Protein AF-A0A925I218-F1 (afdb_monomer)

pLDDT: mean 85.37, std 8.5, range [37.72, 96.44]

Foldseek 3Di:
DPDLAKDWDAQDPQQVVVVVDDRPDGGFGIKIKHFLDDPHDTPGIDMDGDDPPDRTDDVVNNVVVNVVSPVVSVVVVVVVVVVVVVVVVVVVVVVVVVVVVVVVVVVVVVVVVLVVLAPDLKWKWKAFPVVRATPDIGCNCCVPQVDGPVVCRVPVCVQLVQFDPVCSVVVVVQCPPDFWDWDWGWGQHPVRDIWIKTKTWDFDADPVRHTGMIIIIIDTCRVVVVVVVVVVVVVVVVLVVCVVQLKKKFKAALQFATPDIDPSVCVSQVHPDDQRGPVSVLVQFDPVCSVVVVVQCVVCSVVQHKDWDKGWGQHPVRDIFIKTKIKHWDDDDDDDPRGIMIMIMIGGCRVVVVVVVVVLLVVLLVQLLVQLLVLLVVDLDLLSSQQSSQCSCPVSVVFQKKWKWFADPPQRWIDTSYIDNADPPPNVPDTEHQDCDDLQCLPQRNCCQNVVAKDKFLALPPDPSCVVPSVRCVVSLFGIKIKAFQDQPHHRRMIMMTTHNHGCSCVDPSNVVSSVSSSVSSSVSVNVSVVVVVVVQVVFADPLQRAGEQVVLVVVVVVVVVVCVVVVDDDDDDDDFDPPLVVQCVVVNPVSSSVVSNVVLVVVLVVDPHSNNDYHYDPRD

Mean predicted aligned error: 19.07 Å

Nearest PDB structures (foldseek):
  8js5-assembly1_B  TM=6.590E-01  e=3.165E-15  Bradyrhizobium diazoefficiens USDA 110
  3lyx-assembly1_A  TM=7.702E-01  e=2.737E-06  Colwellia psychrerythraea 34H
  2gj3-assembly1_A  TM=7.355E-01  e=1.247E-05  Azotobacter vinelandii
  3f1p-assembly1_A  TM=7.932E-01  e=1.351E-04  Homo sapiens
  4f3l-assembly1_A  TM=3.529E-01  e=2.209E-08  Mus musculus

Radius of gyration: 68.47 Å; Cα contacts (8 Å, |Δi|>4): 922; chains: 1; bounding box: 176×72×178 Å

Sequence (621 aa):
LAGRGPLRRSELDGDPQALGLPSWHPPVHSFLGVPIAAAGRGYGWIYLVDKSGADEFSEIDERAVATVATQLAVAYENLGLYAEIQGNLVQLQEELAARQRITDQLHDSDARFRQLAENIHEVFFLIDTVRAEVLYISPAYEAIWGHSCASLYARPDSWMDAVHPDDRAQLIAERGRDGAFDQRYRIVRPDGEIRWIHARGFPVHDPNGVQYRVAGVAADITQQMQLQQSLREREAGLQRAQLVARMAHVVTGADGAFQSWSATLPQLIGHNAIPASGRDWLNIVEPGDRARLRQTCIDAGRAGLRLDLEYRIRRGDGELIQLHHVMEPLEGSGGIGERTRWFNTLQDVTEQREQQRRIGRLSQIYAVQSGVNSAIVRLHERDELLQEACRVAVGQGAFSMAWAAVIDPLTQEGKVVACVGGEPGYVERIVLHTRPAGPDSARPACVALRERRQVICNDIGAELALAPLRAQLLAGGHRALAVLPLMIENRVAAMIALFADEIDFFAQPDRQKLLDELAGDLSFGLQSIDKEERLNYLAYYDVLTGLPNGMLFNDRLAQFLHAAAGADDPVAAIVINLDHFVQLNDALGRHAGDTALKTVAQRLTLGLREPCSVARIGGDT

Structure (mmCIF, N/CA/C/O backbone):
data_AF-A0A925I218-F1
#
_entry.id   AF-A0A925I218-F1
#
loop_
_atom_site.group_PDB
_atom_site.id
_atom_site.type_symbol
_atom_site.label_atom_id
_atom_site.label_alt_id
_atom_site.label_comp_id
_atom_site.label_asym_id
_atom_site.label_entity_id
_atom_site.label_seq_id
_atom_site.pdbx_PDB_ins_code
_atom_site.Cartn_x
_atom_site.Cartn_y
_atom_site.Cartn_z
_atom_site.occupancy
_atom_site.B_iso_or_equiv
_atom_site.auth_seq_id
_atom_site.auth_comp_id
_atom_site.auth_asym_id
_atom_site.auth_atom_id
_atom_site.pdbx_PDB_model_num
ATOM 1 N N . LEU A 1 1 ? 91.578 8.511 -107.699 1.00 54.25 1 LEU A N 1
ATOM 2 C CA . LEU A 1 1 ? 90.191 8.038 -107.453 1.00 54.25 1 LEU A CA 1
ATOM 3 C C . LEU A 1 1 ? 89.193 9.206 -107.302 1.00 54.25 1 LEU A C 1
ATOM 5 O O . LEU A 1 1 ? 88.320 9.165 -106.448 1.00 54.25 1 LEU A O 1
ATOM 9 N N . ALA A 1 2 ? 89.304 10.259 -108.130 1.00 49.50 2 ALA A N 1
ATOM 10 C CA . ALA A 1 2 ? 88.393 11.416 -108.095 1.00 49.50 2 ALA A CA 1
ATOM 11 C C . ALA A 1 2 ? 87.255 11.334 -109.138 1.00 49.50 2 ALA A C 1
ATOM 13 O O . ALA A 1 2 ? 86.287 12.083 -109.054 1.00 49.50 2 ALA A O 1
ATOM 14 N N . GLY A 1 3 ? 87.333 10.400 -110.094 1.00 53.72 3 GLY A N 1
ATOM 15 C CA . GLY A 1 3 ? 86.200 10.033 -110.942 1.00 53.72 3 GLY A CA 1
ATOM 16 C C . GLY A 1 3 ? 85.360 8.976 -110.230 1.00 53.72 3 GLY A C 1
ATOM 17 O O . GLY A 1 3 ? 85.894 7.936 -109.863 1.00 53.72 3 GLY A O 1
ATOM 18 N N . ARG A 1 4 ? 84.058 9.218 -110.029 1.00 65.75 4 ARG A N 1
ATOM 19 C CA . ARG A 1 4 ? 83.084 8.246 -109.478 1.00 65.75 4 ARG A CA 1
ATOM 20 C C . ARG A 1 4 ? 82.728 7.131 -110.478 1.00 65.75 4 ARG A C 1
ATOM 22 O O . ARG A 1 4 ? 81.594 6.666 -110.517 1.00 65.75 4 ARG A O 1
ATOM 29 N N . GLY A 1 5 ? 83.679 6.762 -111.323 1.00 76.69 5 GLY A N 1
ATOM 30 C CA . GLY A 1 5 ? 83.562 5.693 -112.296 1.00 76.69 5 GLY A CA 1
ATOM 31 C C . GLY A 1 5 ? 84.613 4.625 -112.018 1.00 76.69 5 GLY A C 1
ATOM 32 O O .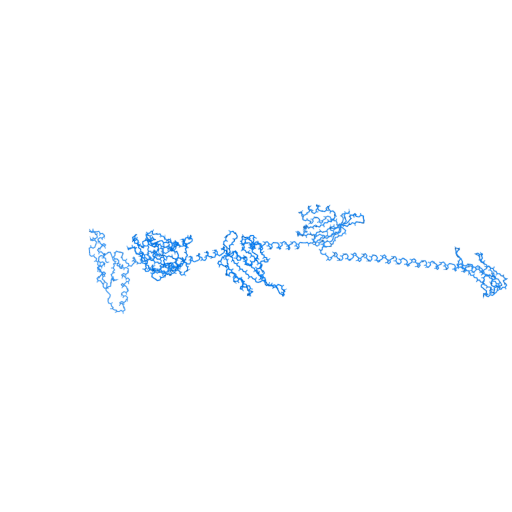 GLY A 1 5 ? 85.574 4.887 -111.285 1.00 76.69 5 GLY A O 1
ATOM 33 N N . PRO A 1 6 ? 84.432 3.427 -112.582 1.00 83.06 6 PRO A N 1
ATOM 34 C CA . PRO A 1 6 ? 85.468 2.415 -112.567 1.00 83.06 6 PRO A CA 1
ATOM 35 C C . PRO A 1 6 ? 86.772 2.975 -113.152 1.00 83.06 6 PRO A C 1
ATOM 37 O O . PRO A 1 6 ? 86.780 3.760 -114.102 1.00 83.06 6 PRO A O 1
ATOM 40 N N . LEU A 1 7 ? 87.881 2.612 -112.519 1.00 84.81 7 LEU A N 1
ATOM 41 C CA . LEU A 1 7 ? 89.219 3.042 -112.881 1.00 84.81 7 LEU A CA 1
ATOM 42 C C . LEU A 1 7 ? 90.046 1.812 -113.225 1.00 84.81 7 LEU A C 1
ATOM 44 O O . LEU A 1 7 ? 90.425 1.049 -112.338 1.00 84.81 7 LEU A O 1
ATOM 48 N N . ARG A 1 8 ? 90.367 1.671 -114.507 1.00 86.12 8 ARG A N 1
ATOM 49 C CA . ARG A 1 8 ? 91.291 0.660 -115.012 1.00 86.12 8 ARG A CA 1
ATOM 50 C C . ARG A 1 8 ? 92.646 1.287 -115.337 1.00 86.12 8 ARG A C 1
ATOM 52 O O . ARG A 1 8 ? 92.689 2.318 -116.009 1.00 86.12 8 ARG A O 1
ATOM 59 N N . ARG A 1 9 ? 93.739 0.658 -114.900 1.00 83.75 9 ARG A N 1
ATOM 60 C CA . ARG A 1 9 ? 95.118 0.996 -115.296 1.00 83.75 9 ARG A CA 1
ATOM 61 C C . ARG A 1 9 ? 95.928 -0.265 -115.608 1.00 83.75 9 ARG A C 1
ATOM 63 O O . ARG A 1 9 ? 95.784 -1.267 -114.912 1.00 83.75 9 ARG A O 1
ATOM 70 N N . SER A 1 10 ? 96.770 -0.188 -116.631 1.00 81.75 10 SER A N 1
ATOM 71 C CA . SER A 1 10 ? 97.719 -1.223 -117.064 1.00 81.75 10 SER A CA 1
ATOM 72 C C . SER A 1 10 ? 99.123 -0.620 -117.219 1.00 81.75 10 SER A C 1
ATOM 74 O O . SER A 1 10 ? 99.276 0.598 -117.094 1.00 81.75 10 SER A O 1
ATOM 76 N N . GLU A 1 11 ? 100.127 -1.479 -117.441 1.00 75.88 11 GLU A N 1
ATOM 77 C CA . GLU A 1 11 ? 101.547 -1.110 -117.605 1.00 75.88 11 GLU A CA 1
ATOM 78 C C . GLU A 1 11 ? 102.125 -0.329 -116.414 1.00 75.88 11 GLU A C 1
ATOM 80 O O . GLU A 1 11 ? 102.898 0.617 -116.565 1.00 75.88 11 GLU A O 1
ATOM 85 N N . LEU A 1 12 ? 101.728 -0.714 -115.201 1.00 79.25 12 LEU A N 1
ATOM 86 C CA . LEU A 1 12 ? 102.243 -0.097 -113.985 1.00 79.25 12 LEU A CA 1
ATOM 87 C C . LEU A 1 12 ? 103.644 -0.638 -113.664 1.00 79.25 12 LEU A C 1
ATOM 89 O O . LEU A 1 12 ? 103.939 -1.826 -113.825 1.00 79.25 12 LEU A O 1
ATOM 93 N N . ASP A 1 13 ? 104.498 0.251 -113.167 1.00 78.25 13 ASP A N 1
ATOM 94 C CA . ASP A 1 13 ? 105.909 0.012 -112.839 1.00 78.25 13 ASP A CA 1
ATOM 95 C C . ASP A 1 13 ? 106.125 -0.867 -111.594 1.00 78.25 13 ASP A C 1
ATOM 97 O O . ASP A 1 13 ? 107.262 -1.157 -111.222 1.00 78.25 13 ASP A O 1
ATOM 101 N N . GLY A 1 14 ? 105.038 -1.330 -110.974 1.00 77.88 14 GLY A N 1
ATOM 102 C CA . GLY A 1 14 ? 105.063 -2.131 -109.762 1.00 77.88 14 GLY A CA 1
ATOM 103 C C . GLY A 1 14 ? 105.017 -1.308 -108.476 1.00 77.88 14 GLY A C 1
ATOM 104 O O . GLY A 1 14 ? 104.972 -1.926 -107.416 1.00 77.88 14 GLY A O 1
ATOM 105 N N . ASP A 1 15 ? 104.992 0.033 -108.516 1.00 82.06 15 ASP A N 1
ATOM 106 C CA . ASP A 1 15 ? 104.861 0.852 -107.303 1.00 82.06 15 ASP A CA 1
ATOM 107 C C . ASP A 1 15 ? 103.381 0.991 -106.870 1.00 82.06 15 ASP A C 1
ATOM 109 O O . ASP A 1 15 ? 102.604 1.720 -107.499 1.00 82.06 15 ASP A O 1
ATOM 113 N N . PRO A 1 16 ? 102.946 0.346 -105.768 1.00 78.94 16 PRO A N 1
ATOM 114 C CA . PRO A 1 16 ? 101.565 0.436 -105.294 1.00 78.94 16 PRO A CA 1
ATOM 115 C C . PRO A 1 16 ? 101.180 1.851 -104.830 1.00 78.94 16 PRO A C 1
ATOM 117 O O . PRO A 1 16 ? 99.998 2.219 -104.881 1.00 78.94 16 PRO A O 1
ATOM 120 N N . GLN A 1 17 ? 102.144 2.676 -104.404 1.00 81.38 17 GLN A N 1
ATOM 121 C CA . GLN A 1 17 ? 101.852 4.031 -103.927 1.00 81.38 17 GLN A CA 1
ATOM 122 C C . GLN A 1 17 ? 101.385 4.948 -105.059 1.00 81.38 17 GLN A C 1
ATOM 124 O O . GLN A 1 17 ? 100.574 5.846 -104.815 1.00 81.38 17 GLN A O 1
ATOM 129 N N . ALA A 1 18 ? 101.791 4.679 -106.305 1.00 76.00 18 ALA A N 1
ATOM 130 C CA . ALA A 1 18 ? 101.319 5.403 -107.485 1.00 76.00 18 ALA A CA 1
ATOM 131 C C . ALA A 1 18 ? 99.789 5.300 -107.679 1.00 76.00 18 ALA A C 1
ATOM 133 O O . ALA A 1 18 ? 99.166 6.179 -108.281 1.00 76.00 18 ALA A O 1
ATOM 134 N N . LEU A 1 19 ? 99.158 4.259 -107.123 1.00 73.25 19 LEU A N 1
ATOM 135 C CA . LEU A 1 19 ? 97.706 4.053 -107.124 1.00 73.25 19 LEU A CA 1
ATOM 136 C C . LEU A 1 19 ? 97.013 4.539 -105.839 1.00 73.25 19 LEU A C 1
ATOM 138 O O . LEU A 1 19 ? 95.786 4.461 -105.736 1.00 73.25 19 LEU A O 1
ATOM 142 N N . GLY A 1 20 ? 97.773 5.057 -104.871 1.00 76.94 20 GLY A N 1
ATOM 143 C CA . GLY A 1 20 ? 97.284 5.422 -103.540 1.00 76.94 20 GLY A CA 1
ATOM 144 C C . GLY A 1 20 ? 97.084 4.225 -102.606 1.00 76.94 20 GLY A C 1
ATOM 145 O O . GLY A 1 20 ? 96.391 4.359 -101.596 1.00 76.94 20 GLY A O 1
ATOM 146 N N . LEU A 1 21 ? 97.657 3.063 -102.936 1.00 80.00 21 LEU A N 1
ATOM 147 C CA . LEU A 1 21 ? 97.671 1.903 -102.049 1.00 80.00 21 LEU A CA 1
ATOM 148 C C . LEU A 1 21 ? 98.801 2.043 -101.009 1.00 80.00 21 LEU A C 1
ATOM 150 O O . LEU A 1 21 ? 99.780 2.757 -101.246 1.00 80.00 21 LEU A O 1
ATOM 154 N N . PRO A 1 22 ? 98.685 1.391 -99.838 1.00 81.88 22 PRO A N 1
ATOM 155 C CA . PRO A 1 22 ? 99.711 1.458 -98.803 1.00 81.88 22 PRO A CA 1
ATOM 156 C C . PRO A 1 22 ? 101.060 0.920 -99.290 1.00 81.88 22 PRO A C 1
ATOM 158 O O . PRO A 1 22 ? 101.111 -0.018 -100.080 1.00 81.88 22 PRO A O 1
ATOM 161 N N . SER A 1 23 ? 102.157 1.445 -98.743 1.00 77.56 23 SER A N 1
ATOM 162 C CA . SER A 1 23 ? 103.527 1.067 -99.126 1.00 77.56 23 SER A CA 1
ATOM 163 C C . SER A 1 23 ? 103.870 -0.418 -98.945 1.00 77.56 23 SER A C 1
ATOM 165 O O . SER A 1 23 ? 104.807 -0.903 -99.566 1.00 77.56 23 SER A O 1
ATOM 167 N N . TRP A 1 24 ? 103.134 -1.132 -98.090 1.00 83.88 24 TRP A N 1
ATOM 168 C CA . TRP A 1 24 ? 103.299 -2.567 -97.837 1.00 83.88 24 TRP A CA 1
ATOM 169 C C . TRP A 1 24 ? 102.524 -3.459 -98.814 1.00 83.88 24 TRP A C 1
ATOM 171 O O . TRP A 1 24 ? 102.644 -4.682 -98.743 1.00 83.88 24 TRP A O 1
ATOM 181 N N . HIS A 1 25 ? 101.693 -2.880 -99.683 1.00 84.94 25 HIS A N 1
ATOM 182 C CA . HIS A 1 25 ? 100.941 -3.646 -100.665 1.00 84.94 25 HIS A CA 1
ATOM 183 C C . HIS A 1 25 ? 101.912 -4.313 -101.662 1.00 84.94 25 HIS A C 1
ATOM 185 O O . HIS A 1 25 ? 102.917 -3.699 -102.018 1.00 84.94 25 HIS A O 1
ATOM 191 N N . PRO A 1 26 ? 101.653 -5.553 -102.118 1.00 82.25 26 PRO A N 1
ATOM 192 C CA . PRO A 1 26 ? 102.466 -6.187 -103.153 1.00 82.25 26 PRO A CA 1
ATOM 193 C C . PRO A 1 26 ? 102.586 -5.315 -104.413 1.00 82.25 26 PRO A C 1
ATOM 195 O O . PRO A 1 26 ? 101.687 -4.495 -104.646 1.00 82.25 26 PRO A O 1
ATOM 198 N N . PRO A 1 27 ? 103.650 -5.494 -105.223 1.00 82.38 27 PRO A N 1
ATOM 199 C CA . PRO A 1 27 ? 103.794 -4.794 -106.493 1.00 82.38 27 PRO A CA 1
ATOM 200 C C . PRO A 1 27 ? 102.544 -4.961 -107.348 1.00 82.38 27 PRO A C 1
ATOM 202 O O . PRO A 1 27 ? 101.933 -6.025 -107.323 1.00 82.38 27 PRO A O 1
ATOM 205 N N . VAL A 1 28 ? 102.157 -3.904 -108.058 1.00 84.12 28 VAL A N 1
ATOM 206 C CA . VAL A 1 28 ? 100.947 -3.891 -108.886 1.00 84.12 28 VAL A CA 1
ATOM 207 C C . VAL A 1 28 ? 101.317 -3.494 -110.304 1.00 84.12 28 VAL A C 1
ATOM 209 O O . VAL A 1 28 ? 101.839 -2.403 -110.525 1.00 84.12 28 VAL A O 1
ATOM 212 N N . HIS A 1 29 ? 101.004 -4.358 -111.260 1.00 83.94 29 HIS A N 1
ATOM 213 C CA . HIS A 1 29 ? 101.244 -4.176 -112.692 1.00 83.94 29 HIS A CA 1
ATOM 214 C C . HIS A 1 29 ? 99.954 -3.872 -113.468 1.00 83.94 29 HIS A C 1
ATOM 216 O O . HIS A 1 29 ? 99.973 -3.122 -114.448 1.00 83.94 29 HIS A O 1
ATOM 222 N N . SER A 1 30 ? 98.809 -4.368 -112.992 1.00 87.31 30 SER A N 1
ATOM 223 C CA . SER A 1 30 ? 97.477 -4.001 -113.491 1.00 87.31 30 SER A CA 1
ATOM 224 C C . SER A 1 30 ? 96.499 -3.749 -112.344 1.00 87.31 30 SER A C 1
ATOM 226 O O . SER A 1 30 ? 96.572 -4.399 -111.305 1.00 87.31 30 SER A O 1
ATOM 228 N N . PHE A 1 31 ? 95.572 -2.801 -112.513 1.00 87.88 31 PHE A N 1
ATOM 229 C CA . PHE A 1 31 ? 94.618 -2.388 -111.478 1.00 87.88 31 PHE A CA 1
ATOM 230 C C . PHE A 1 31 ? 93.222 -2.132 -112.050 1.00 87.88 31 PHE A C 1
ATOM 232 O O . PHE A 1 31 ? 93.069 -1.451 -113.069 1.00 87.88 31 PHE A O 1
ATOM 239 N N . LEU A 1 32 ? 92.198 -2.603 -111.341 1.00 89.44 32 LEU A N 1
ATOM 240 C CA . LEU A 1 32 ? 90.793 -2.293 -111.584 1.00 89.44 32 LEU A CA 1
ATOM 241 C C . LEU A 1 32 ? 90.125 -1.901 -110.265 1.00 89.44 32 LEU A C 1
ATOM 243 O O . LEU A 1 32 ? 89.916 -2.748 -109.403 1.00 89.44 32 LEU A O 1
ATOM 247 N N . GLY A 1 33 ? 89.762 -0.630 -110.116 1.00 87.69 33 GLY A N 1
ATOM 248 C CA . GLY A 1 33 ? 89.026 -0.114 -108.964 1.00 87.69 33 GLY A CA 1
ATOM 249 C C . GLY A 1 33 ? 87.598 0.257 -109.340 1.00 87.69 33 GLY A C 1
ATOM 250 O O . GLY A 1 33 ? 87.402 1.078 -110.230 1.00 87.69 33 GLY A O 1
ATOM 251 N N . VAL A 1 34 ? 86.599 -0.288 -108.651 1.00 89.81 34 VAL A N 1
ATOM 252 C CA . VAL A 1 34 ? 85.176 0.000 -108.878 1.00 89.81 34 VAL A CA 1
ATOM 253 C C . VAL A 1 34 ? 84.520 0.465 -107.572 1.00 89.81 34 VAL A C 1
ATOM 255 O O . VAL A 1 34 ? 84.675 -0.201 -106.546 1.00 89.81 34 VAL A O 1
ATOM 258 N N . PRO A 1 35 ? 83.792 1.596 -107.559 1.00 87.81 35 PRO A N 1
ATOM 259 C CA . PRO A 1 35 ? 83.145 2.075 -106.344 1.00 87.81 35 PRO A CA 1
ATOM 260 C C . PRO A 1 35 ? 81.934 1.204 -105.981 1.00 87.81 35 PRO A C 1
ATOM 262 O O . PRO A 1 35 ? 81.095 0.897 -106.825 1.00 87.81 35 PRO A O 1
ATOM 265 N N . ILE A 1 36 ? 81.808 0.862 -104.699 1.00 88.06 36 ILE A N 1
ATOM 266 C CA . ILE A 1 36 ? 80.579 0.317 -104.112 1.00 88.06 36 ILE A CA 1
ATOM 267 C C . ILE A 1 36 ? 79.686 1.515 -103.811 1.00 88.06 36 ILE A C 1
ATOM 269 O O . ILE A 1 36 ? 79.891 2.213 -102.816 1.00 88.06 36 ILE A O 1
ATOM 273 N N . ALA A 1 37 ? 78.729 1.796 -104.687 1.00 83.56 37 ALA A N 1
ATOM 274 C CA . ALA A 1 37 ? 77.812 2.915 -104.525 1.00 83.56 37 ALA A CA 1
ATOM 275 C C . ALA A 1 37 ? 76.411 2.553 -105.024 1.00 83.56 37 ALA A C 1
ATOM 277 O O . ALA A 1 37 ? 76.265 1.939 -106.077 1.00 83.56 37 ALA A O 1
ATOM 278 N N . ALA A 1 38 ? 75.392 2.981 -104.286 1.00 79.25 38 ALA A N 1
ATOM 279 C CA . ALA A 1 38 ? 73.989 2.919 -104.692 1.00 79.25 38 ALA A CA 1
ATOM 280 C C . ALA A 1 38 ? 73.340 4.284 -104.440 1.00 79.25 38 ALA A C 1
ATOM 282 O O . ALA A 1 38 ? 73.744 5.008 -103.531 1.00 79.25 38 ALA A O 1
ATOM 283 N N . ALA A 1 39 ? 72.405 4.677 -105.312 1.00 70.81 39 ALA A N 1
ATOM 284 C CA . ALA A 1 39 ? 71.609 5.906 -105.193 1.00 70.81 39 ALA A CA 1
ATOM 285 C C . ALA A 1 39 ? 72.407 7.191 -104.840 1.00 70.81 39 ALA A C 1
ATOM 287 O O . ALA A 1 39 ? 71.922 8.075 -104.140 1.00 70.81 39 ALA A O 1
ATOM 288 N N . GLY A 1 40 ? 73.652 7.313 -105.321 1.00 70.50 40 GLY A N 1
ATOM 289 C CA . GLY A 1 40 ? 74.515 8.477 -105.072 1.00 70.50 40 GLY A CA 1
ATOM 290 C C . GLY A 1 40 ? 75.293 8.463 -103.746 1.00 70.50 40 GLY A C 1
ATOM 291 O O . GLY A 1 40 ? 76.101 9.371 -103.526 1.00 70.50 40 GLY A O 1
ATOM 292 N N . ARG A 1 41 ? 75.124 7.435 -102.901 1.00 76.81 41 ARG A N 1
ATOM 293 C CA . ARG A 1 41 ? 75.902 7.205 -101.674 1.00 76.81 41 ARG A CA 1
ATOM 294 C C . ARG A 1 41 ? 77.013 6.185 -101.932 1.00 76.81 41 ARG A C 1
ATOM 296 O O . ARG A 1 41 ? 76.764 5.092 -102.428 1.00 76.81 41 ARG A O 1
ATOM 303 N N . GLY A 1 42 ? 78.253 6.557 -101.613 1.00 80.06 42 GLY A N 1
ATOM 304 C CA . GLY A 1 42 ? 79.409 5.661 -101.687 1.00 80.06 42 GLY A CA 1
ATOM 305 C C . GLY A 1 42 ? 79.612 4.923 -100.366 1.00 80.06 42 GLY A C 1
ATOM 306 O O . GLY A 1 42 ? 79.722 5.566 -99.324 1.00 80.06 42 GLY A O 1
ATOM 307 N N . TYR A 1 43 ? 79.674 3.597 -100.419 1.00 83.88 43 TYR A N 1
ATOM 308 C CA . TYR A 1 43 ? 79.937 2.714 -99.279 1.00 83.88 43 TYR A CA 1
ATOM 309 C C . TYR A 1 43 ? 81.402 2.266 -99.216 1.00 83.88 43 TYR A C 1
ATOM 311 O O . TYR A 1 43 ? 81.891 1.908 -98.150 1.00 83.88 43 TYR A O 1
ATOM 319 N N . GLY A 1 44 ? 82.124 2.306 -100.340 1.00 85.81 44 GLY A N 1
ATOM 320 C CA . GLY A 1 44 ? 83.532 1.919 -100.407 1.00 85.81 44 GLY A CA 1
ATOM 321 C C . GLY A 1 44 ? 84.015 1.711 -101.839 1.00 85.81 44 GLY A C 1
ATOM 322 O O . GLY A 1 44 ? 83.380 2.172 -102.786 1.00 85.81 44 GLY A O 1
ATOM 323 N N . TRP A 1 45 ? 85.130 1.001 -101.997 1.00 85.38 45 TRP A N 1
ATOM 324 C CA . TRP A 1 45 ? 85.698 0.610 -103.289 1.00 85.38 45 TRP A CA 1
ATOM 325 C C . TRP A 1 45 ? 86.089 -0.866 -103.259 1.00 85.38 45 TRP A C 1
ATOM 327 O O . TRP A 1 45 ? 86.631 -1.338 -102.262 1.00 85.38 45 TRP A O 1
ATOM 337 N N . ILE A 1 46 ? 85.845 -1.573 -104.358 1.00 89.06 46 ILE A N 1
ATOM 338 C CA . ILE A 1 46 ? 86.483 -2.858 -104.650 1.00 89.06 46 ILE A CA 1
ATOM 339 C C . ILE A 1 46 ? 87.661 -2.553 -105.551 1.00 89.06 46 ILE A C 1
ATOM 341 O O . ILE A 1 46 ? 87.500 -1.835 -106.536 1.00 89.06 46 ILE A O 1
ATOM 345 N N . TYR A 1 47 ? 88.826 -3.103 -105.244 1.00 87.50 47 TYR A N 1
ATOM 346 C CA . TYR A 1 47 ? 89.940 -3.073 -106.172 1.00 87.50 47 TYR A CA 1
ATOM 347 C C . TYR A 1 47 ? 90.490 -4.475 -106.404 1.00 87.50 47 TYR A C 1
ATOM 349 O O . TYR A 1 47 ? 90.550 -5.289 -105.485 1.00 87.50 47 TYR A O 1
ATOM 357 N N . LEU A 1 48 ? 90.867 -4.743 -107.649 1.00 87.81 48 LEU A N 1
ATOM 358 C CA . LEU A 1 48 ? 91.561 -5.944 -108.085 1.00 87.81 48 LEU A CA 1
ATOM 359 C C . LEU A 1 48 ? 92.904 -5.542 -108.684 1.00 87.81 48 LEU A C 1
ATOM 361 O O . LEU A 1 48 ? 93.011 -4.500 -109.335 1.00 87.81 48 LEU A O 1
ATOM 365 N N . VAL A 1 49 ? 93.909 -6.380 -108.463 1.00 88.25 49 VAL A N 1
ATOM 366 C CA . VAL A 1 49 ? 95.270 -6.193 -108.968 1.00 88.25 49 VAL A CA 1
ATOM 367 C C . VAL A 1 49 ? 95.743 -7.452 -109.680 1.00 88.25 49 VAL A C 1
ATOM 369 O O . VAL A 1 49 ? 95.282 -8.540 -109.340 1.00 88.25 49 VAL A O 1
ATOM 372 N N . ASP A 1 50 ? 96.633 -7.285 -110.655 1.00 85.81 50 ASP A N 1
ATOM 373 C CA . ASP A 1 50 ? 97.388 -8.345 -111.337 1.00 85.81 50 ASP A CA 1
ATOM 374 C C . ASP A 1 50 ? 96.545 -9.532 -111.797 1.00 85.81 50 ASP A C 1
ATOM 376 O O . ASP A 1 50 ? 96.512 -10.606 -111.187 1.00 85.81 50 ASP A O 1
ATOM 380 N N . LYS A 1 51 ? 95.847 -9.330 -112.920 1.00 84.88 51 LYS A N 1
ATOM 381 C CA . LYS A 1 51 ? 94.992 -10.361 -113.503 1.00 84.88 51 LYS A CA 1
ATOM 382 C C . LYS A 1 51 ? 95.807 -11.615 -113.840 1.00 84.88 51 LYS A C 1
ATOM 384 O O . LYS A 1 51 ? 96.751 -11.598 -114.619 1.00 84.88 51 LYS A O 1
ATOM 389 N N . SER A 1 52 ? 95.402 -12.753 -113.285 1.00 82.06 52 SER A N 1
ATOM 390 C CA . SER A 1 52 ? 96.057 -14.020 -113.605 1.00 82.06 52 SER A CA 1
ATOM 391 C C . SER A 1 52 ? 95.788 -14.413 -115.064 1.00 82.06 52 SER A C 1
ATOM 393 O O . SER A 1 52 ? 94.633 -14.497 -115.486 1.00 82.06 52 SER A O 1
ATOM 395 N N . GLY A 1 53 ? 96.854 -14.657 -115.831 1.00 81.06 53 GLY A N 1
ATOM 396 C CA . GLY A 1 53 ? 96.780 -15.121 -117.221 1.00 81.06 53 GLY A CA 1
ATOM 397 C C . GLY A 1 53 ? 96.589 -14.032 -118.284 1.00 81.06 53 GLY A C 1
ATOM 398 O O . GLY A 1 53 ? 96.427 -14.380 -119.452 1.00 81.06 53 GLY A O 1
ATOM 399 N N . ALA A 1 54 ? 96.605 -12.748 -117.915 1.00 81.06 54 ALA A N 1
ATOM 400 C CA . ALA A 1 54 ? 96.615 -11.624 -118.853 1.00 81.06 54 ALA A CA 1
ATOM 401 C C . ALA A 1 54 ? 97.245 -10.381 -118.209 1.00 81.06 54 ALA A C 1
ATOM 403 O O . ALA A 1 54 ? 97.040 -10.140 -117.025 1.00 81.06 54 ALA A O 1
ATOM 404 N N . ASP A 1 55 ? 97.934 -9.555 -118.994 1.00 79.94 55 ASP A N 1
ATOM 405 C CA . ASP A 1 55 ? 98.658 -8.389 -118.464 1.00 79.94 55 ASP A CA 1
ATOM 406 C C . ASP A 1 55 ? 97.740 -7.188 -118.137 1.00 79.94 55 ASP A C 1
ATOM 408 O O . ASP A 1 55 ? 98.171 -6.218 -117.514 1.00 79.94 55 ASP A O 1
ATOM 412 N N . GLU A 1 56 ? 96.456 -7.240 -118.520 1.00 86.44 56 GLU A N 1
ATOM 413 C CA . GLU A 1 56 ? 95.485 -6.169 -118.267 1.00 86.44 56 GLU A CA 1
ATOM 414 C C . GLU A 1 56 ? 94.048 -6.656 -117.994 1.00 86.44 56 GLU A C 1
ATOM 416 O O . GLU A 1 56 ? 93.618 -7.733 -118.417 1.00 86.44 56 GLU A O 1
ATOM 421 N N . PHE A 1 57 ? 93.269 -5.821 -117.294 1.00 88.25 57 PHE A N 1
ATOM 422 C CA . PHE A 1 57 ? 91.836 -6.037 -117.076 1.00 88.25 57 PHE A CA 1
ATOM 423 C C . PHE A 1 57 ? 91.010 -5.599 -118.298 1.00 88.25 57 PHE A C 1
ATOM 425 O O . PHE A 1 57 ? 91.158 -4.507 -118.833 1.00 88.25 57 PHE A O 1
ATOM 432 N N . SER A 1 58 ? 90.060 -6.417 -118.726 1.00 88.62 58 SER A N 1
ATOM 433 C CA . SER A 1 58 ? 89.142 -6.107 -119.826 1.00 88.62 58 SER A CA 1
ATOM 434 C C . SER A 1 58 ? 87.898 -5.344 -119.349 1.00 88.62 58 SER A C 1
ATOM 436 O O . SER A 1 58 ? 87.615 -5.260 -118.154 1.00 88.62 58 SER A O 1
ATOM 438 N N . GLU A 1 59 ? 87.100 -4.818 -120.285 1.00 87.12 59 GLU A N 1
ATOM 439 C CA . GLU A 1 59 ? 85.786 -4.235 -119.949 1.00 87.12 59 GLU A CA 1
ATOM 440 C C . GLU A 1 59 ? 84.811 -5.271 -119.365 1.00 87.12 59 GLU A C 1
ATOM 442 O O . GLU A 1 59 ? 83.906 -4.923 -118.607 1.00 87.12 59 GLU A O 1
ATOM 447 N N . ILE A 1 60 ? 84.986 -6.553 -119.705 1.00 87.88 60 ILE A N 1
ATOM 448 C CA . ILE A 1 60 ? 84.171 -7.640 -119.152 1.00 87.88 60 ILE A CA 1
ATOM 449 C C . ILE A 1 60 ? 84.474 -7.803 -117.658 1.00 87.88 60 ILE A C 1
ATOM 451 O O . ILE A 1 60 ? 83.544 -7.956 -116.866 1.00 87.88 60 ILE A O 1
ATOM 455 N N . ASP A 1 61 ? 85.749 -7.702 -117.268 1.00 89.25 61 ASP A N 1
ATOM 456 C CA . ASP A 1 61 ? 86.161 -7.776 -115.862 1.00 89.25 61 ASP A CA 1
ATOM 457 C C . ASP A 1 61 ? 85.602 -6.588 -115.066 1.00 89.25 61 ASP A C 1
ATOM 459 O O . ASP A 1 61 ? 85.044 -6.771 -113.986 1.00 89.25 61 ASP A O 1
ATOM 463 N N . GLU A 1 62 ? 85.658 -5.377 -115.629 1.00 89.88 62 GLU A N 1
ATOM 464 C CA . GLU A 1 62 ? 85.047 -4.184 -115.031 1.00 89.88 62 GLU A CA 1
ATOM 465 C C . GLU A 1 62 ? 83.545 -4.361 -114.793 1.00 89.88 62 GLU A C 1
ATOM 467 O O . GLU A 1 62 ? 83.065 -4.115 -113.685 1.00 89.88 62 GLU A O 1
ATOM 472 N N . ARG A 1 63 ? 82.798 -4.841 -115.796 1.00 88.75 63 ARG A N 1
ATOM 473 C CA . ARG A 1 63 ? 81.353 -5.092 -115.661 1.00 88.75 63 ARG A CA 1
ATOM 474 C C . ARG A 1 63 ? 81.044 -6.161 -114.614 1.00 88.75 63 ARG A C 1
ATOM 476 O O . ARG A 1 63 ? 80.068 -6.020 -113.872 1.00 88.75 63 ARG A O 1
ATOM 483 N N . ALA A 1 64 ? 81.862 -7.209 -114.532 1.00 88.31 64 ALA A N 1
ATOM 484 C CA . ALA A 1 64 ? 81.706 -8.250 -113.521 1.00 88.31 64 ALA A CA 1
ATOM 485 C C . ALA A 1 64 ? 81.887 -7.675 -112.107 1.00 88.31 64 ALA A C 1
ATOM 487 O O . ALA A 1 64 ? 81.016 -7.848 -111.252 1.00 88.31 64 ALA A O 1
ATOM 488 N N . VAL A 1 65 ? 82.957 -6.910 -111.875 1.00 89.06 65 VAL A N 1
ATOM 489 C CA . VAL A 1 65 ? 83.218 -6.278 -110.572 1.00 89.06 65 VAL A CA 1
ATOM 490 C C . VAL A 1 65 ? 82.178 -5.206 -110.248 1.00 89.06 65 VAL A C 1
ATOM 492 O O . VAL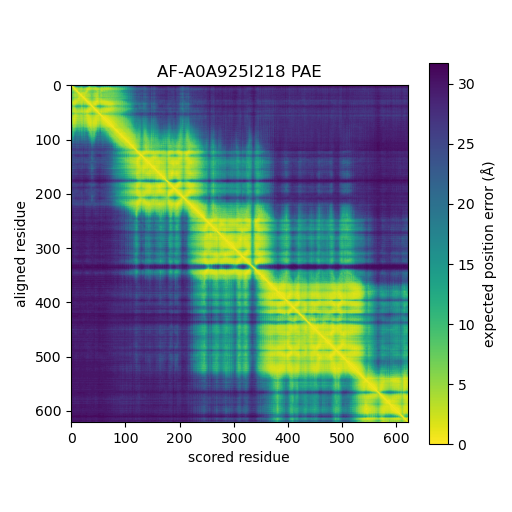 A 1 65 ? 81.728 -5.128 -109.108 1.00 89.06 65 VAL A O 1
ATOM 495 N N . ALA A 1 66 ? 81.723 -4.427 -111.230 1.00 87.38 66 ALA A N 1
ATOM 496 C CA . ALA A 1 66 ? 80.647 -3.453 -111.047 1.00 87.38 66 ALA A CA 1
ATOM 497 C C . ALA A 1 66 ? 79.323 -4.104 -110.633 1.00 87.38 66 ALA A C 1
ATOM 499 O O . ALA A 1 66 ? 78.601 -3.556 -109.797 1.00 87.38 66 ALA A O 1
ATOM 500 N N . THR A 1 67 ? 79.027 -5.299 -111.147 1.00 88.19 67 THR A N 1
ATOM 501 C CA . THR A 1 67 ? 77.849 -6.071 -110.727 1.00 88.19 67 THR A CA 1
ATOM 502 C C . THR A 1 67 ? 77.959 -6.469 -109.254 1.00 88.19 67 THR A C 1
ATOM 504 O O . THR A 1 67 ? 77.022 -6.245 -108.487 1.00 88.19 67 THR A O 1
ATOM 507 N N . VAL A 1 68 ? 79.121 -6.974 -108.826 1.00 88.94 68 VAL A N 1
ATOM 508 C CA . VAL A 1 68 ? 79.381 -7.320 -107.416 1.00 88.94 68 VAL A CA 1
ATOM 509 C C . VAL A 1 68 ? 79.328 -6.079 -106.520 1.00 88.94 68 VAL A C 1
ATOM 511 O O . VAL A 1 68 ? 78.697 -6.107 -105.465 1.00 88.94 68 VAL A O 1
ATOM 514 N N . ALA A 1 69 ? 79.927 -4.967 -106.949 1.00 87.88 69 ALA A N 1
ATOM 515 C CA . ALA A 1 69 ? 79.896 -3.702 -106.220 1.00 87.88 69 ALA A CA 1
ATOM 516 C C . ALA A 1 69 ? 78.461 -3.179 -106.042 1.00 87.88 69 ALA A C 1
ATOM 518 O O . ALA A 1 69 ? 78.106 -2.709 -104.962 1.00 87.88 69 ALA A O 1
ATOM 519 N N . THR A 1 70 ? 77.610 -3.328 -107.060 1.00 86.56 70 THR A N 1
ATOM 520 C CA . THR A 1 70 ? 76.187 -2.964 -106.981 1.00 86.56 70 THR A CA 1
ATOM 521 C C . THR A 1 70 ? 75.436 -3.861 -105.993 1.00 86.56 70 THR A C 1
ATOM 523 O O . THR A 1 70 ? 74.684 -3.361 -105.159 1.00 86.56 70 THR A O 1
ATOM 526 N N . GLN A 1 71 ? 75.668 -5.179 -106.027 1.00 88.88 71 GLN A N 1
ATOM 527 C CA . GLN A 1 71 ? 75.051 -6.116 -105.078 1.00 88.88 71 GLN A CA 1
ATOM 528 C C . GLN A 1 71 ? 75.466 -5.832 -103.628 1.00 88.88 71 GLN A C 1
ATOM 530 O O . GLN A 1 71 ? 74.622 -5.855 -102.731 1.00 88.88 71 GLN A O 1
ATOM 535 N N . LEU A 1 72 ? 76.741 -5.508 -103.393 1.00 88.12 72 LEU A N 1
ATOM 536 C CA . LEU A 1 72 ? 77.228 -5.119 -102.069 1.00 88.12 72 LEU A CA 1
ATOM 537 C C . LEU A 1 72 ? 76.591 -3.815 -101.585 1.00 88.12 72 LEU A C 1
ATOM 539 O O . LEU A 1 72 ? 76.238 -3.718 -100.413 1.00 88.12 72 LEU A O 1
ATOM 543 N N . ALA A 1 73 ? 76.393 -2.834 -102.468 1.00 86.31 73 ALA A N 1
ATOM 544 C CA . ALA A 1 73 ? 75.733 -1.584 -102.104 1.00 86.31 73 ALA A CA 1
ATOM 545 C C . ALA A 1 73 ? 74.284 -1.816 -101.625 1.00 86.31 73 ALA A C 1
ATOM 547 O O . ALA A 1 73 ? 73.902 -1.297 -100.577 1.00 86.31 73 ALA A O 1
ATOM 548 N N . VAL A 1 74 ? 73.521 -2.677 -102.312 1.00 86.25 74 VAL A N 1
ATOM 549 C CA . VAL A 1 74 ? 72.164 -3.079 -101.885 1.00 86.25 74 VAL A CA 1
ATOM 550 C C . VAL A 1 74 ? 72.190 -3.818 -100.542 1.00 86.25 74 VAL A C 1
ATOM 552 O O . VAL A 1 74 ? 71.341 -3.582 -99.685 1.00 86.25 74 VAL A O 1
ATOM 555 N N . ALA A 1 75 ? 73.176 -4.691 -100.312 1.00 86.62 75 ALA A N 1
ATOM 556 C CA . ALA A 1 75 ? 73.315 -5.383 -99.031 1.00 86.62 75 ALA A CA 1
ATOM 557 C C . ALA A 1 75 ? 73.562 -4.405 -97.865 1.00 86.62 75 ALA A C 1
ATOM 559 O O . ALA A 1 75 ? 72.970 -4.567 -96.796 1.00 86.62 75 ALA A O 1
ATOM 560 N N . TYR A 1 76 ? 74.378 -3.366 -98.074 1.00 85.50 76 TYR A N 1
ATOM 561 C CA . TYR A 1 76 ? 74.594 -2.313 -97.077 1.00 85.50 76 TYR A CA 1
ATOM 562 C C . TYR A 1 76 ? 73.332 -1.482 -96.803 1.00 85.50 76 TYR A C 1
ATOM 564 O O . TYR A 1 76 ? 73.058 -1.175 -95.643 1.00 85.50 76 TYR A O 1
ATOM 572 N N . GLU A 1 77 ? 72.545 -1.141 -97.829 1.00 84.44 77 GLU A N 1
ATOM 573 C CA . GLU A 1 77 ? 71.244 -0.473 -97.644 1.00 84.44 77 GLU A CA 1
ATOM 574 C C . GLU A 1 77 ? 70.276 -1.336 -96.831 1.00 84.44 77 GLU A C 1
ATOM 576 O O . GLU A 1 77 ? 69.683 -0.856 -95.863 1.00 84.44 77 GLU A O 1
ATOM 581 N N . ASN A 1 78 ? 70.183 -2.626 -97.162 1.00 85.44 78 ASN A N 1
ATOM 582 C CA . ASN A 1 78 ? 69.325 -3.563 -96.445 1.00 85.44 78 ASN A CA 1
ATOM 583 C C . ASN A 1 78 ? 69.709 -3.664 -94.963 1.00 85.44 78 ASN A C 1
ATOM 585 O O . ASN A 1 78 ? 68.830 -3.637 -94.105 1.00 85.44 78 ASN A O 1
ATOM 589 N N . LEU A 1 79 ? 71.004 -3.727 -94.637 1.00 85.88 79 LEU A N 1
ATOM 590 C CA . LEU A 1 79 ? 71.470 -3.738 -93.245 1.00 85.88 79 LEU A CA 1
ATOM 591 C C . LEU A 1 79 ? 71.078 -2.462 -92.484 1.00 85.88 79 LEU A C 1
ATOM 593 O O . LEU A 1 79 ? 70.705 -2.544 -91.313 1.00 85.88 79 LEU A O 1
ATOM 597 N N . GLY A 1 80 ? 71.116 -1.301 -93.145 1.00 82.69 80 GLY A N 1
ATOM 598 C CA . GLY A 1 80 ? 70.645 -0.039 -92.569 1.00 82.69 80 GLY A CA 1
ATOM 599 C C . GLY A 1 80 ? 69.147 -0.061 -92.252 1.00 82.69 80 GLY A C 1
ATOM 600 O O . GLY A 1 80 ? 68.750 0.286 -91.141 1.00 82.69 80 GLY A O 1
ATOM 601 N N . LEU A 1 81 ? 68.328 -0.547 -93.190 1.00 84.62 81 LEU A N 1
ATOM 602 C CA . LEU A 1 81 ? 66.878 -0.684 -93.005 1.00 84.62 81 LEU A CA 1
ATOM 603 C C . LEU A 1 81 ? 66.526 -1.659 -91.871 1.00 84.62 81 LEU A C 1
ATOM 605 O O . LEU A 1 81 ? 65.616 -1.393 -91.086 1.00 84.62 81 LEU A O 1
ATOM 609 N N . TYR A 1 82 ? 67.261 -2.768 -91.736 1.00 84.25 82 TYR A N 1
ATOM 610 C CA . TYR A 1 82 ? 67.057 -3.708 -90.629 1.00 84.25 82 TYR A CA 1
ATOM 611 C C . TYR A 1 82 ? 67.292 -3.061 -89.261 1.00 84.25 82 TYR A C 1
ATOM 613 O O . TYR A 1 82 ? 66.522 -3.314 -88.334 1.00 84.25 82 TYR A O 1
ATOM 621 N N . ALA A 1 83 ? 68.319 -2.217 -89.127 1.00 84.62 83 ALA A N 1
ATOM 622 C CA . ALA A 1 83 ? 68.588 -1.508 -87.879 1.00 84.62 83 ALA A CA 1
ATOM 623 C C . ALA A 1 83 ? 67.462 -0.521 -87.521 1.00 84.62 83 ALA A C 1
ATOM 625 O O . ALA A 1 83 ? 67.062 -0.437 -86.360 1.00 84.62 83 ALA A O 1
ATOM 626 N N . GLU A 1 84 ? 66.905 0.176 -88.514 1.00 87.56 84 GLU A N 1
ATOM 627 C CA . GLU A 1 84 ? 65.797 1.119 -88.319 1.00 87.56 84 GLU A CA 1
ATOM 628 C C . GLU A 1 84 ? 64.498 0.410 -87.896 1.00 87.56 84 GLU A C 1
ATOM 630 O O . GLU A 1 84 ? 63.848 0.817 -86.930 1.00 87.56 84 GLU A O 1
ATOM 635 N N . ILE A 1 85 ? 64.154 -0.709 -88.545 1.00 89.75 85 ILE A N 1
ATOM 636 C CA . ILE A 1 85 ? 62.977 -1.519 -88.182 1.00 89.75 85 ILE A CA 1
ATOM 637 C C . ILE A 1 85 ? 63.094 -2.057 -86.749 1.00 89.75 85 ILE A C 1
ATOM 639 O O . ILE A 1 85 ? 62.113 -2.040 -86.004 1.00 89.75 85 ILE A O 1
ATOM 643 N N . GLN A 1 86 ? 64.284 -2.513 -86.344 1.00 87.88 86 GLN A N 1
ATOM 644 C CA . GLN A 1 86 ? 64.526 -2.985 -84.976 1.00 87.88 86 GLN A CA 1
ATOM 645 C C . GLN A 1 86 ? 64.334 -1.864 -83.944 1.00 87.88 86 GLN A C 1
ATOM 647 O O . GLN A 1 86 ? 63.712 -2.099 -82.910 1.00 87.88 86 GLN A O 1
ATOM 652 N N . GLY A 1 87 ? 64.790 -0.643 -84.245 1.00 88.44 87 GLY A N 1
ATOM 653 C CA . GLY A 1 87 ? 64.565 0.525 -83.387 1.00 88.44 87 GLY A CA 1
ATOM 654 C C . GLY A 1 87 ? 63.078 0.837 -83.185 1.00 88.44 87 GLY A C 1
ATOM 655 O O . GLY A 1 87 ? 62.623 0.975 -82.049 1.00 88.44 87 GLY A O 1
ATOM 656 N N . ASN A 1 88 ? 62.299 0.860 -84.269 1.00 91.00 88 ASN A N 1
ATOM 657 C CA . ASN A 1 88 ? 60.861 1.142 -84.204 1.00 91.00 88 ASN A CA 1
ATOM 658 C C . ASN A 1 88 ? 60.076 0.069 -83.427 1.00 91.00 88 ASN A C 1
ATOM 660 O O . ASN A 1 88 ? 59.128 0.397 -82.711 1.00 91.00 88 ASN A O 1
ATOM 664 N N . LEU A 1 89 ? 60.464 -1.208 -83.534 1.00 90.25 89 LEU A N 1
ATOM 665 C CA . LEU A 1 89 ? 59.820 -2.297 -82.788 1.00 90.25 89 LEU A CA 1
ATOM 666 C C . LEU A 1 89 ? 59.987 -2.146 -81.271 1.00 90.25 89 LEU A C 1
ATOM 668 O O . LEU A 1 89 ? 59.022 -2.368 -80.539 1.00 90.25 89 LEU A O 1
ATOM 672 N N . VAL A 1 90 ? 61.173 -1.747 -80.804 1.00 91.38 90 VAL A N 1
ATOM 673 C CA . VAL A 1 90 ? 61.428 -1.516 -79.371 1.00 91.38 90 VAL A CA 1
ATOM 674 C C . VAL A 1 90 ? 60.566 -0.366 -78.852 1.00 91.38 90 VAL A C 1
ATOM 676 O O . VAL A 1 90 ? 59.889 -0.520 -77.836 1.00 91.38 90 VAL A O 1
ATOM 679 N N . GLN A 1 91 ? 60.508 0.750 -79.585 1.00 90.19 91 GLN A N 1
ATOM 680 C CA . GLN A 1 91 ? 59.708 1.910 -79.186 1.00 90.19 91 GLN A CA 1
ATOM 681 C C . GLN A 1 91 ? 58.209 1.574 -79.082 1.00 90.19 91 GLN A C 1
ATOM 683 O O . GLN A 1 91 ? 57.548 1.959 -78.116 1.00 90.19 91 GLN A O 1
ATOM 688 N N . LEU A 1 92 ? 57.670 0.805 -80.035 1.00 89.88 92 LEU A N 1
ATOM 689 C CA . LEU A 1 92 ? 56.261 0.399 -80.013 1.00 89.88 92 LEU A CA 1
ATOM 690 C C . LEU A 1 92 ? 55.940 -0.526 -78.825 1.00 89.88 92 LEU A C 1
ATOM 692 O O . LEU A 1 92 ? 54.864 -0.434 -78.230 1.00 89.88 92 LEU A O 1
ATOM 696 N N . GLN A 1 93 ? 56.864 -1.420 -78.463 1.00 89.25 93 GLN A N 1
ATOM 697 C CA . GLN A 1 93 ? 56.697 -2.311 -77.311 1.00 89.25 93 GLN A CA 1
ATOM 698 C C . GLN A 1 93 ? 56.667 -1.542 -75.987 1.00 89.25 93 GLN A C 1
ATOM 700 O O . GLN A 1 93 ? 55.850 -1.859 -75.119 1.00 89.25 93 GLN A O 1
ATOM 705 N N . GLU A 1 94 ? 57.508 -0.517 -75.839 1.00 89.88 94 GLU A N 1
ATOM 706 C CA . GLU A 1 94 ? 57.499 0.352 -74.659 1.00 89.88 94 GLU A CA 1
ATOM 707 C C . GLU A 1 94 ? 56.179 1.122 -74.528 1.00 89.88 94 GLU A C 1
ATOM 709 O O . GLU A 1 94 ? 55.599 1.168 -73.439 1.00 89.88 94 GLU A O 1
ATOM 714 N N . GLU A 1 95 ? 55.656 1.662 -75.632 1.00 90.38 95 GLU A N 1
ATOM 715 C CA . GLU A 1 95 ? 54.386 2.394 -75.637 1.00 90.38 95 GLU A CA 1
ATOM 716 C C . GLU A 1 95 ? 53.195 1.490 -75.274 1.00 90.38 95 GLU A C 1
ATOM 718 O O . GLU A 1 95 ? 52.364 1.852 -74.433 1.00 90.38 95 GLU A O 1
ATOM 723 N N . LEU A 1 96 ? 53.135 0.276 -75.835 1.00 90.31 96 LEU A N 1
ATOM 724 C CA . LEU A 1 96 ? 52.095 -0.703 -75.498 1.00 90.31 96 LEU A CA 1
ATOM 725 C C . LEU A 1 96 ? 52.169 -1.137 -74.029 1.00 90.31 96 LEU A C 1
ATOM 727 O O . LEU A 1 96 ? 51.136 -1.202 -73.358 1.00 90.31 96 LEU A O 1
ATOM 731 N N . ALA A 1 97 ? 53.371 -1.383 -73.502 1.00 88.62 97 ALA A N 1
ATOM 732 C CA . ALA A 1 97 ? 53.556 -1.746 -72.099 1.00 88.62 97 ALA A CA 1
ATOM 733 C C . ALA A 1 97 ? 53.147 -0.609 -71.148 1.00 88.62 97 ALA A C 1
ATOM 735 O O . ALA A 1 97 ? 52.515 -0.860 -70.118 1.00 88.62 97 ALA A O 1
ATOM 736 N N . ALA A 1 98 ? 53.467 0.643 -71.488 1.00 86.88 98 ALA A N 1
ATOM 737 C CA . ALA A 1 98 ? 53.049 1.810 -70.715 1.00 86.88 98 ALA A CA 1
ATOM 738 C C . ALA A 1 98 ? 51.521 1.961 -70.704 1.00 86.88 98 ALA A C 1
ATOM 740 O O . ALA A 1 98 ? 50.928 2.161 -69.640 1.00 86.88 98 ALA A O 1
ATOM 741 N N . ARG A 1 99 ? 50.874 1.796 -71.863 1.00 88.06 99 ARG A N 1
ATOM 742 C CA . ARG A 1 99 ? 49.414 1.876 -71.980 1.00 88.06 99 ARG A CA 1
ATOM 743 C C . ARG A 1 99 ? 48.715 0.782 -71.173 1.00 88.06 99 ARG A C 1
ATOM 745 O O . ARG A 1 99 ? 47.770 1.092 -70.452 1.00 88.06 99 ARG A O 1
ATOM 752 N N . GLN A 1 100 ? 49.216 -0.454 -71.223 1.00 88.19 100 GLN A N 1
ATOM 753 C CA . GLN A 1 100 ? 48.657 -1.568 -70.454 1.00 88.19 100 GLN A CA 1
ATOM 754 C C . GLN A 1 100 ? 48.738 -1.314 -68.943 1.00 88.19 100 GLN A C 1
ATOM 756 O O . GLN A 1 100 ? 47.744 -1.495 -68.248 1.00 88.19 100 GLN A O 1
ATOM 761 N N . ARG A 1 101 ? 49.871 -0.804 -68.434 1.00 85.88 101 ARG A N 1
ATOM 762 C CA . ARG A 1 101 ? 50.017 -0.472 -67.003 1.00 85.88 101 ARG A CA 1
ATOM 763 C C . ARG A 1 101 ? 48.991 0.554 -66.531 1.00 85.88 101 ARG A C 1
ATOM 765 O O . ARG A 1 101 ? 48.458 0.404 -65.438 1.00 85.88 101 ARG A O 1
ATOM 772 N N . ILE A 1 102 ? 48.712 1.579 -67.340 1.00 85.44 102 ILE A N 1
ATOM 773 C CA . ILE A 1 102 ? 47.701 2.596 -67.011 1.00 85.44 102 ILE A CA 1
ATOM 774 C C . ILE A 1 102 ? 46.306 1.964 -66.980 1.00 85.44 102 ILE A C 1
ATOM 776 O O . ILE A 1 102 ? 45.535 2.227 -66.059 1.00 85.44 102 ILE A O 1
ATOM 780 N N . THR A 1 103 ? 45.982 1.112 -67.955 1.00 83.69 103 THR A N 1
ATOM 781 C CA . THR A 1 103 ? 44.696 0.404 -67.993 1.00 83.69 103 THR A CA 1
ATOM 782 C C . THR A 1 103 ? 44.526 -0.532 -66.797 1.00 83.69 103 THR A C 1
ATOM 784 O O . THR A 1 103 ? 43.479 -0.505 -66.153 1.00 83.69 103 THR A O 1
ATOM 787 N N . ASP A 1 104 ? 45.558 -1.296 -66.443 1.00 85.00 104 ASP A N 1
ATOM 788 C CA . ASP A 1 104 ? 45.520 -2.210 -65.300 1.00 85.00 104 ASP A CA 1
ATOM 789 C C . ASP A 1 104 ? 45.387 -1.443 -63.973 1.00 85.00 104 ASP A C 1
ATOM 791 O O . ASP A 1 104 ? 44.582 -1.819 -63.122 1.00 85.00 104 ASP A O 1
ATOM 795 N N . GLN A 1 105 ? 46.107 -0.327 -63.808 1.00 84.00 105 GLN A N 1
ATOM 796 C CA . GLN A 1 105 ? 45.974 0.547 -62.635 1.00 84.00 105 GLN A CA 1
ATOM 797 C C . GLN A 1 105 ? 44.572 1.151 -62.513 1.00 84.00 105 GLN A C 1
ATOM 799 O O . GLN A 1 105 ? 44.042 1.242 -61.403 1.00 84.00 105 GLN A O 1
ATOM 804 N N . LEU A 1 106 ? 43.966 1.552 -63.634 1.00 82.31 106 LEU A N 1
ATOM 805 C CA . LEU A 1 106 ? 42.606 2.080 -63.652 1.00 82.31 106 LEU A CA 1
ATOM 806 C C . LEU A 1 106 ? 41.598 0.998 -63.243 1.00 82.31 106 LEU A C 1
ATOM 808 O O . LEU A 1 106 ? 40.786 1.233 -62.351 1.00 82.31 106 LEU A O 1
ATOM 812 N N . HIS A 1 107 ? 41.702 -0.204 -63.817 1.00 78.44 107 HIS A N 1
ATOM 813 C CA . HIS A 1 107 ? 40.840 -1.332 -63.461 1.00 78.44 107 HIS A CA 1
ATOM 814 C C . HIS A 1 107 ? 40.970 -1.735 -61.985 1.00 78.44 107 HIS A C 1
ATOM 816 O O . HIS A 1 107 ? 39.963 -1.993 -61.329 1.00 78.44 107 HIS A O 1
ATOM 822 N N . ASP A 1 108 ? 42.187 -1.764 -61.444 1.00 79.31 108 ASP A N 1
ATOM 823 C CA . ASP A 1 108 ? 42.452 -2.087 -60.037 1.00 79.31 108 ASP A CA 1
ATOM 824 C C . ASP A 1 108 ? 41.924 -0.992 -59.086 1.00 79.31 108 ASP A C 1
ATOM 826 O O . ASP A 1 108 ? 41.353 -1.282 -58.033 1.00 79.31 108 ASP A O 1
ATOM 830 N N . SER A 1 109 ? 42.032 0.285 -59.470 1.00 74.00 109 SER A N 1
ATOM 831 C CA . SER A 1 109 ? 41.421 1.398 -58.731 1.00 74.00 109 SER A CA 1
ATOM 832 C C . SER A 1 109 ? 39.889 1.321 -58.720 1.00 74.00 109 SER A C 1
ATOM 834 O O . SER A 1 109 ? 39.283 1.441 -57.651 1.00 74.00 109 SER A O 1
ATOM 836 N N . ASP A 1 110 ? 39.263 1.069 -59.872 1.00 77.00 110 ASP A N 1
ATOM 837 C CA . ASP A 1 110 ? 37.805 0.931 -59.993 1.00 77.00 110 ASP A CA 1
ATOM 838 C C . ASP A 1 110 ? 37.283 -0.284 -59.212 1.00 77.00 110 ASP A C 1
ATOM 840 O O . ASP A 1 110 ? 36.254 -0.200 -58.533 1.00 77.00 110 ASP A O 1
ATOM 844 N N . ALA A 1 111 ? 38.008 -1.407 -59.253 1.00 76.19 111 ALA A N 1
ATOM 845 C CA . ALA A 1 111 ? 37.672 -2.607 -58.493 1.00 76.19 111 ALA A CA 1
ATOM 846 C C . ALA A 1 111 ? 37.755 -2.365 -56.979 1.00 76.19 111 ALA A C 1
ATOM 848 O O . ALA A 1 111 ? 36.826 -2.727 -56.252 1.00 76.19 111 ALA A O 1
ATOM 849 N N . ARG A 1 112 ? 38.816 -1.701 -56.497 1.00 77.56 112 ARG A N 1
ATOM 850 C CA . ARG A 1 112 ? 38.948 -1.325 -55.078 1.00 77.56 112 ARG A CA 1
ATOM 851 C C . ARG A 1 112 ? 37.826 -0.398 -54.616 1.00 77.56 112 ARG A C 1
ATOM 853 O O . ARG A 1 112 ? 37.275 -0.610 -53.537 1.00 77.56 112 ARG A O 1
ATOM 860 N N . PHE A 1 113 ? 37.467 0.603 -55.421 1.00 75.94 113 PHE A N 1
ATOM 861 C CA . PHE A 1 113 ? 36.352 1.499 -55.104 1.00 75.94 113 PHE A CA 1
ATOM 862 C C . PHE A 1 113 ? 35.035 0.726 -54.978 1.00 75.94 113 PHE A C 1
ATOM 864 O O . PHE A 1 113 ? 34.306 0.899 -54.000 1.00 75.94 113 PHE A O 1
ATOM 871 N N . ARG A 1 114 ? 34.766 -0.182 -55.924 1.00 70.19 114 ARG A N 1
ATOM 872 C CA . ARG A 1 114 ? 33.562 -1.018 -55.911 1.00 70.19 114 ARG A CA 1
ATOM 873 C C . ARG A 1 114 ? 33.502 -1.921 -54.674 1.00 70.19 114 ARG A C 1
ATOM 875 O O . ARG A 1 114 ? 32.487 -1.926 -53.990 1.00 70.19 114 ARG A O 1
ATOM 882 N N . GLN A 1 115 ? 34.600 -2.595 -54.323 1.00 73.38 115 GLN A N 1
ATOM 883 C CA . GLN A 1 115 ? 34.668 -3.459 -53.134 1.00 73.38 115 GLN A CA 1
ATOM 884 C C . GLN A 1 115 ? 34.398 -2.704 -51.826 1.00 73.38 115 GLN A C 1
ATOM 886 O O . GLN A 1 115 ? 33.694 -3.218 -50.957 1.00 73.38 115 GLN A O 1
ATOM 891 N N . LEU A 1 116 ? 34.931 -1.487 -51.672 1.00 75.00 116 LEU A N 1
ATOM 892 C CA . LEU A 1 116 ? 34.664 -0.661 -50.491 1.00 75.00 116 LEU A CA 1
ATOM 893 C C . LEU A 1 116 ? 33.197 -0.223 -50.436 1.00 75.00 116 LEU A C 1
ATOM 895 O O . LEU A 1 116 ? 32.561 -0.334 -49.390 1.00 75.00 116 LEU A O 1
ATOM 899 N N . ALA A 1 117 ? 32.647 0.233 -51.561 1.00 69.56 117 ALA A N 1
ATOM 900 C CA . ALA A 1 117 ? 31.275 0.723 -51.620 1.00 69.56 117 ALA A CA 1
ATOM 901 C C . ALA A 1 117 ? 30.214 -0.387 -51.483 1.00 69.56 117 ALA A C 1
ATOM 903 O O . ALA A 1 117 ? 29.100 -0.098 -51.054 1.00 69.56 117 ALA A O 1
ATOM 904 N N . GLU A 1 118 ? 30.542 -1.638 -51.820 1.00 70.00 118 GLU A N 1
ATOM 905 C CA . GLU A 1 118 ? 29.645 -2.796 -51.675 1.00 70.00 118 GLU A CA 1
ATOM 906 C C . GLU A 1 118 ? 29.589 -3.356 -50.240 1.00 70.00 118 GLU A C 1
ATOM 908 O O . GLU A 1 118 ? 28.602 -3.991 -49.881 1.00 70.00 118 GLU A O 1
ATOM 913 N N . ASN A 1 119 ? 30.607 -3.115 -49.402 1.00 68.56 119 ASN A N 1
ATOM 914 C CA . ASN A 1 119 ? 30.682 -3.661 -48.033 1.00 68.56 119 ASN A CA 1
ATOM 915 C C . ASN A 1 119 ? 30.276 -2.666 -46.930 1.00 68.56 119 ASN A C 1
ATOM 917 O O . ASN A 1 119 ? 30.191 -3.033 -45.755 1.00 68.56 119 ASN A O 1
ATOM 921 N N . ILE A 1 120 ? 30.035 -1.404 -47.281 1.00 76.19 120 ILE A N 1
ATOM 922 C CA . ILE A 1 120 ? 29.598 -0.371 -46.341 1.00 76.19 120 ILE A CA 1
ATOM 923 C C . ILE A 1 120 ? 28.072 -0.259 -46.408 1.00 76.19 120 ILE A C 1
ATOM 925 O O . ILE A 1 120 ? 27.485 -0.159 -47.479 1.00 76.19 120 ILE A O 1
ATOM 929 N N . HIS A 1 121 ? 27.428 -0.247 -45.242 1.00 74.81 121 HIS A N 1
ATOM 930 C CA . HIS A 1 121 ? 25.966 -0.215 -45.111 1.00 74.81 121 HIS A CA 1
ATOM 931 C C . HIS A 1 121 ? 25.369 1.195 -45.285 1.00 74.81 121 HIS A C 1
ATOM 933 O O . HIS A 1 121 ? 24.182 1.396 -45.053 1.00 74.81 121 HIS A O 1
ATOM 939 N N . GLU A 1 122 ? 26.184 2.174 -45.676 1.00 88.00 122 GLU A N 1
ATOM 940 C CA . GLU A 1 122 ? 25.764 3.538 -45.993 1.00 88.00 122 GLU A CA 1
ATOM 941 C C . GLU A 1 122 ? 25.617 3.707 -47.509 1.00 88.00 122 GLU A C 1
ATOM 943 O O . GLU A 1 122 ? 26.328 3.099 -48.316 1.00 88.00 122 GLU A O 1
ATOM 948 N N . VAL A 1 123 ? 24.680 4.559 -47.910 1.00 90.44 123 VAL A N 1
ATOM 949 C CA . VAL A 1 123 ? 24.430 4.862 -49.315 1.00 90.44 123 VAL A CA 1
ATOM 950 C C . VAL A 1 123 ? 25.421 5.903 -49.795 1.00 90.44 123 VAL A C 1
ATOM 952 O O . VAL A 1 123 ? 25.378 7.034 -49.329 1.00 90.44 123 VAL A O 1
ATOM 955 N N . PHE A 1 124 ? 26.257 5.565 -50.770 1.00 89.69 124 PHE A N 1
ATOM 956 C CA . PHE A 1 124 ? 27.103 6.533 -51.463 1.00 89.69 124 PHE A CA 1
ATOM 957 C C . PHE A 1 124 ? 26.450 6.919 -52.772 1.00 89.69 124 PHE A C 1
ATOM 959 O O . PHE A 1 124 ? 26.088 6.040 -53.552 1.00 89.69 124 PHE A O 1
ATOM 966 N N . PHE A 1 125 ? 26.339 8.214 -53.036 1.00 88.81 125 PHE A N 1
ATOM 967 C CA . PHE A 1 125 ? 25.812 8.718 -54.295 1.00 88.81 125 PHE A CA 1
ATOM 968 C C . PHE A 1 125 ? 26.748 9.751 -54.907 1.00 88.81 125 PHE A C 1
ATOM 970 O O . PHE A 1 125 ? 27.385 10.545 -54.213 1.00 88.81 125 PHE A O 1
ATOM 977 N N . LEU A 1 126 ? 26.812 9.743 -56.231 1.00 88.06 126 LEU A N 1
ATOM 978 C CA . LEU A 1 126 ? 27.485 10.746 -57.034 1.00 88.06 126 LEU A CA 1
ATOM 979 C C . LEU A 1 126 ? 26.506 11.221 -58.098 1.00 88.06 126 LEU A C 1
ATOM 981 O O . LEU A 1 126 ? 26.002 10.416 -58.879 1.00 88.06 126 LEU A O 1
ATOM 985 N N . ILE A 1 127 ? 26.238 12.519 -58.127 1.00 87.44 127 ILE A N 1
ATOM 986 C CA . ILE A 1 127 ? 25.252 13.126 -59.024 1.00 87.44 127 ILE A CA 1
ATOM 987 C C . ILE A 1 127 ? 25.956 14.189 -59.860 1.00 87.44 127 ILE A C 1
ATOM 989 O O . ILE A 1 127 ? 26.749 14.970 -59.331 1.00 87.44 127 ILE A O 1
ATOM 993 N N . ASP A 1 128 ? 25.675 14.211 -61.158 1.00 85.12 128 ASP A N 1
ATOM 994 C CA . ASP A 1 128 ? 26.063 15.289 -62.060 1.00 85.12 128 ASP A CA 1
ATOM 995 C C . ASP A 1 128 ? 25.045 16.427 -61.946 1.00 85.12 128 ASP A C 1
ATOM 997 O O . ASP A 1 128 ? 23.856 16.248 -62.220 1.00 85.12 128 ASP A O 1
ATOM 1001 N N . THR A 1 129 ? 25.498 17.602 -61.514 1.00 77.06 129 THR A N 1
ATOM 1002 C CA . THR A 1 129 ? 24.609 18.747 -61.272 1.00 77.06 129 THR A CA 1
ATOM 1003 C C . THR A 1 129 ? 24.229 19.493 -62.544 1.00 77.06 129 THR A C 1
ATOM 1005 O O . THR A 1 129 ? 23.271 20.260 -62.522 1.00 77.06 129 THR A O 1
ATOM 1008 N N . VAL A 1 130 ? 24.951 19.280 -63.648 1.00 75.62 130 VAL A N 1
ATOM 1009 C CA . VAL A 1 130 ? 24.708 19.953 -64.933 1.00 75.62 130 VAL A CA 1
ATOM 1010 C C . VAL A 1 130 ? 23.701 19.165 -65.765 1.00 75.62 130 VAL A C 1
ATOM 1012 O O . VAL A 1 130 ? 22.802 19.749 -66.366 1.00 75.62 130 VAL A O 1
ATOM 1015 N N . ARG A 1 131 ? 23.837 17.835 -65.790 1.00 77.94 131 ARG A N 1
ATOM 1016 C CA . ARG A 1 131 ? 22.940 16.920 -66.516 1.00 77.94 131 ARG A CA 1
ATOM 1017 C C . ARG A 1 131 ? 21.766 16.429 -65.676 1.00 77.94 131 ARG A C 1
ATOM 1019 O O . ARG A 1 131 ? 20.839 15.858 -66.234 1.00 77.94 131 ARG A O 1
ATOM 1026 N N . ALA A 1 132 ? 21.798 16.677 -64.366 1.00 78.31 132 ALA A N 1
ATOM 1027 C CA . ALA A 1 132 ? 20.823 16.176 -63.400 1.00 78.31 132 ALA A CA 1
ATOM 1028 C C . ALA A 1 132 ? 20.699 14.637 -63.426 1.00 78.31 132 ALA A C 1
ATOM 1030 O O . ALA A 1 132 ? 19.606 14.085 -63.327 1.00 78.31 132 ALA A O 1
ATOM 1031 N N . GLU A 1 133 ? 21.835 13.943 -63.547 1.00 86.00 133 GLU A N 1
ATOM 1032 C CA . GLU A 1 133 ? 21.916 12.480 -63.652 1.00 86.00 133 GLU A CA 1
ATOM 1033 C C . GLU A 1 133 ? 22.646 11.873 -62.448 1.00 86.00 133 GLU A C 1
ATOM 1035 O O . GLU A 1 133 ? 23.611 12.441 -61.932 1.00 86.00 133 GLU A O 1
ATOM 1040 N N . VAL A 1 134 ? 22.224 10.684 -62.012 1.00 86.94 134 VAL A N 1
ATOM 1041 C CA . VAL A 1 134 ? 22.959 9.905 -61.005 1.00 86.94 134 VAL A CA 1
ATOM 1042 C C . VAL A 1 134 ? 24.085 9.147 -61.706 1.00 86.94 134 VAL A C 1
ATOM 1044 O O . VAL A 1 134 ? 23.829 8.257 -62.509 1.00 86.94 134 VAL A O 1
ATOM 1047 N N . LEU A 1 135 ? 25.334 9.499 -61.406 1.00 86.81 135 LEU A N 1
ATOM 1048 C CA . LEU A 1 135 ? 26.529 8.849 -61.956 1.00 86.81 135 LEU A CA 1
ATOM 1049 C C . LEU A 1 135 ? 26.853 7.544 -61.229 1.00 86.81 135 LEU A C 1
ATOM 1051 O O . LEU A 1 135 ? 27.359 6.602 -61.833 1.00 86.81 135 LEU A O 1
ATOM 1055 N N . TYR A 1 136 ? 26.584 7.501 -59.926 1.00 87.62 136 TYR A N 1
ATOM 1056 C CA . TYR A 1 136 ? 26.792 6.320 -59.101 1.00 87.62 136 TYR A CA 1
ATOM 1057 C C . TYR A 1 136 ? 25.855 6.335 -57.895 1.00 87.62 136 TYR A C 1
ATOM 1059 O O . TYR A 1 136 ? 25.661 7.381 -57.277 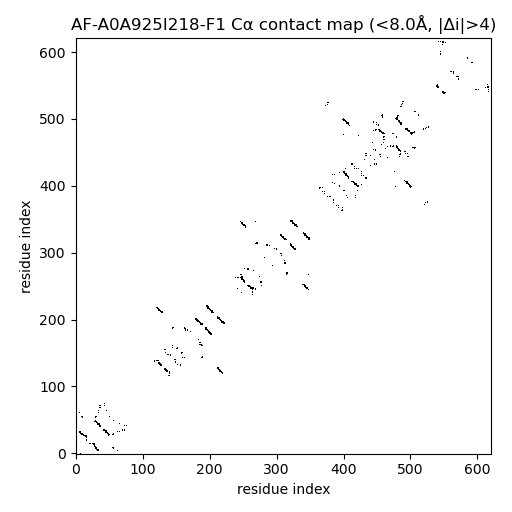1.00 87.62 136 TYR A O 1
ATOM 1067 N N . ILE A 1 137 ? 25.319 5.172 -57.539 1.00 89.56 137 ILE A N 1
ATOM 1068 C CA . ILE A 1 137 ? 24.614 4.906 -56.285 1.00 89.56 137 ILE A CA 1
ATOM 1069 C C . ILE A 1 137 ? 25.047 3.526 -55.771 1.00 89.56 137 ILE A C 1
ATOM 1071 O O . ILE A 1 137 ? 25.067 2.560 -56.541 1.00 89.56 137 ILE A O 1
ATOM 1075 N N . SER A 1 138 ? 25.431 3.424 -54.496 1.00 90.19 138 SER A N 1
ATOM 1076 C CA . SER A 1 138 ? 25.835 2.140 -53.909 1.00 90.19 138 SER A CA 1
ATOM 1077 C C . SER A 1 138 ? 24.631 1.200 -53.717 1.00 90.19 138 SER A C 1
ATOM 1079 O O . SER A 1 138 ? 23.514 1.670 -53.482 1.00 90.19 138 SER A O 1
ATOM 1081 N N . PRO A 1 139 ? 24.830 -0.135 -53.748 1.00 87.62 139 PRO A N 1
ATOM 1082 C CA . PRO A 1 139 ? 23.747 -1.112 -53.561 1.00 87.62 139 PRO A CA 1
ATOM 1083 C C . PRO A 1 139 ? 23.007 -1.001 -52.219 1.00 87.62 139 PRO A C 1
ATOM 1085 O O . PRO A 1 139 ? 21.859 -1.428 -52.110 1.00 87.62 139 PRO A O 1
ATOM 1088 N N . ALA A 1 140 ? 23.623 -0.380 -51.204 1.00 88.81 140 ALA A N 1
ATOM 1089 C CA . ALA A 1 140 ? 22.982 -0.092 -49.920 1.00 88.81 140 ALA A CA 1
ATOM 1090 C C . ALA A 1 140 ? 21.689 0.737 -50.068 1.00 88.81 140 ALA A C 1
ATOM 1092 O O . ALA A 1 140 ? 20.808 0.653 -49.209 1.00 88.81 140 ALA A O 1
ATOM 1093 N N . TYR A 1 141 ? 21.536 1.491 -51.167 1.00 90.94 141 TYR A N 1
ATOM 1094 C CA . TYR A 1 141 ? 20.295 2.197 -51.486 1.00 90.94 141 TYR A CA 1
ATOM 1095 C C . TYR A 1 141 ? 19.103 1.244 -51.564 1.00 90.94 141 TYR A C 1
ATOM 1097 O O . TYR A 1 141 ? 18.061 1.531 -50.982 1.00 90.94 141 TYR A O 1
ATOM 1105 N N . GLU A 1 142 ? 19.259 0.079 -52.194 1.00 91.06 142 GLU A N 1
ATOM 1106 C CA . GLU A 1 142 ? 18.162 -0.885 -52.317 1.00 91.06 142 GLU A CA 1
ATOM 1107 C C . GLU A 1 142 ? 17.752 -1.441 -50.955 1.00 91.06 142 GLU A C 1
ATOM 1109 O O . GLU A 1 142 ? 16.563 -1.551 -50.649 1.00 91.06 142 GLU A O 1
ATOM 1114 N N . ALA A 1 143 ? 18.736 -1.712 -50.096 1.00 88.50 143 ALA A N 1
ATOM 1115 C CA . ALA A 1 143 ? 18.494 -2.192 -48.744 1.00 88.50 143 ALA A CA 1
ATOM 1116 C C . ALA A 1 143 ? 17.771 -1.145 -47.880 1.00 88.50 143 ALA A C 1
ATOM 1118 O O . ALA A 1 143 ? 16.826 -1.492 -47.171 1.00 88.50 143 ALA A O 1
ATOM 1119 N N . ILE A 1 144 ? 18.167 0.129 -47.947 1.00 90.69 144 ILE A N 1
ATOM 1120 C CA . ILE A 1 144 ? 17.622 1.181 -47.075 1.00 90.69 144 ILE A CA 1
ATOM 1121 C C . ILE A 1 144 ? 16.318 1.773 -47.638 1.00 90.69 144 ILE A C 1
ATOM 1123 O O . ILE A 1 144 ? 15.328 1.859 -46.913 1.00 90.69 144 ILE A O 1
ATOM 1127 N N . TRP A 1 145 ? 16.262 2.119 -48.929 1.00 90.81 145 TRP A N 1
ATOM 1128 C CA . TRP A 1 145 ? 15.081 2.722 -49.570 1.00 90.81 145 TRP A CA 1
ATOM 1129 C C . TRP A 1 145 ? 14.050 1.698 -50.055 1.00 90.81 145 TRP A C 1
ATOM 1131 O O . TRP A 1 145 ? 12.899 2.068 -50.273 1.00 90.81 145 TRP A O 1
ATOM 1141 N N . GLY A 1 146 ? 14.419 0.424 -50.232 1.00 88.69 146 GLY A N 1
ATOM 1142 C CA . GLY A 1 146 ? 13.513 -0.606 -50.761 1.00 88.69 146 GLY A CA 1
ATOM 1143 C C . GLY A 1 146 ? 13.210 -0.468 -52.261 1.00 88.69 146 GLY A C 1
ATOM 1144 O O . GLY A 1 146 ? 12.332 -1.155 -52.778 1.00 88.69 146 GLY A O 1
ATOM 1145 N N . HIS A 1 147 ? 13.929 0.411 -52.962 1.00 89.25 147 HIS A N 1
ATOM 1146 C CA . HIS A 1 147 ? 13.821 0.640 -54.401 1.00 89.25 147 HIS A CA 1
ATOM 1147 C C . HIS A 1 147 ? 15.115 0.248 -55.103 1.00 89.25 147 HIS A C 1
ATOM 1149 O O . HIS A 1 147 ? 16.195 0.434 -54.559 1.00 89.25 147 HIS A O 1
ATOM 1155 N N . SER A 1 148 ? 15.017 -0.241 -56.338 1.00 90.69 148 SER A N 1
ATOM 1156 C CA . SER A 1 148 ? 16.207 -0.608 -57.108 1.00 90.69 148 SER A CA 1
ATOM 1157 C C . SER A 1 148 ? 17.094 0.604 -57.423 1.00 90.69 148 SER A C 1
ATOM 1159 O O . SER A 1 148 ? 16.594 1.687 -57.750 1.00 90.69 148 SER A O 1
ATOM 1161 N N . CYS A 1 149 ? 18.408 0.416 -57.461 1.00 89.44 149 CYS A N 1
ATOM 1162 C CA . CYS A 1 149 ? 19.334 1.415 -57.989 1.00 89.44 149 CYS A CA 1
ATOM 1163 C C . CYS A 1 149 ? 18.994 1.747 -59.452 1.00 89.44 149 CYS A C 1
ATOM 1165 O O . CYS A 1 149 ? 19.053 2.905 -59.860 1.00 89.44 149 CYS A O 1
ATOM 1167 N N . ALA A 1 150 ? 18.549 0.749 -60.227 1.00 88.62 150 ALA A N 1
ATOM 1168 C CA . ALA A 1 150 ? 18.111 0.920 -61.613 1.00 88.62 150 ALA A CA 1
ATOM 1169 C C . ALA A 1 150 ? 16.976 1.949 -61.760 1.00 88.62 150 ALA A C 1
ATOM 1171 O O . ALA A 1 150 ? 17.004 2.759 -62.686 1.00 88.62 150 ALA A O 1
ATOM 1172 N N . SER A 1 151 ? 16.009 1.972 -60.835 1.00 88.56 151 SER A N 1
ATOM 1173 C CA . SER A 1 151 ? 14.939 2.978 -60.860 1.00 88.56 151 SER A CA 1
ATOM 1174 C C . SER A 1 151 ? 15.447 4.391 -60.588 1.00 88.56 151 SER A C 1
ATOM 1176 O O . SER A 1 151 ? 14.923 5.338 -61.174 1.00 88.56 151 SER A O 1
ATOM 1178 N N . LEU A 1 152 ? 16.489 4.531 -59.764 1.00 88.06 152 LEU A N 1
ATOM 1179 C CA . LEU A 1 152 ? 17.106 5.824 -59.489 1.00 88.06 152 LEU A CA 1
ATOM 1180 C C . LEU A 1 152 ? 17.940 6.317 -60.681 1.00 88.06 152 LEU A C 1
ATOM 1182 O O . LEU A 1 152 ? 17.863 7.493 -61.023 1.00 88.06 152 LEU A O 1
ATOM 1186 N N . TYR A 1 153 ? 18.655 5.426 -61.374 1.00 89.38 153 TYR A N 1
ATOM 1187 C CA . TYR A 1 153 ? 19.339 5.769 -62.628 1.00 89.38 153 TYR A CA 1
ATOM 1188 C C . TYR A 1 153 ? 18.357 6.162 -63.741 1.00 89.38 153 TYR A C 1
ATOM 1190 O O . TYR A 1 153 ? 18.610 7.110 -64.476 1.00 89.38 153 TYR A O 1
ATOM 1198 N N . ALA A 1 154 ? 17.224 5.462 -63.855 1.00 88.19 154 ALA A N 1
ATOM 1199 C CA . ALA A 1 154 ? 16.199 5.770 -64.852 1.00 88.19 154 ALA A CA 1
ATOM 1200 C C . ALA A 1 154 ? 15.455 7.083 -64.557 1.00 88.19 154 ALA A C 1
ATOM 1202 O O . ALA A 1 154 ? 15.005 7.764 -65.478 1.00 88.19 154 ALA A O 1
ATOM 1203 N N . ARG A 1 155 ? 15.294 7.429 -63.274 1.00 87.25 155 ARG A N 1
ATOM 1204 C CA . ARG A 1 155 ? 14.620 8.648 -62.821 1.00 87.25 155 ARG A CA 1
ATOM 1205 C C . ARG A 1 155 ? 15.333 9.220 -61.586 1.00 87.25 155 ARG A C 1
ATOM 1207 O O . ARG A 1 155 ? 14.957 8.869 -60.462 1.00 87.25 155 ARG A O 1
ATOM 1214 N N . PRO A 1 156 ? 16.310 10.124 -61.782 1.00 84.31 156 PRO A N 1
ATOM 1215 C CA . PRO A 1 156 ? 17.148 10.691 -60.719 1.00 84.31 156 PRO A CA 1
ATOM 1216 C C . PRO A 1 156 ? 16.404 11.340 -59.547 1.00 84.31 156 PRO A C 1
ATOM 1218 O O . PRO A 1 156 ? 16.910 11.326 -58.431 1.00 84.31 156 PRO A O 1
ATOM 1221 N N . ASP A 1 157 ? 15.192 11.860 -59.756 1.00 83.31 157 ASP A N 1
ATOM 1222 C CA . ASP A 1 157 ? 14.385 12.473 -58.689 1.00 83.31 157 ASP A CA 1
ATOM 1223 C C . ASP A 1 157 ? 13.475 11.483 -57.936 1.00 83.31 157 ASP A C 1
ATOM 1225 O O . ASP A 1 157 ? 12.797 11.867 -56.986 1.00 83.31 157 ASP A O 1
ATOM 1229 N N . SER A 1 158 ? 13.456 10.199 -58.314 1.00 86.81 158 SER A N 1
ATOM 1230 C CA . SER A 1 158 ? 12.543 9.193 -57.737 1.00 86.81 158 SER A CA 1
ATOM 1231 C C . SER A 1 158 ? 12.714 8.957 -56.234 1.00 86.81 158 SER A C 1
ATOM 1233 O O . SER A 1 158 ? 11.758 8.575 -55.565 1.00 86.81 158 SER A O 1
ATOM 1235 N N . TRP A 1 159 ? 13.890 9.232 -55.667 1.00 86.19 159 TRP A N 1
ATOM 1236 C CA . TRP A 1 159 ? 14.116 9.116 -54.223 1.00 86.19 159 TRP A CA 1
ATOM 1237 C C . TRP A 1 159 ? 13.257 10.093 -53.400 1.00 86.19 159 TRP A C 1
ATOM 1239 O O . TRP A 1 159 ? 12.935 9.788 -52.251 1.00 86.19 159 TRP A O 1
ATOM 1249 N N . MET A 1 160 ? 12.845 11.231 -53.978 1.00 85.69 160 MET A N 1
ATOM 1250 C CA . MET A 1 160 ? 11.950 12.200 -53.328 1.00 85.69 160 MET A CA 1
ATOM 1251 C C . MET A 1 160 ? 10.550 11.625 -53.090 1.00 85.69 160 MET A C 1
ATOM 1253 O O . MET A 1 160 ? 9.860 12.054 -52.164 1.00 85.69 160 MET A O 1
ATOM 1257 N N . ASP A 1 161 ? 10.132 10.637 -53.885 1.00 88.56 161 ASP A N 1
ATOM 1258 C CA . ASP A 1 161 ? 8.837 9.974 -53.718 1.00 88.56 161 ASP A CA 1
ATOM 1259 C C . ASP A 1 161 ? 8.781 9.168 -52.420 1.00 88.56 161 ASP A C 1
ATOM 1261 O O . ASP A 1 161 ? 7.711 9.056 -51.822 1.00 88.56 161 ASP A O 1
ATOM 1265 N N . ALA A 1 162 ? 9.930 8.660 -51.966 1.00 90.19 162 ALA A N 1
ATOM 1266 C CA . ALA A 1 162 ? 10.061 7.932 -50.712 1.00 90.19 162 ALA A CA 1
ATOM 1267 C C . ALA A 1 162 ? 10.170 8.866 -49.498 1.00 90.19 162 ALA A C 1
ATOM 1269 O O . ALA A 1 162 ? 9.993 8.413 -48.377 1.00 90.19 162 ALA A O 1
ATOM 1270 N N . VAL A 1 163 ? 10.436 10.165 -49.662 1.00 92.31 163 VAL A N 1
ATOM 1271 C CA . VAL A 1 163 ? 10.528 11.100 -48.526 1.00 92.31 163 VAL A CA 1
ATOM 1272 C C . VAL A 1 163 ? 9.154 11.282 -47.873 1.00 92.31 163 VAL A C 1
ATOM 1274 O O . VAL A 1 163 ? 8.142 11.472 -48.559 1.00 92.31 163 VAL A O 1
ATOM 1277 N N . HIS A 1 164 ? 9.109 11.271 -46.540 1.00 93.25 164 HIS A N 1
ATOM 1278 C CA . HIS A 1 164 ? 7.890 11.499 -45.768 1.00 93.25 164 HIS A CA 1
ATOM 1279 C C . HIS A 1 164 ? 7.269 12.867 -46.116 1.00 93.25 164 HIS A C 1
ATOM 1281 O O . HIS A 1 164 ? 8.003 13.856 -46.151 1.00 93.25 164 HIS A O 1
ATOM 1287 N N . PRO A 1 165 ? 5.945 12.968 -46.358 1.00 90.00 165 PRO A N 1
ATOM 1288 C CA . PRO A 1 165 ? 5.297 14.195 -46.839 1.00 90.00 165 PRO A CA 1
ATOM 1289 C C . PRO A 1 165 ? 5.654 15.465 -46.056 1.00 90.00 165 PRO A C 1
ATOM 1291 O O . PRO A 1 165 ? 5.969 16.483 -46.670 1.00 90.00 165 PRO A O 1
ATOM 1294 N N . ASP A 1 166 ? 5.679 15.376 -44.723 1.00 92.00 166 ASP A N 1
ATOM 1295 C CA . ASP A 1 166 ? 6.017 16.493 -43.826 1.00 92.00 166 ASP A CA 1
ATOM 1296 C C . ASP A 1 166 ? 7.437 17.050 -44.032 1.00 92.00 166 ASP A C 1
ATOM 1298 O O . ASP A 1 166 ? 7.668 18.238 -43.822 1.00 92.00 166 ASP A O 1
ATOM 1302 N N . ASP A 1 167 ? 8.387 16.212 -44.457 1.00 90.69 167 ASP A N 1
ATOM 1303 C CA . ASP A 1 167 ? 9.807 16.577 -44.529 1.00 90.69 167 ASP A CA 1
ATOM 1304 C C . ASP A 1 167 ? 10.174 17.141 -45.922 1.00 90.69 167 ASP A C 1
ATOM 1306 O O . ASP A 1 167 ? 11.193 17.816 -46.086 1.00 90.69 167 ASP A O 1
ATOM 1310 N N . ARG A 1 168 ? 9.323 16.925 -46.942 1.00 87.00 168 ARG A N 1
ATOM 1311 C CA . ARG A 1 168 ? 9.585 17.305 -48.348 1.00 87.00 168 ARG A CA 1
ATOM 1312 C C . ARG A 1 168 ? 9.780 18.804 -48.540 1.00 87.00 168 ARG A C 1
ATOM 1314 O O . ARG A 1 168 ? 10.687 19.216 -49.258 1.00 87.00 168 ARG A O 1
ATOM 1321 N N . ALA A 1 169 ? 8.921 19.618 -47.926 1.00 83.44 169 ALA A N 1
ATOM 1322 C CA . ALA A 1 169 ? 8.948 21.069 -48.103 1.00 83.44 169 ALA A CA 1
ATOM 1323 C C . ALA A 1 169 ? 10.254 21.680 -47.569 1.00 83.44 169 ALA A C 1
ATOM 1325 O O . ALA A 1 169 ? 10.843 22.547 -48.215 1.00 83.44 169 ALA A O 1
ATOM 1326 N N . GLN A 1 170 ? 10.730 21.181 -46.426 1.00 83.19 170 GLN A N 1
ATOM 1327 C CA . GLN A 1 170 ? 11.987 21.612 -45.822 1.00 83.19 170 GLN A CA 1
ATOM 1328 C C . GLN A 1 170 ? 13.194 21.184 -46.667 1.00 83.19 170 GLN A C 1
ATOM 1330 O O . GLN A 1 170 ? 14.053 22.010 -46.977 1.00 83.19 170 GLN A O 1
ATOM 1335 N N . LEU A 1 171 ? 13.215 19.926 -47.115 1.00 82.56 171 LEU A N 1
ATOM 1336 C CA . LEU A 1 171 ? 14.261 19.387 -47.990 1.00 82.56 171 LEU A CA 1
ATOM 1337 C C . LEU A 1 171 ? 14.429 20.202 -49.279 1.00 82.56 171 LEU A C 1
ATOM 1339 O O . LEU A 1 171 ? 15.549 20.530 -49.668 1.00 82.56 171 LEU A O 1
ATOM 1343 N N . ILE A 1 172 ? 13.318 20.567 -49.925 1.00 78.56 172 ILE A N 1
ATOM 1344 C CA . ILE A 1 172 ? 13.326 21.363 -51.162 1.00 78.56 172 ILE A CA 1
ATOM 1345 C C . ILE A 1 172 ? 13.853 22.782 -50.905 1.00 78.56 172 ILE A C 1
ATOM 1347 O O . ILE A 1 172 ? 14.635 23.292 -51.707 1.00 78.56 172 ILE A O 1
ATOM 1351 N N . ALA A 1 173 ? 13.462 23.412 -49.794 1.00 76.19 173 ALA A N 1
ATOM 1352 C CA . ALA A 1 173 ? 13.880 24.774 -49.456 1.00 76.19 173 ALA A CA 1
ATOM 1353 C C . ALA A 1 173 ? 15.384 24.886 -49.144 1.00 76.19 173 ALA A C 1
ATOM 1355 O O . ALA A 1 173 ? 16.007 25.917 -49.405 1.00 76.19 173 ALA A O 1
ATOM 1356 N N . GLU A 1 174 ? 15.976 23.832 -48.586 1.00 69.88 174 GLU A N 1
ATOM 1357 C CA . GLU A 1 174 ? 17.380 23.807 -48.169 1.00 69.88 174 GLU A CA 1
ATOM 1358 C C . GLU A 1 174 ? 18.342 23.327 -49.274 1.00 69.88 174 GLU A C 1
ATOM 1360 O O . GLU A 1 174 ? 19.524 23.663 -49.228 1.00 69.88 174 GLU A O 1
ATOM 1365 N N . ARG A 1 175 ? 17.851 22.643 -50.322 1.00 66.00 175 ARG A N 1
ATOM 1366 C CA . ARG A 1 175 ? 18.643 22.151 -51.477 1.00 66.00 175 ARG A CA 1
ATOM 1367 C C . ARG A 1 175 ? 19.309 23.270 -52.309 1.00 66.00 175 ARG A C 1
ATOM 1369 O O . ARG A 1 175 ? 20.117 22.979 -53.184 1.00 66.00 175 ARG A O 1
ATOM 1376 N N . GLY A 1 176 ? 18.975 24.540 -52.052 1.00 56.69 176 GLY A N 1
ATOM 1377 C CA . GLY A 1 176 ? 19.371 25.709 -52.849 1.00 56.69 176 GLY A CA 1
ATOM 1378 C C . GLY A 1 176 ? 20.579 26.527 -52.365 1.00 56.69 176 GLY A C 1
ATOM 1379 O O . GLY A 1 176 ? 20.802 27.600 -52.922 1.00 56.69 176 GLY A O 1
ATOM 1380 N N . ARG A 1 177 ? 21.342 26.097 -51.347 1.00 54.34 177 ARG A N 1
ATOM 1381 C CA . ARG A 1 177 ? 22.527 26.843 -50.861 1.00 54.34 177 ARG A CA 1
ATOM 1382 C C . ARG A 1 177 ? 23.812 26.043 -51.076 1.00 54.34 177 ARG A C 1
ATOM 1384 O O . ARG A 1 177 ? 23.976 24.979 -50.498 1.00 54.34 177 ARG A O 1
ATOM 1391 N N . ASP A 1 178 ? 24.695 26.557 -51.930 1.00 58.41 178 ASP A N 1
ATOM 1392 C CA . ASP A 1 178 ? 26.109 26.172 -52.097 1.00 58.41 178 ASP A CA 1
ATOM 1393 C C . ASP A 1 178 ? 26.436 24.688 -52.378 1.00 58.41 178 ASP A C 1
ATOM 1395 O O . ASP A 1 178 ? 27.592 24.279 -52.301 1.00 58.41 178 ASP A O 1
ATOM 1399 N N . GLY A 1 179 ? 25.446 23.857 -52.725 1.00 64.56 179 GLY A N 1
ATOM 1400 C CA . GLY A 1 179 ? 25.652 22.468 -53.158 1.00 64.56 179 GLY A CA 1
ATOM 1401 C C . GLY A 1 179 ? 26.057 21.476 -52.057 1.00 64.56 179 GLY A C 1
ATOM 1402 O O . GLY A 1 179 ? 26.065 20.271 -52.315 1.00 64.56 179 GLY A O 1
ATOM 1403 N N . ALA A 1 180 ? 26.353 21.953 -50.843 1.00 77.62 180 ALA A N 1
ATOM 1404 C CA . ALA A 1 180 ? 26.588 21.139 -49.653 1.00 77.62 180 ALA A CA 1
ATOM 1405 C C . ALA A 1 180 ? 25.321 21.049 -48.796 1.00 77.62 180 ALA A C 1
ATOM 1407 O O . ALA A 1 180 ? 24.638 22.048 -48.580 1.00 77.62 180 ALA A O 1
ATOM 1408 N N . PHE A 1 181 ? 25.022 19.868 -48.262 1.00 84.06 181 PHE A N 1
ATOM 1409 C CA . PHE A 1 181 ? 23.885 19.679 -47.359 1.00 84.06 181 PHE A CA 1
ATOM 1410 C C . PHE A 1 181 ? 24.215 18.686 -46.250 1.00 84.06 181 PHE A C 1
ATOM 1412 O O . PHE A 1 181 ? 25.009 17.770 -46.448 1.00 84.06 181 PHE A O 1
ATOM 1419 N N . ASP A 1 182 ? 23.591 18.868 -45.089 1.00 88.38 182 ASP A N 1
ATOM 1420 C CA . ASP A 1 182 ? 23.628 17.951 -43.951 1.00 88.38 182 ASP A CA 1
ATOM 1421 C C . ASP A 1 182 ? 22.223 17.914 -43.343 1.00 88.38 182 ASP A C 1
ATOM 1423 O O . ASP A 1 182 ? 21.778 18.878 -42.719 1.00 88.38 182 ASP A O 1
ATOM 1427 N N . GLN A 1 183 ? 21.482 16.843 -43.624 1.00 89.25 183 GLN A N 1
ATOM 1428 C CA . GLN A 1 183 ? 20.043 16.789 -43.386 1.00 89.25 183 GLN A CA 1
ATOM 1429 C C . GLN A 1 183 ? 19.614 15.465 -42.780 1.00 89.25 183 GLN A C 1
ATOM 1431 O O . GLN A 1 183 ? 20.095 14.395 -43.157 1.00 89.25 183 GLN A O 1
ATOM 1436 N N . ARG A 1 184 ? 18.651 15.542 -41.858 1.00 93.12 184 ARG A N 1
ATOM 1437 C CA . ARG A 1 184 ? 17.982 14.380 -41.274 1.00 93.12 184 ARG A CA 1
ATOM 1438 C C . ARG A 1 184 ? 16.513 14.404 -41.650 1.00 93.12 184 ARG A C 1
ATOM 1440 O O . ARG A 1 184 ? 15.829 15.367 -41.322 1.00 93.12 184 ARG A O 1
ATOM 1447 N N . TYR A 1 185 ? 16.043 13.360 -42.313 1.00 92.62 185 TYR A N 1
ATOM 1448 C CA . TYR A 1 185 ? 14.666 13.277 -42.791 1.00 92.62 185 TYR A CA 1
ATOM 1449 C C . TYR A 1 185 ? 14.150 11.848 -42.748 1.00 92.62 185 TYR A C 1
ATOM 1451 O O . TYR A 1 185 ? 14.919 10.889 -42.662 1.00 92.62 185 TYR A O 1
ATOM 1459 N N . ARG A 1 186 ? 12.832 11.702 -42.806 1.00 95.06 186 ARG A N 1
ATOM 1460 C CA . ARG A 1 186 ? 12.167 10.405 -42.828 1.00 95.06 186 ARG A CA 1
ATOM 1461 C C . ARG A 1 186 ? 11.907 9.960 -44.259 1.00 95.06 186 ARG A C 1
ATOM 1463 O O . ARG A 1 186 ? 11.492 10.758 -45.100 1.00 95.06 186 ARG A O 1
ATOM 1470 N N . ILE A 1 187 ? 12.089 8.671 -44.510 1.00 94.94 187 ILE A N 1
ATOM 1471 C CA . ILE A 1 187 ? 11.616 7.991 -45.715 1.00 94.94 187 ILE A CA 1
ATOM 1472 C C . ILE A 1 187 ? 10.539 6.972 -45.349 1.00 94.94 187 ILE A C 1
ATOM 1474 O O . ILE A 1 187 ? 10.554 6.425 -44.249 1.00 94.94 187 ILE A O 1
ATOM 1478 N N . VAL A 1 188 ? 9.622 6.721 -46.274 1.00 93.31 188 VAL A N 1
ATOM 1479 C CA . VAL A 1 188 ? 8.588 5.691 -46.225 1.00 93.31 188 VAL A CA 1
ATOM 1480 C C . VAL A 1 188 ? 8.932 4.671 -47.303 1.00 93.31 188 VAL A C 1
ATOM 1482 O O . VAL A 1 188 ? 8.938 4.994 -48.492 1.00 93.31 188 VAL A O 1
ATOM 1485 N N . ARG A 1 189 ? 9.269 3.454 -46.885 1.00 92.56 189 ARG A N 1
ATOM 1486 C CA . ARG A 1 189 ? 9.599 2.346 -47.786 1.00 92.56 189 ARG A CA 1
ATOM 1487 C C . ARG A 1 189 ? 8.331 1.781 -48.442 1.00 92.56 189 ARG A C 1
ATOM 1489 O O . ARG A 1 189 ? 7.227 2.013 -47.945 1.00 92.56 189 ARG A O 1
ATOM 1496 N N . PRO A 1 190 ? 8.456 0.997 -49.530 1.00 88.94 190 PRO A N 1
ATOM 1497 C CA . PRO A 1 190 ? 7.305 0.368 -50.187 1.00 88.94 190 PRO A CA 1
ATOM 1498 C C . PRO A 1 190 ? 6.465 -0.549 -49.287 1.00 88.94 190 PRO A C 1
ATOM 1500 O O . PRO A 1 190 ? 5.278 -0.736 -49.542 1.00 88.94 190 PRO A O 1
ATOM 1503 N N . ASP A 1 191 ? 7.070 -1.116 -48.243 1.00 88.25 191 ASP A N 1
ATOM 1504 C CA . ASP A 1 191 ? 6.401 -1.933 -47.223 1.00 88.25 191 ASP A CA 1
ATOM 1505 C C . ASP A 1 191 ? 5.666 -1.099 -46.150 1.00 88.25 191 ASP A C 1
ATOM 1507 O O . ASP A 1 191 ? 5.001 -1.659 -45.280 1.00 88.25 191 ASP A O 1
ATOM 1511 N N . GLY A 1 192 ? 5.753 0.233 -46.223 1.00 87.44 192 GLY A N 1
ATOM 1512 C CA . GLY A 1 192 ? 5.167 1.177 -45.274 1.00 87.44 192 GLY A CA 1
ATOM 1513 C C . GLY A 1 192 ? 6.046 1.482 -44.056 1.00 87.44 192 GLY A C 1
ATOM 1514 O O . GLY A 1 192 ? 5.651 2.305 -43.228 1.00 87.44 192 GLY A O 1
ATOM 1515 N N . GLU A 1 193 ? 7.227 0.867 -43.927 1.00 92.25 193 GLU A N 1
ATOM 1516 C CA . GLU A 1 193 ? 8.166 1.147 -42.838 1.00 92.25 193 GLU A CA 1
ATOM 1517 C C . GLU A 1 193 ? 8.728 2.574 -42.960 1.00 92.25 193 GLU A C 1
ATOM 1519 O O . GLU A 1 193 ? 9.170 2.999 -44.031 1.00 92.25 193 GLU A O 1
ATOM 1524 N N . ILE A 1 194 ? 8.748 3.314 -41.845 1.00 93.25 194 ILE A N 1
ATOM 1525 C CA . ILE A 1 194 ? 9.370 4.641 -41.776 1.00 93.25 194 ILE A CA 1
ATOM 1526 C C . ILE A 1 194 ? 10.801 4.506 -41.261 1.00 93.25 194 ILE A C 1
ATOM 1528 O O . ILE A 1 194 ? 11.019 3.981 -40.167 1.00 93.25 194 ILE A O 1
ATOM 1532 N N . ARG A 1 195 ? 11.765 5.058 -42.001 1.00 93.56 195 ARG A N 1
ATOM 1533 C CA . ARG A 1 195 ? 13.177 5.118 -41.599 1.00 93.56 195 ARG A CA 1
ATOM 1534 C C . ARG A 1 195 ? 13.687 6.544 -41.515 1.00 93.56 195 ARG A C 1
ATOM 1536 O O . ARG A 1 195 ? 13.279 7.396 -42.296 1.00 93.56 195 ARG A O 1
ATOM 1543 N N . TRP A 1 196 ? 14.590 6.798 -40.577 1.00 94.12 196 TRP A N 1
ATOM 1544 C CA . TRP A 1 196 ? 15.303 8.064 -40.457 1.00 94.12 196 TRP A CA 1
ATOM 1545 C C . TRP A 1 196 ? 16.628 7.995 -41.200 1.00 94.12 196 TRP A C 1
ATOM 1547 O O . TRP A 1 196 ? 17.466 7.147 -40.908 1.00 94.12 196 TRP A O 1
ATOM 1557 N N . ILE A 1 197 ? 16.832 8.933 -42.112 1.00 94.69 197 ILE A N 1
ATOM 1558 C CA . ILE A 1 197 ? 18.027 9.052 -42.934 1.00 94.69 197 ILE A CA 1
ATOM 1559 C C . ILE A 1 197 ? 18.800 10.288 -42.515 1.00 94.69 197 ILE A C 1
ATOM 1561 O O . ILE A 1 197 ? 18.225 11.365 -42.377 1.00 94.69 197 ILE A O 1
ATOM 1565 N N . HIS A 1 198 ? 20.112 10.142 -42.363 1.00 94.25 198 HIS A N 1
ATOM 1566 C CA . HIS A 1 198 ? 21.055 11.249 -42.269 1.00 94.25 198 HIS A CA 1
ATOM 1567 C C . HIS A 1 198 ? 21.856 11.330 -43.567 1.00 94.25 198 HIS A C 1
ATOM 1569 O O . HIS A 1 198 ? 22.725 10.494 -43.806 1.00 94.25 198 HIS A O 1
ATOM 1575 N N . ALA A 1 199 ? 21.546 12.309 -44.418 1.00 91.69 199 ALA A N 1
ATOM 1576 C CA . ALA A 1 199 ? 22.204 12.504 -45.705 1.00 91.69 199 ALA A CA 1
ATOM 1577 C C . ALA A 1 199 ? 23.133 13.718 -45.673 1.00 91.69 199 ALA A C 1
ATOM 1579 O O . ALA A 1 199 ? 22.737 14.807 -45.252 1.00 91.69 199 ALA A O 1
ATOM 1580 N N . ARG A 1 200 ? 24.360 13.531 -46.159 1.00 90.25 200 ARG A N 1
ATOM 1581 C CA . ARG A 1 200 ? 25.365 14.582 -46.310 1.00 90.25 200 ARG A CA 1
ATOM 1582 C C . ARG A 1 200 ? 25.873 14.623 -47.740 1.00 90.25 200 ARG A C 1
ATOM 1584 O O . ARG A 1 200 ? 26.320 13.601 -48.253 1.00 90.25 200 ARG A O 1
ATOM 1591 N N . GLY A 1 201 ? 25.816 15.789 -48.367 1.00 88.81 201 GLY A N 1
ATOM 1592 C CA . GLY A 1 201 ? 26.321 16.030 -49.716 1.00 88.81 201 GLY A CA 1
ATOM 1593 C C . GLY A 1 201 ? 27.440 17.061 -49.715 1.00 88.81 201 GLY A C 1
ATOM 1594 O O . GLY A 1 201 ? 27.382 18.047 -48.983 1.00 88.81 201 GLY A O 1
ATOM 1595 N N . PHE A 1 202 ? 28.442 16.831 -50.556 1.00 87.94 202 PHE A N 1
ATOM 1596 C CA . PHE A 1 202 ? 29.618 17.672 -50.731 1.00 87.94 202 PHE A CA 1
ATOM 1597 C C . PHE A 1 202 ? 29.770 18.033 -52.220 1.00 87.94 202 PHE A C 1
ATOM 1599 O O . PHE A 1 202 ? 29.821 17.134 -53.069 1.00 87.94 202 PHE A O 1
ATOM 1606 N N . PRO A 1 203 ? 29.847 19.327 -52.570 1.00 86.81 203 PRO A N 1
ATOM 1607 C CA . PRO A 1 203 ? 30.015 19.767 -53.947 1.00 86.81 203 PRO A CA 1
ATOM 1608 C C . PRO A 1 203 ? 31.441 19.495 -54.441 1.00 86.81 203 PRO A C 1
ATOM 1610 O O . PRO A 1 203 ? 32.425 19.737 -53.740 1.00 86.81 203 PRO A O 1
ATOM 1613 N N . VAL A 1 204 ? 31.556 19.022 -55.678 1.00 85.50 204 VAL A N 1
ATOM 1614 C CA . VAL A 1 204 ? 32.823 18.798 -56.377 1.00 85.50 204 VAL A CA 1
ATOM 1615 C C . VAL A 1 204 ? 32.941 19.823 -57.503 1.00 85.50 204 VAL A C 1
ATOM 1617 O O . VAL A 1 204 ? 32.060 19.933 -58.363 1.00 85.50 204 VAL A O 1
ATOM 1620 N N . HIS A 1 205 ? 34.048 20.562 -57.485 1.00 84.31 205 HIS A N 1
ATOM 1621 C CA . HIS A 1 205 ? 34.326 21.666 -58.399 1.00 84.31 205 HIS A CA 1
ATOM 1622 C C . HIS A 1 205 ? 35.363 21.263 -59.447 1.00 84.31 205 HIS A C 1
ATOM 1624 O O . HIS A 1 205 ? 36.249 20.447 -59.179 1.00 84.31 205 HIS A O 1
ATOM 1630 N N . ASP A 1 206 ? 35.236 21.814 -60.649 1.00 81.62 206 ASP A N 1
ATOM 1631 C CA . ASP A 1 206 ? 36.247 21.708 -61.695 1.00 81.62 206 ASP A CA 1
ATOM 1632 C C . ASP A 1 206 ? 37.448 22.644 -61.393 1.00 81.62 206 ASP A C 1
ATOM 1634 O O . ASP A 1 206 ? 37.393 23.447 -60.454 1.00 81.62 206 ASP A O 1
ATOM 1638 N N . PRO A 1 207 ? 38.549 22.581 -62.168 1.00 79.12 207 PRO A N 1
ATOM 1639 C CA . PRO A 1 207 ? 39.699 23.474 -61.989 1.00 79.12 207 PRO A CA 1
ATOM 1640 C C . PRO A 1 207 ? 39.391 24.975 -62.143 1.00 79.12 207 PRO A C 1
ATOM 1642 O O . PRO A 1 207 ? 40.199 25.799 -61.721 1.00 79.12 207 PRO A O 1
ATOM 1645 N N . ASN A 1 208 ? 38.246 25.338 -62.730 1.00 77.88 208 ASN A N 1
ATOM 1646 C CA . ASN A 1 208 ? 37.786 26.718 -62.889 1.00 77.88 208 ASN A CA 1
ATOM 1647 C C . ASN A 1 208 ? 36.853 27.164 -61.747 1.00 77.88 208 ASN A C 1
ATOM 1649 O O . ASN A 1 208 ? 36.332 28.279 -61.782 1.00 77.88 208 ASN A O 1
ATOM 1653 N N . GLY A 1 209 ? 36.634 26.312 -60.738 1.00 75.06 209 GLY A N 1
ATOM 1654 C CA . GLY A 1 209 ? 35.761 26.585 -59.598 1.00 75.06 209 GLY A CA 1
ATOM 1655 C C . GLY A 1 209 ? 34.270 26.387 -59.883 1.00 75.06 209 GLY A C 1
ATOM 1656 O O . GLY A 1 209 ? 33.443 26.732 -59.042 1.00 75.06 209 GLY A O 1
ATOM 1657 N N . VAL A 1 210 ? 33.902 25.827 -61.037 1.00 80.12 210 VAL A N 1
ATOM 1658 C CA . VAL A 1 210 ? 32.511 25.531 -61.394 1.00 80.12 210 VAL A CA 1
ATOM 1659 C C . VAL A 1 210 ? 32.112 24.187 -60.794 1.00 80.12 210 VAL A C 1
ATOM 1661 O O . VAL A 1 210 ? 32.753 23.161 -61.026 1.00 80.12 210 VAL A O 1
ATOM 1664 N N . GLN A 1 211 ? 31.032 24.175 -60.016 1.00 79.25 211 GLN A N 1
ATOM 1665 C CA . GLN A 1 211 ? 30.462 22.945 -59.477 1.00 79.25 211 GLN A CA 1
ATOM 1666 C C . GLN A 1 211 ? 29.850 22.107 -60.606 1.00 79.25 211 GLN A C 1
ATOM 1668 O O . GLN A 1 211 ? 28.933 22.558 -61.293 1.00 79.25 211 GLN A O 1
ATOM 1673 N N . TYR A 1 212 ? 30.320 20.870 -60.765 1.00 81.19 212 TYR A N 1
ATOM 1674 C CA . TYR A 1 212 ? 29.808 19.951 -61.791 1.00 81.19 212 TYR A CA 1
ATOM 1675 C C . TYR A 1 212 ? 29.283 18.630 -61.217 1.00 81.19 212 TYR A C 1
ATOM 1677 O O . TYR A 1 212 ? 28.562 17.903 -61.902 1.00 81.19 212 TYR A O 1
ATOM 1685 N N . ARG A 1 213 ? 29.607 18.312 -59.956 1.00 85.38 213 ARG A N 1
ATOM 1686 C CA . ARG A 1 213 ? 29.132 17.103 -59.271 1.00 85.38 213 ARG A CA 1
ATOM 1687 C C . ARG A 1 213 ? 28.818 17.357 -57.800 1.00 85.38 213 ARG A C 1
ATOM 1689 O O . ARG A 1 213 ? 29.319 18.302 -57.195 1.00 85.38 213 ARG A O 1
ATOM 1696 N N . VAL A 1 214 ? 28.024 16.466 -57.215 1.00 86.75 214 VAL A N 1
ATOM 1697 C CA . VAL A 1 214 ? 27.839 16.333 -55.763 1.00 86.75 214 VAL A CA 1
ATOM 1698 C C . VAL A 1 214 ? 28.100 14.886 -55.380 1.00 86.75 214 VAL A C 1
ATOM 1700 O O . VAL A 1 214 ? 27.450 13.982 -55.906 1.00 86.75 214 VAL A O 1
ATOM 1703 N N . ALA A 1 215 ? 29.050 14.676 -54.474 1.00 88.31 215 ALA A N 1
ATOM 1704 C CA . ALA A 1 215 ? 29.311 13.386 -53.847 1.00 88.31 215 ALA A CA 1
ATOM 1705 C C . ALA A 1 215 ? 28.705 13.394 -52.445 1.00 88.31 215 ALA A C 1
ATOM 1707 O O . ALA A 1 215 ? 28.865 14.372 -51.719 1.00 88.31 215 ALA A O 1
ATOM 1708 N N . GLY A 1 216 ? 28.030 12.329 -52.035 1.00 89.69 216 GLY A N 1
ATOM 1709 C CA . GLY A 1 216 ? 27.425 12.297 -50.712 1.00 89.69 216 GLY A CA 1
ATOM 1710 C C . GLY A 1 216 ? 27.217 10.907 -50.149 1.00 89.69 216 GLY A C 1
ATOM 1711 O O . GLY A 1 216 ? 27.394 9.897 -50.833 1.00 89.69 216 GLY A O 1
ATOM 1712 N N . VAL A 1 217 ? 26.868 10.893 -48.868 1.00 91.12 217 VAL A N 1
ATOM 1713 C CA . VAL A 1 217 ? 26.613 9.694 -48.080 1.00 91.12 217 VAL A CA 1
ATOM 1714 C C . VAL A 1 217 ? 25.274 9.806 -47.359 1.00 91.12 217 VAL A C 1
ATOM 1716 O O . VAL A 1 217 ? 24.926 10.882 -46.873 1.00 91.12 217 VAL A O 1
ATOM 1719 N N . ALA A 1 218 ? 24.517 8.717 -47.291 1.00 92.75 218 ALA A N 1
ATOM 1720 C CA . ALA A 1 218 ? 23.250 8.639 -46.579 1.00 92.75 218 ALA A CA 1
ATOM 1721 C C . ALA A 1 218 ? 23.241 7.424 -45.642 1.00 92.75 218 ALA A C 1
ATOM 1723 O O . ALA A 1 218 ? 23.368 6.286 -46.093 1.00 92.75 218 ALA A O 1
ATOM 1724 N N . ALA A 1 219 ? 23.087 7.670 -44.343 1.00 92.00 219 ALA A N 1
ATOM 1725 C CA . ALA A 1 219 ? 23.081 6.639 -43.309 1.00 92.00 219 ALA A CA 1
ATOM 1726 C C . ALA A 1 219 ? 21.677 6.447 -42.721 1.00 92.00 219 ALA A C 1
ATOM 1728 O O . ALA A 1 219 ? 20.954 7.420 -42.495 1.00 92.00 219 ALA A O 1
ATOM 1729 N N . ASP A 1 220 ? 21.309 5.199 -42.434 1.00 93.12 220 ASP A N 1
ATOM 1730 C CA . ASP A 1 220 ? 20.099 4.864 -41.680 1.00 93.12 220 ASP A CA 1
ATOM 1731 C C . ASP A 1 220 ? 20.357 5.056 -40.177 1.00 93.12 220 ASP A C 1
ATOM 1733 O O . ASP A 1 220 ? 21.136 4.329 -39.561 1.00 93.12 220 ASP A O 1
ATOM 1737 N N . ILE A 1 221 ? 19.704 6.054 -39.581 1.00 91.44 221 ILE A N 1
ATOM 1738 C CA . ILE A 1 221 ? 19.806 6.390 -38.153 1.00 91.44 221 ILE A CA 1
ATOM 1739 C C . ILE A 1 221 ? 18.547 5.978 -37.372 1.00 91.44 221 ILE A C 1
ATOM 1741 O O . ILE A 1 221 ? 18.343 6.427 -36.240 1.00 91.44 221 ILE A O 1
ATOM 1745 N N . THR A 1 222 ? 17.692 5.121 -37.942 1.00 89.62 222 THR A N 1
ATOM 1746 C CA . THR A 1 222 ? 16.410 4.712 -37.337 1.00 89.62 222 THR A CA 1
ATOM 1747 C C . THR A 1 222 ? 16.604 4.071 -35.967 1.00 89.62 222 THR A C 1
ATOM 1749 O O . THR A 1 222 ? 15.979 4.496 -34.995 1.00 89.62 222 THR A O 1
ATOM 1752 N N . GLN A 1 223 ? 17.520 3.104 -35.854 1.00 88.12 223 GLN A N 1
ATOM 1753 C CA . GLN A 1 223 ? 17.805 2.413 -34.592 1.00 88.12 223 GLN A CA 1
ATOM 1754 C C . GLN A 1 223 ? 18.317 3.382 -33.517 1.00 88.12 223 GLN A C 1
ATOM 1756 O O . GLN A 1 223 ? 17.911 3.303 -32.358 1.00 88.12 223 GLN A O 1
ATOM 1761 N N . GLN A 1 224 ? 19.173 4.333 -33.902 1.00 86.31 224 GLN A N 1
ATOM 1762 C CA . GLN A 1 224 ? 19.691 5.349 -32.988 1.00 86.31 224 GLN A CA 1
ATOM 1763 C C . GLN A 1 224 ? 18.563 6.242 -32.456 1.00 86.31 224 GLN A C 1
ATOM 1765 O O . GLN A 1 224 ? 18.473 6.461 -31.247 1.00 86.31 224 GLN A O 1
ATOM 1770 N N . MET A 1 225 ? 17.680 6.717 -33.339 1.00 84.31 225 MET A N 1
ATOM 1771 C CA . MET A 1 225 ? 16.535 7.548 -32.956 1.00 84.31 225 MET A CA 1
ATOM 1772 C C . MET A 1 225 ? 15.549 6.777 -32.063 1.00 84.31 225 MET A C 1
ATOM 1774 O O . MET A 1 225 ? 15.080 7.324 -31.066 1.00 84.31 225 MET A O 1
ATOM 1778 N N . GLN A 1 226 ? 15.283 5.499 -32.356 1.00 85.06 226 GLN A N 1
ATOM 1779 C CA . GLN A 1 226 ? 14.424 4.636 -31.533 1.00 85.06 226 GLN A CA 1
ATOM 1780 C C . GLN A 1 226 ? 15.004 4.393 -30.134 1.00 85.06 226 GLN A C 1
ATOM 1782 O O . GLN A 1 226 ? 14.276 4.476 -29.146 1.00 85.06 226 GLN A O 1
ATOM 1787 N N . LEU A 1 227 ? 16.311 4.136 -30.023 1.00 82.62 227 LEU A N 1
ATOM 1788 C CA . LEU A 1 227 ? 16.977 3.964 -28.729 1.00 82.62 227 LEU A CA 1
ATOM 1789 C C . LEU A 1 227 ? 16.950 5.255 -27.908 1.00 82.62 227 LEU A C 1
ATOM 1791 O O . LEU A 1 227 ? 16.614 5.218 -26.725 1.00 82.62 227 LEU A O 1
ATOM 1795 N N . GLN A 1 228 ? 17.242 6.401 -28.530 1.00 85.94 228 GLN A N 1
ATOM 1796 C CA . GLN A 1 228 ? 17.158 7.700 -27.858 1.00 85.94 228 GLN A CA 1
ATOM 1797 C C . GLN A 1 228 ? 15.735 8.010 -27.387 1.00 85.94 228 GLN A C 1
ATOM 1799 O O . GLN A 1 228 ? 15.551 8.482 -26.265 1.00 85.94 228 GLN A O 1
ATOM 1804 N N . GLN A 1 229 ? 14.728 7.720 -28.212 1.00 83.31 229 GLN A N 1
ATOM 1805 C CA . GLN A 1 229 ? 13.329 7.911 -27.845 1.00 83.31 229 GLN A CA 1
ATOM 1806 C C . GLN A 1 229 ? 12.914 6.979 -26.699 1.00 83.31 229 GLN A C 1
ATOM 1808 O O . GLN A 1 229 ? 12.339 7.442 -25.717 1.00 83.31 229 GLN A O 1
ATOM 1813 N N . SER A 1 230 ? 13.272 5.693 -26.763 1.00 82.19 230 SER A N 1
ATOM 1814 C CA . SER A 1 230 ? 12.959 4.725 -25.705 1.00 82.19 230 SER A CA 1
ATOM 1815 C C . SER A 1 230 ? 13.623 5.082 -24.373 1.00 82.19 230 SER A C 1
ATOM 1817 O O . SER A 1 230 ? 12.999 4.941 -23.322 1.00 82.19 230 SER A O 1
ATOM 1819 N N . LEU A 1 231 ? 14.862 5.585 -24.395 1.00 82.88 231 LEU A N 1
ATOM 1820 C CA . LEU A 1 231 ? 15.530 6.083 -23.191 1.00 82.88 231 LEU A CA 1
ATOM 1821 C C . LEU A 1 231 ? 14.785 7.277 -22.592 1.00 82.88 231 LEU A C 1
ATOM 1823 O O . LEU A 1 231 ? 14.462 7.244 -21.408 1.00 82.88 231 LEU A O 1
ATOM 1827 N N . ARG A 1 232 ? 14.426 8.274 -23.410 1.00 81.00 232 ARG A N 1
ATOM 1828 C CA . ARG A 1 232 ? 13.643 9.435 -22.953 1.00 81.00 232 ARG A CA 1
ATOM 1829 C C . ARG A 1 232 ? 12.298 9.028 -22.358 1.00 81.00 232 ARG A C 1
ATOM 1831 O O . ARG A 1 232 ? 11.901 9.549 -21.319 1.00 81.00 232 ARG A O 1
ATOM 1838 N N . GLU A 1 233 ? 11.597 8.088 -22.986 1.00 80.62 233 GLU A N 1
ATOM 1839 C CA . GLU A 1 233 ? 10.315 7.579 -22.490 1.00 80.62 233 GLU A CA 1
ATOM 1840 C C . GLU A 1 233 ? 10.462 6.824 -21.167 1.00 80.62 233 GLU A C 1
ATOM 1842 O O . GLU A 1 233 ? 9.641 7.009 -20.265 1.00 80.62 233 GLU A O 1
ATOM 1847 N N . ARG A 1 234 ? 11.518 6.015 -21.018 1.00 80.06 234 ARG A N 1
ATOM 1848 C CA . ARG A 1 234 ? 11.830 5.316 -19.763 1.00 80.06 234 ARG A CA 1
ATOM 1849 C C . ARG A 1 234 ? 12.211 6.287 -18.653 1.00 80.06 234 ARG A C 1
ATOM 1851 O O . ARG A 1 234 ? 11.691 6.147 -17.551 1.00 80.06 234 ARG A O 1
ATOM 1858 N N . GLU A 1 235 ? 13.049 7.281 -18.930 1.00 80.19 235 GLU A N 1
ATOM 1859 C CA . GLU A 1 235 ? 13.424 8.324 -17.966 1.00 80.19 235 GLU A CA 1
ATOM 1860 C C . GLU A 1 235 ? 12.199 9.122 -17.507 1.00 80.19 235 GLU A C 1
ATOM 1862 O O . GLU A 1 235 ? 11.951 9.246 -16.306 1.00 80.19 235 GLU A O 1
ATOM 1867 N N . ALA A 1 236 ? 11.361 9.571 -18.445 1.00 80.00 236 ALA A N 1
ATOM 1868 C CA . ALA A 1 236 ? 10.109 10.254 -18.128 1.00 80.00 236 ALA A CA 1
ATOM 1869 C C . ALA A 1 236 ? 9.114 9.339 -17.388 1.00 80.00 236 ALA A C 1
ATOM 1871 O O . ALA A 1 236 ? 8.332 9.800 -16.553 1.00 80.00 236 ALA A O 1
ATOM 1872 N N . GLY A 1 237 ? 9.105 8.039 -17.691 1.00 81.44 237 GLY A N 1
ATOM 1873 C CA . GLY A 1 237 ? 8.324 7.027 -16.980 1.00 81.44 237 GLY A CA 1
ATOM 1874 C C . GLY A 1 237 ? 8.777 6.857 -15.530 1.00 81.44 237 GLY A C 1
ATOM 1875 O O . GLY A 1 237 ? 7.948 6.935 -14.624 1.00 81.44 237 GLY A O 1
ATOM 1876 N N . LEU A 1 238 ? 10.083 6.703 -15.301 1.00 79.69 238 LEU A N 1
ATOM 1877 C CA . LEU A 1 238 ? 10.683 6.592 -13.969 1.00 79.69 238 LEU A CA 1
ATOM 1878 C C . LEU A 1 238 ? 10.448 7.855 -13.138 1.00 79.69 238 LEU A C 1
ATOM 1880 O O . LEU A 1 238 ? 10.037 7.751 -11.985 1.00 79.69 238 LEU A O 1
ATOM 1884 N N . GLN A 1 239 ? 10.628 9.040 -13.726 1.00 77.06 239 GLN A N 1
ATOM 1885 C CA . GLN A 1 239 ? 10.367 10.305 -13.041 1.00 77.06 239 GLN A CA 1
ATOM 1886 C C . GLN A 1 239 ? 8.890 10.436 -12.641 1.00 77.06 239 GLN A C 1
ATOM 1888 O O . GLN A 1 239 ? 8.590 10.829 -11.513 1.00 77.06 239 GLN A O 1
ATOM 1893 N N . ARG A 1 240 ? 7.954 10.067 -13.528 1.00 78.88 240 ARG A N 1
ATOM 1894 C CA . ARG A 1 240 ? 6.518 10.040 -13.200 1.00 78.88 240 ARG A CA 1
ATOM 1895 C C . ARG A 1 240 ? 6.204 9.035 -12.095 1.00 78.88 240 ARG A C 1
ATOM 1897 O O . ARG A 1 240 ? 5.465 9.381 -11.181 1.00 78.88 240 ARG A O 1
ATOM 1904 N N . ALA A 1 241 ? 6.776 7.833 -12.144 1.00 78.25 241 ALA A N 1
ATOM 1905 C CA . ALA A 1 241 ? 6.588 6.824 -11.103 1.00 78.25 241 ALA A CA 1
ATOM 1906 C C . ALA A 1 241 ? 7.106 7.309 -9.738 1.00 78.25 241 ALA A C 1
ATOM 1908 O O . ALA A 1 241 ? 6.400 7.177 -8.742 1.00 78.25 241 ALA A O 1
ATOM 1909 N N . GLN A 1 242 ? 8.284 7.943 -9.696 1.00 80.12 242 GLN A N 1
ATOM 1910 C CA . GLN A 1 242 ? 8.845 8.546 -8.481 1.00 80.12 242 GLN A CA 1
ATOM 1911 C C . GLN A 1 242 ? 7.970 9.681 -7.937 1.00 80.12 242 GLN A C 1
ATOM 1913 O O . GLN A 1 242 ? 7.758 9.753 -6.731 1.00 80.12 242 GLN A O 1
ATOM 1918 N N . LEU A 1 243 ? 7.416 10.532 -8.807 1.00 79.12 243 LEU A N 1
ATOM 1919 C CA . LEU A 1 243 ? 6.478 11.583 -8.400 1.00 79.12 243 LEU A CA 1
ATOM 1920 C C . LEU A 1 243 ? 5.189 11.005 -7.804 1.00 79.12 243 LEU A C 1
ATOM 1922 O O . LEU A 1 243 ? 4.775 11.435 -6.731 1.00 79.12 243 LEU A O 1
ATOM 1926 N N . VAL A 1 244 ? 4.576 10.018 -8.468 1.00 78.56 244 VAL A N 1
ATOM 1927 C CA . VAL A 1 244 ? 3.347 9.362 -7.984 1.00 78.56 244 VAL A CA 1
ATOM 1928 C C . VAL A 1 244 ? 3.595 8.645 -6.658 1.00 78.56 244 VAL A C 1
ATOM 1930 O O . VAL A 1 244 ? 2.780 8.754 -5.747 1.00 78.56 244 VAL A O 1
ATOM 1933 N N . ALA A 1 245 ? 4.735 7.967 -6.517 1.00 78.69 245 ALA A N 1
ATOM 1934 C CA . ALA A 1 245 ? 5.130 7.303 -5.277 1.00 78.69 245 ALA A CA 1
ATOM 1935 C C . ALA A 1 245 ? 5.623 8.273 -4.184 1.00 78.69 245 ALA A C 1
ATOM 1937 O O . ALA A 1 245 ? 5.942 7.825 -3.084 1.00 78.69 245 ALA A O 1
ATOM 1938 N N . ARG A 1 246 ? 5.712 9.581 -4.480 1.00 86.50 246 ARG A N 1
ATOM 1939 C CA . ARG A 1 246 ? 6.301 10.622 -3.617 1.00 86.50 246 ARG A CA 1
ATOM 1940 C C . ARG A 1 246 ? 7.688 10.242 -3.095 1.00 86.50 246 ARG A C 1
ATOM 1942 O O . ARG A 1 246 ? 8.012 10.419 -1.921 1.00 86.50 246 ARG A O 1
ATOM 1949 N N . MET A 1 247 ? 8.501 9.697 -3.992 1.00 89.50 247 MET A N 1
ATOM 1950 C CA . MET A 1 247 ? 9.853 9.241 -3.716 1.00 89.50 247 MET A CA 1
ATOM 1951 C C . MET A 1 247 ? 10.889 10.196 -4.301 1.00 89.50 247 MET A C 1
ATOM 1953 O O . MET A 1 247 ? 10.739 10.730 -5.404 1.00 89.50 247 MET A O 1
ATOM 1957 N N . ALA A 1 248 ? 11.990 10.350 -3.581 1.00 92.31 248 ALA A N 1
ATOM 1958 C CA . ALA A 1 248 ? 13.210 10.991 -4.033 1.00 92.31 248 ALA A CA 1
ATOM 1959 C C . ALA A 1 248 ? 14.409 10.099 -3.711 1.00 92.31 248 ALA A C 1
ATOM 1961 O O . ALA A 1 248 ? 14.356 9.281 -2.792 1.00 92.31 248 ALA A O 1
ATOM 1962 N N . HIS A 1 249 ? 15.499 10.265 -4.452 1.00 93.19 249 HIS A N 1
ATOM 1963 C CA . HIS A 1 249 ? 16.766 9.635 -4.113 1.00 93.19 249 HIS A CA 1
ATOM 1964 C C . HIS A 1 249 ? 17.908 10.642 -4.054 1.00 93.19 249 HIS A C 1
ATOM 1966 O O . HIS A 1 249 ? 17.897 11.662 -4.745 1.00 93.19 249 HIS A O 1
ATOM 1972 N N . VAL A 1 250 ? 18.905 10.332 -3.230 1.00 94.25 250 VAL A N 1
ATOM 1973 C CA . VAL A 1 250 ? 20.123 11.122 -3.047 1.00 94.25 250 VAL A CA 1
ATOM 1974 C C . VAL A 1 250 ? 21.321 10.190 -2.980 1.00 94.25 250 VAL A C 1
ATOM 1976 O O . VAL A 1 250 ? 21.356 9.272 -2.161 1.00 94.25 250 VAL A O 1
ATOM 1979 N N . VAL A 1 251 ? 22.335 10.449 -3.797 1.00 92.88 251 VAL A N 1
ATOM 1980 C CA . VAL A 1 251 ? 23.640 9.803 -3.665 1.00 92.88 251 VAL A CA 1
ATOM 1981 C C . VAL A 1 251 ? 24.522 10.669 -2.783 1.00 92.88 251 VAL A C 1
ATOM 1983 O O . VAL A 1 251 ? 24.733 11.848 -3.079 1.00 92.88 251 VAL A O 1
ATOM 1986 N N . THR A 1 252 ? 25.058 10.090 -1.713 1.00 91.44 252 THR A N 1
ATOM 1987 C CA . THR A 1 252 ? 25.980 10.779 -0.808 1.00 91.44 252 THR A CA 1
ATOM 1988 C C . THR A 1 252 ? 27.372 10.165 -0.836 1.00 91.44 252 THR A C 1
ATOM 1990 O O . THR A 1 252 ? 27.535 8.950 -0.975 1.00 91.44 252 THR A O 1
ATOM 1993 N N . GLY A 1 253 ? 28.387 11.009 -0.668 1.00 87.75 253 GLY A N 1
ATOM 1994 C CA . GLY A 1 253 ? 29.761 10.579 -0.432 1.00 87.75 253 GLY 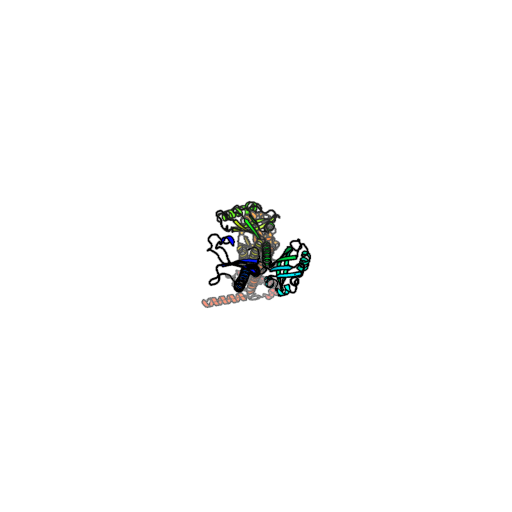A CA 1
ATOM 1995 C C . GLY A 1 253 ? 29.945 9.956 0.954 1.00 87.75 253 GLY A C 1
ATOM 1996 O O . GLY A 1 253 ? 29.056 10.000 1.805 1.00 87.75 253 GLY A O 1
ATOM 1997 N N . ALA A 1 254 ? 31.132 9.404 1.204 1.00 81.62 254 ALA A N 1
ATOM 1998 C CA . ALA A 1 254 ? 31.486 8.810 2.497 1.00 81.62 254 ALA A CA 1
ATOM 1999 C C . ALA A 1 254 ? 31.554 9.820 3.659 1.00 81.62 254 ALA A C 1
ATOM 2001 O O . ALA A 1 254 ? 31.510 9.439 4.824 1.00 81.62 254 ALA A O 1
ATOM 2002 N N . ASP A 1 255 ? 31.685 11.107 3.347 1.00 82.00 255 ASP A N 1
ATOM 2003 C CA . ASP A 1 255 ? 31.626 12.230 4.286 1.00 82.00 255 ASP A CA 1
ATOM 2004 C C . ASP A 1 255 ? 30.191 12.732 4.533 1.00 82.00 255 ASP A C 1
ATOM 2006 O O . ASP A 1 255 ? 29.979 13.652 5.325 1.00 82.00 255 ASP A O 1
ATOM 2010 N N . GLY A 1 256 ? 29.201 12.128 3.869 1.00 84.31 256 GLY A N 1
ATOM 2011 C CA . GLY A 1 256 ? 27.802 12.532 3.925 1.00 84.31 256 GLY A CA 1
ATOM 2012 C C . GLY A 1 256 ? 27.462 13.737 3.045 1.00 84.31 256 GLY A C 1
ATOM 2013 O O . GLY A 1 256 ? 26.352 14.256 3.171 1.00 84.31 256 GLY A O 1
ATOM 2014 N N . ALA A 1 257 ? 28.364 14.201 2.172 1.00 90.62 257 ALA A N 1
ATOM 2015 C CA . ALA A 1 257 ? 28.065 15.259 1.205 1.00 90.62 257 ALA A CA 1
ATOM 2016 C C . ALA A 1 257 ? 27.132 14.747 0.098 1.00 90.62 257 ALA A C 1
ATOM 2018 O O . ALA A 1 257 ? 27.299 13.627 -0.389 1.00 90.62 257 ALA A O 1
ATOM 2019 N N . PHE A 1 258 ? 26.158 15.556 -0.315 1.00 92.75 258 PHE A N 1
ATOM 2020 C CA . PHE A 1 258 ? 25.227 15.209 -1.391 1.00 92.75 258 PHE A CA 1
ATOM 2021 C C . PHE A 1 258 ? 25.944 15.376 -2.737 1.00 92.75 258 PHE A C 1
ATOM 2023 O O . PHE A 1 258 ? 26.395 16.467 -3.076 1.00 92.75 258 PHE A O 1
ATOM 2030 N N . GLN A 1 259 ? 26.076 14.288 -3.497 1.00 91.75 259 GLN A N 1
ATOM 2031 C CA . GLN A 1 259 ? 26.776 14.264 -4.789 1.00 91.75 259 GLN A CA 1
ATOM 2032 C C . GLN A 1 259 ? 25.808 14.370 -5.968 1.00 91.75 259 GLN A C 1
ATOM 2034 O O . GLN A 1 259 ? 26.103 15.037 -6.956 1.00 91.75 259 GLN A O 1
ATOM 2039 N N . SER A 1 260 ? 24.652 13.714 -5.868 1.00 91.44 260 SER A N 1
ATOM 2040 C CA . SER A 1 260 ? 23.566 13.825 -6.840 1.00 91.44 260 SER A CA 1
ATOM 2041 C C . SER A 1 260 ? 22.221 13.550 -6.174 1.00 91.44 260 SER A C 1
ATOM 2043 O O . SER A 1 260 ? 22.153 12.926 -5.115 1.00 91.44 260 SER A O 1
ATOM 2045 N N . TRP A 1 261 ? 21.138 14.029 -6.780 1.00 93.06 261 TRP A N 1
ATOM 2046 C CA . TRP A 1 261 ? 19.779 13.809 -6.295 1.00 93.06 261 TRP A CA 1
ATOM 2047 C C . TRP A 1 261 ? 18.780 13.772 -7.446 1.00 93.06 261 TRP A C 1
ATOM 2049 O O . TRP A 1 261 ? 18.993 14.363 -8.506 1.00 93.06 261 TRP A O 1
ATOM 2059 N N . SER A 1 262 ? 17.660 13.094 -7.221 1.00 91.56 262 SER A N 1
ATOM 2060 C CA . SER A 1 262 ? 16.531 13.075 -8.145 1.00 91.56 262 SER A CA 1
ATOM 2061 C C . SER A 1 262 ? 15.897 14.452 -8.302 1.00 91.56 262 SER A C 1
ATOM 2063 O O . SER A 1 262 ? 15.764 15.201 -7.331 1.00 91.56 262 SER A O 1
ATOM 2065 N N . ALA A 1 263 ? 15.344 14.715 -9.487 1.00 87.81 263 ALA A N 1
ATOM 2066 C CA . ALA A 1 263 ? 14.557 15.915 -9.767 1.00 87.81 263 ALA A CA 1
ATOM 2067 C C . ALA A 1 263 ? 13.290 16.067 -8.900 1.00 87.81 263 ALA A C 1
ATOM 2069 O O . ALA A 1 263 ? 12.701 17.141 -8.927 1.00 87.81 263 ALA A O 1
ATOM 2070 N N . THR A 1 264 ? 12.878 15.018 -8.170 1.00 90.12 264 THR A N 1
ATOM 2071 C CA . THR A 1 264 ? 11.726 14.986 -7.249 1.00 90.12 264 THR A CA 1
ATOM 2072 C C . THR A 1 264 ? 12.062 15.400 -5.809 1.00 90.12 264 THR A C 1
ATOM 2074 O O . THR A 1 264 ? 11.154 15.637 -5.010 1.00 90.12 264 THR A O 1
ATOM 2077 N N . LEU A 1 265 ? 13.354 15.504 -5.455 1.00 91.38 265 LEU A N 1
ATOM 2078 C CA . LEU A 1 265 ? 13.779 15.873 -4.100 1.00 91.38 265 LEU A CA 1
ATOM 2079 C C . LEU A 1 265 ? 13.293 17.274 -3.686 1.00 91.38 265 LEU A C 1
ATOM 2081 O O . LEU A 1 265 ? 12.741 17.369 -2.589 1.00 91.38 265 LEU A O 1
ATOM 2085 N N . PRO A 1 266 ? 13.435 18.341 -4.508 1.00 90.69 266 PRO A N 1
ATOM 2086 C CA . PRO A 1 266 ? 12.969 19.678 -4.131 1.00 90.69 266 PRO A CA 1
ATOM 2087 C C . PRO A 1 266 ? 11.471 19.723 -3.800 1.00 90.69 266 PRO A C 1
ATOM 2089 O O . PRO A 1 266 ? 11.062 20.394 -2.854 1.00 90.69 266 PRO A O 1
ATOM 2092 N N . GLN A 1 267 ? 10.648 18.985 -4.554 1.00 88.25 267 GLN A N 1
ATOM 2093 C CA . GLN A 1 267 ? 9.200 18.908 -4.349 1.00 88.25 267 GLN A CA 1
ATOM 2094 C C . GLN A 1 267 ? 8.865 18.146 -3.062 1.00 88.25 267 GLN A C 1
ATOM 2096 O O . GLN A 1 267 ? 7.993 18.590 -2.312 1.00 88.25 267 GLN A O 1
ATOM 2101 N N . LEU A 1 268 ? 9.582 17.049 -2.777 1.00 90.31 268 LEU A N 1
ATOM 2102 C CA . LEU A 1 268 ? 9.418 16.276 -1.543 1.00 90.31 268 LEU A CA 1
ATOM 2103 C C . LEU A 1 268 ? 9.676 17.150 -0.306 1.00 90.31 268 LEU A C 1
ATOM 2105 O O . LEU A 1 268 ? 8.826 17.236 0.577 1.00 90.31 268 LEU A O 1
ATOM 2109 N N . ILE A 1 269 ? 10.810 17.856 -0.264 1.00 90.50 269 ILE A N 1
ATOM 2110 C CA . ILE A 1 269 ? 11.182 18.690 0.894 1.00 90.50 269 ILE A CA 1
ATOM 2111 C C . ILE A 1 269 ? 10.512 20.074 0.902 1.00 90.50 269 ILE A C 1
ATOM 2113 O O . ILE A 1 269 ? 10.577 20.779 1.905 1.00 90.50 269 ILE A O 1
ATOM 2117 N N . GLY A 1 270 ? 9.886 20.495 -0.200 1.00 85.56 270 GLY A N 1
ATOM 2118 C CA . GLY A 1 270 ? 9.251 21.813 -0.323 1.00 85.56 270 GLY A CA 1
ATOM 2119 C C . GLY A 1 270 ? 10.238 22.990 -0.325 1.00 85.56 270 GLY A C 1
ATOM 2120 O O . GLY A 1 270 ? 9.850 24.121 -0.049 1.00 85.56 270 GLY A O 1
ATOM 2121 N N . HIS A 1 271 ? 11.517 22.738 -0.616 1.00 80.38 271 HIS A N 1
ATOM 2122 C CA . HIS A 1 271 ? 12.582 23.739 -0.663 1.00 80.38 271 HIS A CA 1
ATOM 2123 C C . HIS A 1 271 ? 13.349 23.650 -1.983 1.00 80.38 271 HIS A C 1
ATOM 2125 O O . HIS A 1 271 ? 13.781 22.576 -2.393 1.00 80.38 271 HIS A O 1
ATOM 2131 N N . ASN A 1 272 ? 13.604 24.807 -2.603 1.00 74.88 272 ASN A N 1
ATOM 2132 C CA . ASN A 1 272 ? 14.477 24.894 -3.780 1.00 74.88 272 ASN A CA 1
ATOM 2133 C C . ASN A 1 272 ? 15.964 24.753 -3.417 1.00 74.88 272 ASN A C 1
ATOM 2135 O O . ASN A 1 272 ? 16.766 24.332 -4.247 1.00 74.88 272 ASN A O 1
ATOM 2139 N N . ALA A 1 273 ? 16.340 25.111 -2.185 1.00 84.81 273 ALA A N 1
ATOM 2140 C CA . ALA A 1 273 ? 17.695 24.942 -1.681 1.00 84.81 273 ALA A CA 1
ATOM 2141 C C . ALA A 1 273 ? 17.870 23.515 -1.147 1.00 84.81 273 ALA A C 1
ATOM 2143 O O . ALA A 1 273 ? 17.386 23.186 -0.064 1.00 84.81 273 ALA A O 1
ATOM 2144 N N . ILE A 1 274 ? 18.551 22.671 -1.924 1.00 89.88 274 ILE A N 1
ATOM 2145 C CA . ILE A 1 274 ? 18.867 21.301 -1.517 1.00 89.88 274 ILE A CA 1
ATOM 2146 C C . ILE A 1 274 ? 19.961 21.323 -0.437 1.00 89.88 274 ILE A C 1
ATOM 2148 O O . ILE A 1 274 ? 20.970 22.010 -0.620 1.00 89.88 274 ILE A O 1
ATOM 2152 N N . PRO A 1 275 ? 19.795 20.584 0.679 1.00 90.12 275 PRO A N 1
ATOM 2153 C CA . PRO A 1 275 ? 20.846 20.421 1.680 1.00 90.12 275 PRO A CA 1
ATOM 2154 C C . PRO A 1 275 ? 22.148 19.911 1.052 1.00 90.12 275 PRO A C 1
ATOM 2156 O O . PRO A 1 275 ? 22.132 18.962 0.274 1.00 90.12 275 PRO A O 1
ATOM 2159 N N . ALA A 1 276 ? 23.285 20.520 1.394 1.00 90.12 276 ALA A N 1
ATOM 2160 C CA . ALA A 1 276 ? 24.575 20.138 0.813 1.00 90.12 276 ALA A CA 1
ATOM 2161 C C . ALA A 1 276 ? 25.149 18.853 1.436 1.00 90.12 276 ALA A C 1
ATOM 2163 O O . ALA A 1 276 ? 26.026 18.205 0.863 1.00 90.12 276 ALA A O 1
ATOM 2164 N N . SER A 1 277 ? 24.671 18.479 2.622 1.00 92.25 277 SER A N 1
ATOM 2165 C CA . SER A 1 277 ? 25.168 17.331 3.369 1.00 92.25 277 SER A CA 1
ATOM 2166 C C . SER A 1 277 ? 24.100 16.715 4.269 1.00 92.25 277 SER A C 1
ATOM 2168 O O . SER A 1 277 ? 23.112 17.356 4.632 1.00 92.25 277 SER A O 1
ATOM 2170 N N . GLY A 1 278 ? 24.354 15.493 4.739 1.00 87.19 278 GLY A N 1
ATOM 2171 C CA . GLY A 1 278 ? 23.553 14.857 5.786 1.00 87.19 278 GLY A CA 1
ATOM 2172 C C . GLY A 1 278 ? 23.507 15.665 7.090 1.00 87.19 278 GLY A C 1
ATOM 2173 O O . GLY A 1 278 ? 22.551 15.550 7.850 1.00 87.19 278 GLY A O 1
ATOM 2174 N N . ARG A 1 279 ? 24.494 16.537 7.350 1.00 88.62 279 ARG A N 1
ATOM 2175 C CA . ARG A 1 279 ? 24.449 17.466 8.489 1.00 88.62 279 ARG A CA 1
ATOM 2176 C C . ARG A 1 279 ? 23.424 18.575 8.267 1.00 88.62 279 ARG A C 1
ATOM 2178 O O . ARG A 1 279 ? 22.689 18.893 9.196 1.00 88.62 279 ARG A O 1
ATOM 2185 N N . ASP A 1 280 ? 23.356 19.120 7.058 1.00 90.81 280 ASP A N 1
ATOM 2186 C CA . ASP A 1 280 ? 22.365 20.137 6.696 1.00 90.81 280 ASP A CA 1
ATOM 2187 C C . ASP A 1 280 ? 20.957 19.544 6.640 1.00 90.81 280 ASP A C 1
ATOM 2189 O O . ASP A 1 280 ? 19.993 20.198 7.033 1.00 90.81 280 ASP A O 1
ATOM 2193 N N . TRP A 1 281 ? 20.845 18.273 6.246 1.00 93.12 281 TRP A N 1
ATOM 2194 C CA . TRP A 1 281 ? 19.595 17.518 6.290 1.00 93.12 281 TRP A CA 1
ATOM 2195 C C . TRP A 1 281 ? 18.984 17.472 7.699 1.00 93.12 281 TRP A C 1
ATOM 2197 O O . TRP A 1 281 ? 17.777 17.627 7.860 1.00 93.12 281 TRP A O 1
ATOM 2207 N N . LEU A 1 282 ? 19.798 17.362 8.757 1.00 92.69 282 LEU A N 1
ATOM 2208 C CA . LEU A 1 282 ? 19.294 17.375 10.140 1.00 92.69 282 LEU A CA 1
ATOM 2209 C C . LEU A 1 282 ? 18.589 18.687 10.527 1.00 92.69 282 LEU A C 1
ATOM 2211 O O . LEU A 1 282 ? 17.822 18.691 11.491 1.00 92.69 282 LEU A O 1
ATOM 2215 N N . ASN A 1 283 ? 18.808 19.788 9.800 1.00 91.06 283 ASN A N 1
ATOM 2216 C CA . ASN A 1 283 ? 18.153 21.065 10.091 1.00 91.06 283 ASN A CA 1
ATOM 2217 C C . ASN A 1 283 ? 16.653 21.039 9.765 1.00 91.06 283 ASN A C 1
ATOM 2219 O O . ASN A 1 283 ? 15.878 21.681 10.476 1.00 91.06 283 ASN A O 1
ATOM 2223 N N . ILE A 1 284 ? 16.245 20.274 8.746 1.00 92.12 284 ILE A N 1
ATOM 2224 C CA . ILE A 1 284 ? 14.831 20.112 8.360 1.00 92.12 284 ILE A CA 1
ATOM 2225 C C . ILE A 1 284 ? 14.138 18.966 9.112 1.00 92.12 284 ILE A C 1
ATOM 2227 O O . ILE A 1 284 ? 12.914 18.878 9.117 1.00 92.12 284 ILE A O 1
ATOM 2231 N N . VAL A 1 285 ? 14.899 18.108 9.796 1.00 93.81 285 VAL A N 1
ATOM 2232 C CA . VAL A 1 285 ? 14.371 17.019 10.631 1.00 93.81 285 VAL A CA 1
ATOM 2233 C C . VAL A 1 285 ? 13.768 17.578 11.922 1.00 93.81 285 VAL A C 1
ATOM 2235 O O . VAL A 1 285 ? 14.294 18.528 12.516 1.00 93.81 285 VAL A O 1
ATOM 2238 N N . GLU A 1 286 ? 12.663 16.981 12.366 1.00 94.06 286 GLU A N 1
ATOM 2239 C CA . GLU A 1 286 ? 11.973 17.334 13.607 1.00 94.06 286 GLU A CA 1
ATOM 2240 C C . GLU A 1 286 ? 12.914 17.167 14.823 1.00 94.06 286 GLU A C 1
ATOM 2242 O O . GLU A 1 286 ? 13.639 16.171 14.894 1.00 94.06 286 GLU A O 1
ATOM 2247 N N . PRO A 1 287 ? 12.960 18.134 15.765 1.00 91.00 287 PRO A N 1
ATOM 2248 C CA . PRO A 1 287 ? 13.919 18.133 16.873 1.00 91.00 287 PRO A CA 1
ATOM 2249 C C . PRO A 1 287 ? 14.036 16.828 17.674 1.00 91.00 287 PRO A C 1
ATOM 2251 O O . PRO A 1 287 ? 15.156 16.443 18.015 1.00 91.00 287 PRO A O 1
ATOM 2254 N N . GLY A 1 288 ? 12.924 16.148 17.953 1.00 91.19 288 GLY A N 1
ATOM 2255 C CA . GLY A 1 288 ? 12.885 14.866 18.658 1.00 91.19 288 GLY A CA 1
ATOM 2256 C C . GLY A 1 288 ? 13.477 13.695 17.867 1.00 91.19 288 GLY A C 1
ATOM 2257 O O . GLY A 1 288 ? 14.037 12.780 18.471 1.00 91.19 288 GLY A O 1
ATOM 2258 N N . ASP A 1 289 ? 13.446 13.737 16.534 1.00 93.44 289 ASP A N 1
ATOM 2259 C CA . ASP A 1 289 ? 13.941 12.646 15.679 1.00 93.44 289 ASP A CA 1
ATOM 2260 C C . ASP A 1 289 ? 15.434 12.794 15.295 1.00 93.44 289 ASP A C 1
ATOM 2262 O O . ASP A 1 289 ? 16.085 11.812 14.919 1.00 93.44 289 ASP A O 1
ATOM 2266 N N . ARG A 1 290 ? 16.021 13.995 15.434 1.00 93.94 290 ARG A N 1
ATOM 2267 C CA . ARG A 1 290 ? 17.401 14.319 14.993 1.00 93.94 290 ARG A CA 1
ATOM 2268 C C . ARG A 1 290 ? 18.479 13.420 15.589 1.00 93.94 290 ARG A C 1
ATOM 2270 O O . ARG A 1 290 ? 19.369 12.966 14.869 1.00 93.94 290 ARG A O 1
ATOM 2277 N N . ALA A 1 291 ? 18.442 13.214 16.906 1.00 91.19 291 ALA A N 1
ATOM 2278 C CA . ALA A 1 291 ? 19.472 12.453 17.613 1.00 91.19 291 ALA A CA 1
ATOM 2279 C C . ALA A 1 291 ? 19.468 10.984 17.172 1.00 91.19 291 ALA A C 1
ATOM 2281 O O . ALA A 1 291 ? 20.527 10.427 16.880 1.00 91.19 291 ALA A O 1
ATOM 2282 N N . ARG A 1 292 ? 18.267 10.400 17.051 1.00 92.81 292 ARG A N 1
ATOM 2283 C CA . ARG A 1 292 ? 18.066 9.028 16.583 1.00 92.81 292 ARG A CA 1
ATOM 2284 C C . ARG A 1 292 ? 18.587 8.858 15.160 1.00 92.81 292 ARG A C 1
ATOM 2286 O O . ARG A 1 292 ? 19.470 8.038 14.949 1.00 92.81 292 ARG A O 1
ATOM 2293 N N . LEU A 1 293 ? 18.108 9.678 14.220 1.00 92.81 293 LEU A N 1
ATOM 2294 C CA . LEU A 1 293 ? 18.518 9.610 12.813 1.00 92.81 293 LEU A CA 1
ATOM 2295 C C . LEU A 1 293 ? 20.040 9.716 12.662 1.00 92.81 293 LEU A C 1
ATOM 2297 O O . LEU A 1 293 ? 20.660 8.882 12.007 1.00 92.81 293 LEU A O 1
ATOM 2301 N N . ARG A 1 294 ? 20.659 10.716 13.303 1.00 91.56 294 ARG A N 1
ATOM 2302 C CA . ARG A 1 294 ? 22.109 10.921 13.222 1.00 91.56 294 ARG A CA 1
ATOM 2303 C C . ARG A 1 294 ? 22.884 9.696 13.699 1.00 91.56 294 ARG A C 1
ATOM 2305 O O . ARG A 1 294 ? 23.845 9.305 13.041 1.00 91.56 294 ARG A O 1
ATOM 2312 N N . GLN A 1 295 ? 22.496 9.134 14.841 1.00 90.56 295 GLN A N 1
ATOM 2313 C CA . GLN A 1 295 ? 23.187 7.988 15.419 1.00 90.56 295 GLN A CA 1
ATOM 2314 C C . GLN A 1 295 ? 23.061 6.763 14.507 1.00 90.56 295 GLN A C 1
ATOM 2316 O O . GLN A 1 295 ? 24.076 6.173 14.145 1.00 90.56 295 GLN A O 1
ATOM 2321 N N . THR A 1 296 ? 21.848 6.456 14.039 1.00 89.81 296 THR A N 1
ATOM 2322 C CA . THR A 1 296 ? 21.602 5.310 13.153 1.00 89.81 296 THR A CA 1
ATOM 2323 C C . THR A 1 296 ? 22.373 5.428 11.835 1.00 89.81 296 THR A C 1
ATOM 2325 O O . THR A 1 296 ? 22.981 4.449 11.410 1.00 89.81 296 THR A O 1
ATOM 2328 N N . CYS A 1 297 ? 22.440 6.617 11.220 1.00 88.75 297 CYS A N 1
ATOM 2329 C CA . CYS A 1 297 ? 23.233 6.827 10.001 1.00 88.75 297 CYS A CA 1
ATOM 2330 C C . CYS A 1 297 ? 24.738 6.622 10.223 1.00 88.75 297 CYS A C 1
ATOM 2332 O O . CYS A 1 297 ? 25.413 6.065 9.360 1.00 88.75 297 CYS A O 1
ATOM 2334 N N . ILE A 1 298 ? 25.281 7.055 11.367 1.00 87.06 298 ILE A N 1
ATOM 2335 C CA . ILE A 1 298 ? 26.701 6.852 11.701 1.00 87.06 298 ILE A CA 1
ATOM 2336 C C . ILE A 1 298 ? 26.996 5.366 11.918 1.00 87.06 298 ILE A C 1
ATOM 2338 O O . ILE A 1 298 ? 28.012 4.871 11.429 1.00 87.06 298 ILE A O 1
ATOM 2342 N N . ASP A 1 299 ? 26.122 4.661 12.633 1.00 87.06 299 ASP A N 1
ATOM 2343 C CA . ASP A 1 299 ? 26.303 3.242 12.940 1.00 87.06 299 ASP A CA 1
ATOM 2344 C C . ASP A 1 299 ? 26.211 2.386 11.672 1.00 87.06 299 ASP A C 1
ATOM 2346 O O . ASP A 1 299 ? 27.096 1.566 11.421 1.00 87.06 299 ASP A O 1
ATOM 2350 N N . ALA A 1 300 ? 25.220 2.650 10.815 1.00 85.50 300 ALA A N 1
ATOM 2351 C CA . ALA A 1 300 ? 25.104 2.025 9.498 1.00 85.50 300 ALA A CA 1
ATOM 2352 C C . ALA A 1 300 ? 26.316 2.341 8.610 1.00 85.50 300 ALA A C 1
ATOM 2354 O O . ALA A 1 300 ? 26.895 1.437 8.007 1.00 85.50 300 ALA A O 1
ATOM 2355 N N . GLY A 1 301 ? 26.765 3.602 8.617 1.00 82.94 301 GLY A N 1
ATOM 2356 C CA . GLY A 1 301 ? 27.949 4.064 7.900 1.00 82.94 301 GLY A CA 1
ATOM 2357 C C . GLY A 1 301 ? 29.235 3.333 8.294 1.00 82.94 301 GLY A C 1
ATOM 2358 O O . GLY A 1 301 ? 30.036 2.976 7.433 1.00 82.94 301 GLY A O 1
ATOM 2359 N N . ARG A 1 302 ? 29.427 3.080 9.595 1.00 83.12 302 ARG A N 1
ATOM 2360 C CA . ARG A 1 302 ? 30.579 2.333 10.130 1.00 83.12 302 ARG A CA 1
ATOM 2361 C C . ARG A 1 302 ? 30.493 0.839 9.854 1.00 83.12 302 ARG A C 1
ATOM 2363 O O . ARG A 1 302 ? 31.517 0.221 9.582 1.00 83.12 302 ARG A O 1
ATOM 2370 N N . ALA A 1 303 ? 29.298 0.269 9.969 1.00 82.88 303 ALA A N 1
ATOM 2371 C CA . ALA A 1 303 ? 29.074 -1.156 9.768 1.00 82.88 303 ALA A CA 1
ATOM 2372 C C . ALA A 1 303 ? 29.016 -1.547 8.281 1.00 82.88 303 ALA A C 1
ATOM 2374 O O . ALA A 1 303 ? 29.119 -2.729 7.968 1.00 82.88 303 ALA A O 1
ATOM 2375 N N . GLY A 1 304 ? 28.838 -0.579 7.373 1.00 80.56 304 GLY A N 1
ATOM 2376 C CA . GLY A 1 304 ? 28.613 -0.853 5.952 1.00 80.56 304 GLY A CA 1
ATOM 2377 C C . GLY A 1 304 ? 27.267 -1.537 5.688 1.00 80.56 304 GLY A C 1
ATOM 2378 O O . GLY A 1 304 ? 27.130 -2.252 4.702 1.00 80.56 304 GLY A O 1
ATOM 2379 N N . LEU A 1 305 ? 26.294 -1.372 6.588 1.00 83.62 305 LEU A N 1
ATOM 2380 C CA . LEU A 1 305 ? 25.006 -2.062 6.533 1.00 83.62 305 LEU A CA 1
ATOM 2381 C C . LEU A 1 305 ? 23.910 -1.153 5.983 1.00 83.62 305 LEU A C 1
ATOM 2383 O O . LEU A 1 305 ? 23.950 0.066 6.147 1.00 83.62 305 LEU A O 1
ATOM 2387 N N . ARG A 1 306 ? 22.898 -1.778 5.374 1.00 88.19 306 ARG A N 1
ATOM 2388 C CA . ARG A 1 306 ? 21.661 -1.097 4.994 1.00 88.19 306 ARG A CA 1
ATOM 2389 C C . ARG A 1 306 ? 20.995 -0.501 6.232 1.00 88.19 306 ARG A C 1
ATOM 2391 O O . ARG A 1 306 ? 20.837 -1.173 7.251 1.00 88.19 306 ARG A O 1
ATOM 2398 N N . LEU A 1 307 ? 20.553 0.739 6.095 1.00 89.75 307 LEU A N 1
ATOM 2399 C CA . LEU A 1 307 ? 19.733 1.441 7.069 1.00 89.75 307 LEU A CA 1
ATOM 2400 C C . LEU A 1 307 ? 18.311 1.581 6.537 1.00 89.75 307 LEU A C 1
ATOM 2402 O O . LEU A 1 307 ? 18.101 1.789 5.345 1.00 89.75 307 LEU A O 1
ATOM 2406 N N . ASP A 1 308 ? 17.350 1.450 7.440 1.00 92.62 308 ASP A N 1
ATOM 2407 C CA . ASP A 1 308 ? 15.924 1.549 7.162 1.00 92.62 308 ASP A CA 1
ATOM 2408 C C . ASP A 1 308 ? 15.263 2.174 8.396 1.00 92.62 308 ASP A C 1
ATOM 2410 O O . ASP A 1 308 ? 15.258 1.572 9.475 1.00 92.62 308 ASP A O 1
ATOM 2414 N N . LEU A 1 309 ? 14.822 3.429 8.290 1.00 93.50 309 LEU A N 1
ATOM 2415 C CA . LEU A 1 309 ? 14.140 4.104 9.391 1.00 93.50 309 LEU A CA 1
ATOM 2416 C C . LEU A 1 309 ? 13.106 5.121 8.923 1.00 93.50 309 LEU A C 1
ATOM 2418 O O . LEU A 1 309 ? 13.168 5.658 7.822 1.00 93.50 309 LEU A O 1
ATOM 2422 N N . GLU A 1 310 ? 12.188 5.441 9.828 1.00 94.19 310 GLU A N 1
ATOM 2423 C CA . GLU A 1 310 ? 11.200 6.497 9.637 1.00 94.19 310 GLU A CA 1
ATOM 2424 C C . GLU A 1 310 ? 11.469 7.671 10.581 1.00 94.19 310 GLU A C 1
ATOM 2426 O O . GLU A 1 310 ? 11.853 7.490 11.745 1.00 94.19 310 GLU A O 1
ATOM 2431 N N . TYR A 1 311 ? 11.274 8.890 10.090 1.00 94.44 311 TYR A N 1
ATOM 2432 C CA . TYR A 1 311 ? 11.400 10.119 10.874 1.00 94.44 311 TYR A CA 1
ATOM 2433 C C . TYR A 1 311 ? 10.584 11.249 10.260 1.00 94.44 311 TYR A C 1
ATOM 2435 O O . TYR A 1 311 ? 10.164 11.191 9.105 1.00 94.44 311 TYR A O 1
ATOM 2443 N N . ARG A 1 312 ? 10.354 12.300 11.042 1.00 94.94 312 ARG A N 1
ATOM 2444 C CA . ARG A 1 312 ? 9.593 13.468 10.607 1.00 94.94 312 ARG A CA 1
ATOM 2445 C C . ARG A 1 312 ? 10.512 14.575 10.123 1.00 94.94 312 ARG A C 1
ATOM 2447 O O . ARG A 1 312 ? 11.531 14.872 10.752 1.00 94.94 312 ARG A O 1
ATOM 2454 N N . ILE A 1 313 ? 10.106 15.231 9.042 1.00 94.31 313 ILE A N 1
ATOM 2455 C CA . ILE A 1 313 ? 10.717 16.476 8.580 1.00 94.31 313 ILE A CA 1
ATOM 2456 C C . ILE A 1 313 ? 9.670 17.573 8.483 1.00 94.31 313 ILE A C 1
ATOM 2458 O O . ILE A 1 313 ? 8.483 17.314 8.277 1.00 94.31 313 ILE A O 1
ATOM 2462 N N . ARG A 1 314 ? 10.128 18.812 8.616 1.00 92.50 314 ARG A N 1
ATOM 2463 C CA . ARG A 1 314 ? 9.342 19.996 8.306 1.00 92.50 314 ARG A CA 1
ATOM 2464 C C . ARG A 1 314 ? 9.685 20.439 6.889 1.00 92.50 314 ARG A C 1
ATO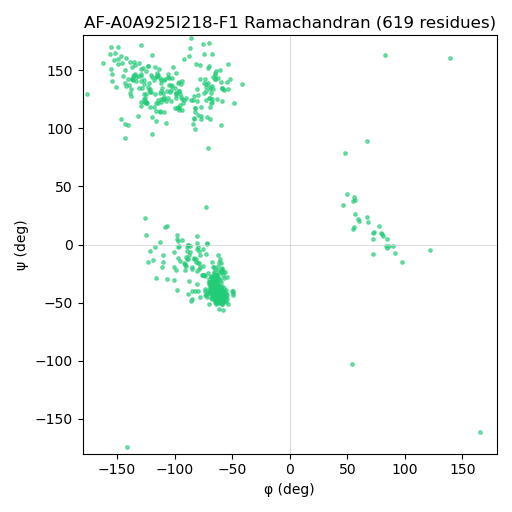M 2466 O O . ARG A 1 314 ? 10.837 20.785 6.625 1.00 92.50 314 ARG A O 1
ATOM 2473 N N . ARG A 1 315 ? 8.700 20.390 5.994 1.00 90.81 315 ARG A N 1
ATOM 2474 C CA . ARG A 1 315 ? 8.816 20.892 4.621 1.00 90.81 315 ARG A CA 1
ATOM 2475 C C . ARG A 1 315 ? 8.960 22.412 4.618 1.00 90.81 315 ARG A C 1
ATOM 2477 O O . ARG A 1 315 ? 8.661 23.083 5.609 1.00 90.81 315 ARG A O 1
ATOM 2484 N N . GLY A 1 316 ? 9.394 22.962 3.488 1.00 84.75 316 GLY A N 1
ATOM 2485 C CA . GLY A 1 316 ? 9.596 24.405 3.342 1.00 84.75 316 GLY A CA 1
ATOM 2486 C C . GLY A 1 316 ? 8.335 25.263 3.390 1.00 84.75 316 GLY A C 1
ATOM 2487 O O . GLY A 1 316 ? 8.430 26.450 3.694 1.00 84.75 316 GLY A O 1
ATOM 2488 N N . ASP A 1 317 ? 7.166 24.669 3.171 1.00 85.44 317 ASP A N 1
ATOM 2489 C CA . ASP A 1 317 ? 5.848 25.279 3.394 1.00 85.44 317 ASP A CA 1
ATOM 2490 C C . ASP A 1 317 ? 5.405 25.239 4.875 1.00 85.44 317 ASP A C 1
ATOM 2492 O O . ASP A 1 317 ? 4.378 25.813 5.235 1.00 85.44 317 ASP A O 1
ATOM 2496 N N . GLY A 1 318 ? 6.193 24.609 5.752 1.00 84.00 318 GLY A N 1
ATOM 2497 C CA . GLY A 1 318 ? 5.921 24.455 7.181 1.00 84.00 318 GLY A CA 1
ATOM 2498 C C . GLY A 1 318 ? 5.163 23.177 7.547 1.00 84.00 318 GLY A C 1
ATOM 2499 O O . GLY A 1 318 ? 5.061 22.877 8.746 1.00 84.00 318 GLY A O 1
ATOM 2500 N N . GLU A 1 319 ? 4.688 22.416 6.556 1.00 90.50 319 GLU A N 1
ATOM 2501 C CA . GLU A 1 319 ? 3.989 21.144 6.740 1.00 90.50 319 GLU A CA 1
ATOM 2502 C C . GLU A 1 319 ? 4.920 20.093 7.362 1.00 90.50 319 GLU A C 1
ATOM 2504 O O . GLU A 1 319 ? 6.120 20.036 7.083 1.00 90.50 319 GLU A O 1
ATOM 2509 N N . LEU A 1 320 ? 4.374 19.258 8.246 1.00 91.06 320 LEU A N 1
ATOM 2510 C CA . LEU A 1 320 ? 5.105 18.153 8.855 1.00 91.06 320 LEU A CA 1
ATOM 2511 C C . LEU A 1 320 ? 4.794 16.870 8.084 1.00 91.06 320 LEU A C 1
ATOM 2513 O O . LEU A 1 320 ? 3.648 16.430 8.094 1.00 91.06 320 LEU A O 1
ATOM 2517 N N . ILE A 1 321 ? 5.810 16.246 7.491 1.00 93.50 321 ILE A N 1
ATOM 2518 C CA . ILE A 1 321 ? 5.662 14.954 6.807 1.00 93.50 321 ILE A CA 1
ATOM 2519 C C . ILE A 1 321 ? 6.493 13.866 7.483 1.00 93.50 321 ILE A C 1
ATOM 2521 O O . ILE A 1 321 ? 7.522 14.135 8.112 1.00 93.50 321 ILE A O 1
ATOM 2525 N N . GLN A 1 322 ? 6.039 12.623 7.355 1.00 93.56 322 GLN A N 1
ATOM 2526 C CA . GLN A 1 322 ? 6.769 11.425 7.750 1.00 93.56 322 GLN A CA 1
ATOM 2527 C C . GLN A 1 322 ? 7.503 10.850 6.543 1.00 93.56 322 GLN A C 1
ATOM 2529 O O . GLN A 1 322 ? 6.883 10.465 5.554 1.00 93.56 322 GLN A O 1
ATOM 2534 N N . LEU A 1 323 ? 8.826 10.766 6.655 1.00 94.81 323 LEU A N 1
ATOM 2535 C CA . LEU A 1 323 ? 9.678 10.136 5.663 1.00 94.81 323 LEU A CA 1
ATOM 2536 C C . LEU A 1 323 ? 10.060 8.727 6.088 1.00 94.81 323 LEU A C 1
ATOM 2538 O O . LEU A 1 323 ? 10.507 8.510 7.215 1.00 94.81 323 LEU A O 1
ATOM 2542 N N . HIS A 1 324 ? 9.957 7.802 5.142 1.00 95.56 324 HIS A N 1
ATOM 2543 C CA . HIS A 1 324 ? 10.650 6.523 5.169 1.00 95.56 324 HIS A CA 1
ATOM 2544 C C . HIS A 1 324 ? 11.972 6.667 4.414 1.00 95.56 324 HIS A C 1
ATOM 2546 O O . HIS A 1 324 ? 11.993 7.094 3.258 1.00 95.56 324 HIS A O 1
ATOM 2552 N N . HIS A 1 325 ? 13.083 6.382 5.092 1.00 95.38 325 HIS A N 1
ATOM 2553 C CA . HIS A 1 325 ? 14.436 6.551 4.572 1.00 95.38 325 HIS A CA 1
ATOM 2554 C C . HIS A 1 325 ? 15.171 5.221 4.588 1.00 95.38 325 HIS A C 1
ATOM 2556 O O . HIS A 1 325 ? 15.428 4.643 5.644 1.00 95.38 325 HIS A O 1
ATOM 2562 N N . VAL A 1 326 ? 15.559 4.783 3.395 1.00 95.00 326 VAL A N 1
ATOM 2563 C CA . VAL A 1 326 ? 16.431 3.631 3.187 1.00 95.00 326 VAL A CA 1
ATOM 2564 C C . VAL A 1 326 ? 17.780 4.119 2.674 1.00 95.00 326 VAL A C 1
ATOM 2566 O O . VAL A 1 326 ? 17.831 4.902 1.730 1.00 95.00 326 VAL A O 1
ATOM 2569 N N . MET A 1 327 ? 18.874 3.670 3.278 1.00 91.81 327 MET A N 1
ATOM 2570 C CA . MET A 1 327 ? 20.239 4.003 2.865 1.00 91.81 327 MET A CA 1
ATOM 2571 C C . MET A 1 327 ? 21.004 2.713 2.593 1.00 91.81 327 MET A C 1
ATOM 2573 O O . MET A 1 327 ? 21.137 1.866 3.476 1.00 91.81 327 MET A O 1
ATOM 2577 N N . GLU A 1 328 ? 21.503 2.570 1.371 1.00 90.62 328 GLU A N 1
ATOM 2578 C CA . GLU A 1 328 ? 22.197 1.376 0.891 1.00 90.62 328 GLU A CA 1
ATOM 2579 C C . GLU A 1 328 ? 23.611 1.736 0.414 1.00 90.62 328 GLU A C 1
ATOM 2581 O O . GLU A 1 328 ? 23.800 2.783 -0.216 1.00 90.62 328 GLU A O 1
ATOM 2586 N N . PRO A 1 329 ? 24.629 0.915 0.722 1.00 88.81 329 PRO A N 1
ATOM 2587 C CA . PRO A 1 329 ? 25.980 1.155 0.235 1.00 88.81 329 PRO A CA 1
ATOM 2588 C C . PRO A 1 329 ? 26.042 0.916 -1.278 1.00 88.81 329 PRO A C 1
ATOM 2590 O O . PRO A 1 329 ? 25.561 -0.093 -1.787 1.00 88.81 329 PRO A O 1
ATOM 2593 N N . LEU A 1 330 ? 26.669 1.840 -2.000 1.00 85.56 330 LEU A N 1
ATOM 2594 C CA . LEU A 1 330 ? 27.043 1.655 -3.396 1.00 85.56 330 LEU A CA 1
ATOM 2595 C C . LEU A 1 330 ? 28.483 1.145 -3.439 1.00 85.56 330 LEU A C 1
ATOM 2597 O O . LEU A 1 330 ? 29.408 1.855 -3.025 1.00 85.56 330 LEU A O 1
ATOM 2601 N N . GLU A 1 331 ? 28.673 -0.075 -3.941 1.00 70.94 331 GLU A N 1
ATOM 2602 C CA . GLU A 1 331 ? 30.007 -0.637 -4.148 1.00 70.94 331 GLU A CA 1
ATOM 2603 C C . GLU A 1 331 ? 30.777 0.206 -5.175 1.00 70.94 331 GLU A C 1
ATOM 2605 O O . GLU A 1 331 ? 30.303 0.478 -6.281 1.00 70.94 331 GLU A O 1
ATOM 2610 N N . GLY A 1 332 ? 31.966 0.672 -4.779 1.00 59.34 332 GLY A N 1
ATOM 2611 C CA . GLY A 1 332 ? 32.882 1.376 -5.669 1.00 59.34 332 GLY A CA 1
ATOM 2612 C C . GLY A 1 332 ? 33.406 0.418 -6.731 1.00 59.34 332 GLY A C 1
ATOM 2613 O O . GLY A 1 332 ? 33.984 -0.623 -6.415 1.00 59.34 332 GLY A O 1
ATOM 2614 N N . SER A 1 333 ? 33.195 0.753 -7.999 1.00 45.97 333 SER A N 1
ATOM 2615 C CA . SER A 1 333 ? 33.754 0.031 -9.133 1.00 45.97 333 SER A CA 1
ATOM 2616 C C . SER A 1 333 ? 35.265 0.280 -9.218 1.00 45.97 333 SER A C 1
ATOM 2618 O O . SER A 1 333 ? 35.713 1.125 -9.982 1.00 45.97 333 SER A O 1
ATOM 2620 N N . GLY A 1 334 ? 36.037 -0.487 -8.443 1.00 45.47 334 GLY A N 1
ATOM 2621 C CA . GLY A 1 334 ? 37.452 -0.782 -8.679 1.00 45.47 334 GLY A CA 1
ATOM 2622 C C . GLY A 1 334 ? 38.441 0.384 -8.562 1.00 45.47 334 GLY A C 1
ATOM 2623 O O . GLY A 1 334 ? 38.865 0.952 -9.563 1.00 45.47 334 GLY A O 1
ATOM 2624 N N . GLY A 1 335 ? 38.953 0.621 -7.351 1.00 38.59 335 GLY A N 1
ATOM 2625 C CA . GLY A 1 335 ? 40.177 1.392 -7.123 1.00 38.59 335 GLY A CA 1
ATOM 2626 C C . GLY A 1 335 ? 40.571 1.411 -5.646 1.00 38.59 335 GLY A C 1
ATOM 2627 O O . GLY A 1 335 ? 39.742 1.702 -4.786 1.00 38.59 335 GLY A O 1
ATOM 2628 N N . ILE A 1 336 ? 41.833 1.095 -5.329 1.00 37.72 336 ILE A N 1
ATOM 2629 C CA . ILE A 1 336 ? 42.377 1.174 -3.963 1.00 37.72 336 ILE A CA 1
ATOM 2630 C C . ILE A 1 336 ? 42.250 2.630 -3.485 1.00 37.72 336 ILE A C 1
ATOM 2632 O O . ILE A 1 336 ? 43.019 3.490 -3.907 1.00 37.72 336 ILE A O 1
ATOM 2636 N N . GLY A 1 337 ? 41.258 2.902 -2.631 1.00 50.56 337 GLY A N 1
ATOM 2637 C CA . GLY A 1 337 ? 40.993 4.225 -2.054 1.00 50.56 337 GLY A CA 1
ATOM 2638 C C . GLY A 1 337 ? 39.602 4.818 -2.317 1.00 50.56 337 GLY A C 1
ATOM 2639 O O . GLY A 1 337 ? 39.304 5.869 -1.744 1.00 50.56 337 GLY A O 1
ATOM 2640 N N . GLU A 1 338 ? 38.731 4.186 -3.115 1.00 52.50 338 GLU A N 1
ATOM 2641 C CA . GLU A 1 338 ? 37.349 4.669 -3.271 1.00 52.50 338 GLU A CA 1
ATOM 2642 C C . GLU A 1 338 ? 36.548 4.457 -1.979 1.00 52.50 338 GLU A C 1
ATOM 2644 O O . GLU A 1 338 ? 36.207 3.340 -1.594 1.00 52.50 338 GLU A O 1
ATOM 2649 N N . ARG A 1 339 ? 36.264 5.558 -1.275 1.00 60.88 339 ARG A N 1
ATOM 2650 C CA . ARG A 1 339 ? 35.418 5.548 -0.079 1.00 60.88 339 ARG A CA 1
ATOM 2651 C C . ARG A 1 339 ? 33.967 5.245 -0.477 1.00 60.88 339 ARG A C 1
ATOM 2653 O O . ARG A 1 339 ? 33.453 5.853 -1.414 1.00 60.88 339 ARG A O 1
ATOM 2660 N N . THR A 1 340 ? 33.308 4.359 0.271 1.00 70.12 340 THR A N 1
ATOM 2661 C CA . THR A 1 340 ? 31.921 3.912 0.058 1.00 70.12 340 THR A CA 1
ATOM 2662 C C . THR A 1 340 ? 30.960 5.085 -0.147 1.00 70.12 340 THR A C 1
ATOM 2664 O O . THR A 1 340 ? 30.836 5.958 0.717 1.00 70.12 340 THR A O 1
ATOM 2667 N N . ARG A 1 341 ? 30.277 5.102 -1.296 1.00 87.31 341 ARG A N 1
ATOM 2668 C CA . ARG A 1 341 ? 29.149 6.005 -1.567 1.00 87.31 341 ARG A CA 1
ATOM 2669 C C . ARG A 1 341 ? 27.860 5.363 -1.070 1.00 87.31 341 ARG A C 1
ATOM 2671 O O . ARG A 1 341 ? 27.808 4.153 -0.877 1.00 87.31 341 ARG A O 1
ATOM 2678 N N . TRP A 1 342 ? 26.817 6.159 -0.894 1.00 88.75 342 TRP A N 1
ATOM 2679 C CA . TRP A 1 342 ? 25.540 5.678 -0.376 1.00 88.75 342 TRP A CA 1
ATOM 2680 C C . TRP A 1 342 ? 24.389 6.142 -1.248 1.00 88.75 342 TRP A C 1
ATOM 2682 O O . TRP A 1 342 ? 24.330 7.312 -1.626 1.00 88.75 342 TRP A O 1
ATOM 2692 N N . PHE A 1 343 ? 23.473 5.230 -1.546 1.00 92.50 343 PHE A N 1
ATOM 2693 C CA . PHE A 1 343 ? 22.210 5.518 -2.203 1.00 92.50 343 PHE A CA 1
ATOM 2694 C C . PHE A 1 343 ? 21.118 5.659 -1.145 1.00 92.50 343 PHE A C 1
ATOM 2696 O O . PHE A 1 343 ? 20.831 4.720 -0.408 1.00 92.50 343 PHE A O 1
ATOM 2703 N N . ASN A 1 344 ? 20.521 6.841 -1.053 1.00 93.94 344 ASN A N 1
ATOM 2704 C CA . ASN A 1 344 ? 19.467 7.153 -0.099 1.00 93.94 344 ASN A CA 1
ATOM 2705 C C . ASN A 1 344 ? 18.147 7.246 -0.849 1.00 93.94 344 ASN A C 1
ATOM 2707 O O . ASN A 1 344 ? 18.028 8.061 -1.758 1.00 93.94 344 ASN A O 1
ATOM 2711 N N . THR A 1 345 ? 17.159 6.463 -0.446 1.00 94.56 345 THR A N 1
ATOM 2712 C CA . THR A 1 345 ? 15.776 6.566 -0.906 1.00 94.56 345 THR A CA 1
ATOM 2713 C C . THR A 1 345 ? 14.951 7.226 0.186 1.00 94.56 345 THR A C 1
ATOM 2715 O O . THR A 1 345 ? 15.033 6.824 1.343 1.00 94.56 345 THR A O 1
ATOM 2718 N N . LEU A 1 346 ? 14.170 8.236 -0.182 1.00 95.00 346 LEU A N 1
ATOM 2719 C CA . LEU A 1 346 ? 13.315 9.016 0.704 1.00 95.00 346 LEU A CA 1
ATOM 2720 C C . LEU A 1 346 ? 11.890 8.958 0.163 1.00 95.00 346 LEU A C 1
ATOM 2722 O O . LEU A 1 346 ? 11.663 9.344 -0.982 1.00 95.00 346 LEU A O 1
ATOM 2726 N N . GLN A 1 347 ? 10.941 8.500 0.966 1.00 94.94 347 GLN A N 1
ATOM 2727 C CA . GLN A 1 347 ? 9.539 8.395 0.574 1.00 94.94 347 GLN A CA 1
ATOM 2728 C C . GLN A 1 347 ? 8.648 9.115 1.581 1.00 94.94 347 GLN A C 1
ATOM 2730 O O . GLN A 1 347 ? 8.747 8.853 2.778 1.00 94.94 347 GLN A O 1
ATOM 2735 N N . ASP A 1 348 ? 7.757 9.988 1.109 1.00 94.12 348 ASP A N 1
ATOM 2736 C CA . ASP A 1 348 ? 6.672 10.514 1.943 1.00 94.12 348 ASP A CA 1
ATOM 2737 C C . ASP A 1 348 ? 5.630 9.416 2.185 1.00 94.12 348 ASP A C 1
ATOM 2739 O O . ASP A 1 348 ? 4.904 9.005 1.279 1.00 94.12 348 ASP A O 1
ATOM 2743 N N . VAL A 1 349 ? 5.571 8.943 3.427 1.00 91.75 349 VAL A N 1
ATOM 2744 C CA . VAL A 1 349 ? 4.633 7.915 3.890 1.00 91.75 349 VAL A CA 1
ATOM 2745 C C . VAL A 1 349 ? 3.555 8.502 4.800 1.00 91.75 349 VAL A C 1
ATOM 2747 O O . VAL A 1 349 ? 2.868 7.751 5.491 1.00 91.75 349 VAL A O 1
ATOM 2750 N N . THR A 1 350 ? 3.385 9.829 4.826 1.00 88.44 350 THR A N 1
ATOM 2751 C CA . THR A 1 350 ? 2.435 10.515 5.720 1.00 88.44 350 THR A CA 1
ATOM 2752 C C . THR A 1 350 ? 1.015 10.011 5.503 1.00 88.44 350 THR A C 1
ATOM 2754 O O . THR A 1 350 ? 0.414 9.461 6.425 1.00 88.44 350 THR A O 1
ATOM 2757 N N . GLU A 1 351 ? 0.524 10.094 4.265 1.00 85.00 351 GLU A N 1
ATOM 2758 C CA . GLU A 1 351 ? -0.829 9.663 3.899 1.00 85.00 351 GLU A CA 1
ATOM 2759 C C . GLU A 1 351 ? -1.024 8.160 4.142 1.00 85.00 351 GLU A C 1
ATOM 2761 O O . GLU A 1 351 ? -2.012 7.744 4.745 1.00 85.00 351 GLU A O 1
ATOM 2766 N N . GLN A 1 352 ? -0.043 7.335 3.760 1.00 82.88 352 GLN A N 1
ATOM 2767 C CA . GLN A 1 352 ? -0.098 5.889 3.979 1.00 82.88 352 GLN A CA 1
ATOM 2768 C C . GLN A 1 352 ? -0.149 5.544 5.473 1.00 82.88 352 GLN A C 1
ATOM 2770 O O . GLN A 1 352 ? -0.928 4.687 5.889 1.00 82.88 352 GLN A O 1
ATOM 2775 N N . ARG A 1 353 ? 0.658 6.205 6.311 1.00 81.62 353 ARG A N 1
ATOM 2776 C CA . ARG A 1 353 ? 0.665 5.982 7.763 1.00 81.62 353 ARG A CA 1
ATOM 2777 C C . ARG A 1 353 ? -0.616 6.485 8.415 1.00 81.62 353 ARG A C 1
ATOM 2779 O O . ARG A 1 353 ? -1.097 5.838 9.345 1.00 81.62 353 ARG A O 1
ATOM 2786 N N . GLU A 1 354 ? -1.191 7.583 7.942 1.00 78.00 354 GLU A N 1
ATOM 2787 C CA . GLU A 1 354 ? -2.500 8.062 8.395 1.00 78.00 354 GLU A CA 1
ATOM 2788 C C . GLU A 1 354 ? -3.617 7.085 8.031 1.00 78.00 354 GLU A C 1
ATOM 2790 O O . GLU A 1 354 ? -4.405 6.711 8.901 1.00 78.00 354 GLU A O 1
ATOM 2795 N N . GLN A 1 355 ? -3.638 6.590 6.793 1.00 76.62 355 GLN A N 1
ATOM 2796 C CA . GLN A 1 355 ? -4.584 5.568 6.349 1.00 76.62 355 GLN A CA 1
ATOM 2797 C C . GLN A 1 355 ? -4.418 4.268 7.143 1.00 76.62 355 GLN A C 1
ATOM 2799 O O . GLN A 1 355 ? -5.404 3.734 7.646 1.00 76.62 355 GLN A O 1
ATOM 2804 N N . GLN A 1 356 ? -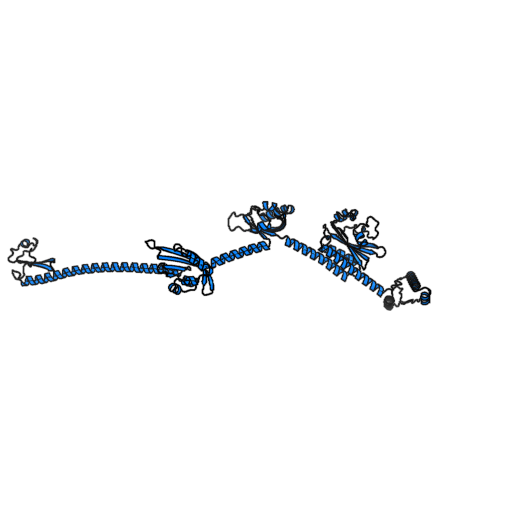3.187 3.794 7.348 1.00 75.06 356 GLN A N 1
ATOM 2805 C CA . GLN A 1 356 ? -2.918 2.581 8.122 1.00 75.06 356 GLN A CA 1
ATOM 2806 C C . GLN A 1 356 ? -3.359 2.732 9.584 1.00 75.06 356 GLN A C 1
ATOM 2808 O O . GLN A 1 356 ? -3.977 1.823 10.140 1.00 75.06 356 GLN A O 1
ATOM 2813 N N . ARG A 1 357 ? -3.091 3.888 10.211 1.00 75.81 357 ARG A N 1
ATOM 2814 C CA . ARG A 1 357 ? -3.583 4.196 11.565 1.00 75.81 357 ARG A CA 1
ATOM 2815 C C . ARG A 1 357 ? -5.108 4.261 11.593 1.00 75.81 357 ARG A C 1
ATOM 2817 O O . ARG A 1 357 ? -5.705 3.743 12.532 1.00 75.81 357 ARG A O 1
ATOM 2824 N N . ARG A 1 358 ? -5.748 4.854 10.579 1.00 73.31 358 ARG A N 1
ATOM 2825 C CA . ARG A 1 358 ? -7.212 4.921 10.471 1.00 73.31 358 ARG A CA 1
ATOM 2826 C C . ARG A 1 358 ? -7.831 3.532 10.338 1.00 73.31 358 ARG A C 1
ATOM 2828 O O . ARG A 1 358 ? -8.765 3.230 11.071 1.00 73.31 358 ARG A O 1
ATOM 2835 N N . ILE A 1 359 ? -7.289 2.684 9.464 1.00 75.44 359 ILE A N 1
ATOM 2836 C CA . ILE A 1 359 ? -7.732 1.294 9.290 1.00 75.44 359 ILE A CA 1
ATOM 2837 C C . ILE A 1 359 ? -7.553 0.519 10.594 1.00 75.44 359 ILE A C 1
ATOM 2839 O O . ILE A 1 359 ? -8.505 -0.099 11.055 1.00 75.44 359 ILE A O 1
ATOM 2843 N N . GLY A 1 360 ? -6.379 0.597 11.231 1.00 71.94 360 GLY A N 1
ATOM 2844 C CA . GLY A 1 360 ? -6.139 -0.063 12.517 1.00 71.94 360 GLY A CA 1
ATOM 2845 C C . GLY A 1 360 ? -7.147 0.362 13.589 1.00 71.94 360 GLY A C 1
ATOM 2846 O O . GLY A 1 360 ? -7.708 -0.486 14.280 1.00 71.94 360 GLY A O 1
ATOM 2847 N N . ARG A 1 361 ? -7.448 1.665 13.668 1.00 69.00 361 ARG A N 1
ATOM 2848 C CA . ARG A 1 361 ? -8.458 2.210 14.587 1.00 69.00 361 ARG A CA 1
ATOM 2849 C C . ARG A 1 361 ? -9.867 1.709 14.262 1.00 69.00 361 ARG A C 1
ATOM 2851 O O . ARG A 1 361 ? -10.561 1.290 15.177 1.00 69.00 361 ARG A O 1
ATOM 2858 N N . LEU A 1 362 ? -10.287 1.702 12.996 1.00 70.94 362 LEU A N 1
ATOM 2859 C CA . LEU A 1 362 ? -11.604 1.185 12.596 1.00 70.94 362 LEU A CA 1
ATOM 2860 C C . LEU A 1 362 ? -11.736 -0.320 12.868 1.00 70.94 362 LEU A C 1
ATOM 2862 O O . LEU A 1 362 ? -12.748 -0.751 13.413 1.00 70.94 362 LEU A O 1
ATOM 2866 N N . SER A 1 363 ? -10.709 -1.116 12.565 1.00 73.94 363 SER A N 1
ATOM 2867 C CA . SER A 1 363 ? -10.690 -2.552 12.875 1.00 73.94 363 SER A CA 1
ATOM 2868 C C . SER A 1 363 ? -10.858 -2.818 14.371 1.00 73.94 363 SER A C 1
ATOM 2870 O O . SER A 1 363 ? -11.593 -3.723 14.757 1.00 73.94 363 SER A O 1
ATOM 2872 N N . GLN A 1 364 ? -10.226 -2.002 15.216 1.00 75.00 364 GLN A N 1
ATOM 2873 C CA . GLN A 1 364 ? -10.370 -2.092 16.667 1.00 75.00 364 GLN A CA 1
ATOM 2874 C C . GLN A 1 364 ? -11.803 -1.782 17.132 1.00 75.00 364 GLN A C 1
ATOM 2876 O O . GLN A 1 364 ? -12.331 -2.469 18.003 1.00 75.00 364 GLN A O 1
ATOM 2881 N N . ILE A 1 365 ? -12.451 -0.784 16.524 1.00 73.44 365 ILE A N 1
ATOM 2882 C CA . ILE A 1 365 ? -13.854 -0.433 16.789 1.00 73.44 365 ILE A CA 1
ATOM 2883 C C . ILE A 1 365 ? -14.785 -1.605 16.444 1.00 73.44 365 ILE A C 1
ATOM 2885 O O . ILE A 1 365 ? -15.575 -2.035 17.287 1.00 73.44 365 ILE A O 1
ATOM 2889 N N . TYR A 1 366 ? -14.643 -2.171 15.242 1.00 75.44 366 TYR A N 1
ATOM 2890 C CA . TYR A 1 366 ? -15.450 -3.314 14.807 1.00 75.44 366 TYR A CA 1
ATOM 2891 C C . TYR A 1 366 ? -15.235 -4.556 15.680 1.00 75.44 366 TYR A C 1
ATOM 2893 O O . TYR A 1 366 ? -16.182 -5.305 15.920 1.00 75.44 366 TYR A O 1
ATOM 2901 N N . ALA A 1 367 ? -14.021 -4.770 16.196 1.00 82.44 367 ALA A N 1
ATOM 2902 C CA . ALA A 1 367 ? -13.738 -5.876 17.109 1.00 82.44 367 ALA A CA 1
ATOM 2903 C C . ALA A 1 367 ? -14.519 -5.754 18.429 1.00 82.44 367 ALA A C 1
ATOM 2905 O O . ALA A 1 367 ? -15.064 -6.752 18.905 1.00 82.44 367 ALA A O 1
ATOM 2906 N N . VAL A 1 368 ? -14.622 -4.543 18.996 1.00 85.12 368 VAL A N 1
ATOM 2907 C CA . VAL A 1 368 ? -15.415 -4.305 20.214 1.00 85.12 368 VAL A CA 1
ATOM 2908 C C . VAL A 1 368 ? -16.896 -4.569 19.951 1.00 85.12 368 VAL A C 1
ATOM 2910 O O . VAL A 1 368 ? -17.508 -5.354 20.673 1.00 85.12 368 VAL A O 1
ATOM 2913 N N . GLN A 1 369 ? -17.457 -3.981 18.892 1.00 83.69 369 GLN A N 1
ATOM 2914 C CA . GLN A 1 369 ? -18.871 -4.153 18.544 1.00 83.69 369 GLN A CA 1
ATOM 2915 C C . GLN A 1 369 ? -19.218 -5.622 18.269 1.00 83.69 369 GLN A C 1
ATOM 2917 O O . GLN A 1 369 ? -20.174 -6.157 18.823 1.00 83.69 369 GLN A O 1
ATOM 2922 N N . SER A 1 370 ? -18.403 -6.318 17.473 1.00 85.19 370 SER A N 1
ATOM 2923 C CA . SER A 1 370 ? -18.614 -7.739 17.188 1.00 85.19 370 SER A CA 1
ATOM 2924 C C . SER A 1 370 ? -18.504 -8.608 18.443 1.00 85.19 370 SER A C 1
ATOM 2926 O O . SER A 1 370 ? -19.259 -9.573 18.577 1.00 85.19 370 SER A O 1
ATOM 2928 N N . GLY A 1 371 ? -17.570 -8.301 19.347 1.00 86.44 371 GLY A N 1
ATOM 2929 C CA . GLY A 1 371 ? -17.413 -9.030 20.605 1.00 86.44 371 GLY A CA 1
ATOM 2930 C C . GLY A 1 371 ? -18.623 -8.854 21.522 1.00 86.44 371 GLY A C 1
ATOM 2931 O O . GLY A 1 371 ? -19.142 -9.845 22.036 1.00 86.44 371 GLY A O 1
ATOM 2932 N N . VAL A 1 372 ? -19.124 -7.621 21.649 1.00 88.06 372 VAL A N 1
ATOM 2933 C CA . VAL A 1 372 ? -20.351 -7.309 22.399 1.00 88.06 372 VAL A CA 1
ATOM 2934 C C . VAL A 1 372 ? -21.563 -8.002 21.776 1.00 88.06 372 VAL A C 1
ATOM 2936 O O . VAL A 1 372 ? -22.295 -8.689 22.481 1.00 88.06 372 VAL A O 1
ATOM 2939 N N . ASN A 1 373 ? -21.730 -7.938 20.454 1.00 87.06 373 ASN A N 1
ATOM 2940 C CA . ASN A 1 373 ? -22.845 -8.596 19.766 1.00 87.06 373 ASN A CA 1
ATOM 2941 C C . ASN A 1 373 ? -22.816 -10.122 19.921 1.00 87.06 373 ASN A C 1
ATOM 2943 O O . ASN A 1 373 ? -23.856 -10.751 20.104 1.00 87.06 373 ASN A O 1
ATOM 2947 N N . SER A 1 374 ? -21.629 -10.731 19.944 1.00 87.81 374 SER A N 1
ATOM 2948 C CA . SER A 1 374 ? -21.484 -12.155 20.266 1.00 87.81 374 SER A CA 1
ATOM 2949 C C . SER A 1 374 ? -21.813 -12.471 21.732 1.00 87.81 374 SER A C 1
ATOM 2951 O O . SER A 1 374 ? -22.340 -13.545 22.028 1.00 87.81 374 SER A O 1
ATOM 2953 N N . ALA A 1 375 ? -21.505 -11.561 22.659 1.00 88.44 375 ALA A N 1
ATOM 2954 C CA . ALA A 1 375 ? -21.856 -11.700 24.070 1.00 88.44 375 ALA A CA 1
ATOM 2955 C C . ALA A 1 375 ? -23.376 -11.639 24.279 1.00 88.44 375 ALA A C 1
ATOM 2957 O O . ALA A 1 375 ? -23.913 -12.511 24.954 1.00 88.44 375 ALA A O 1
ATOM 2958 N N . ILE A 1 376 ? -24.063 -10.702 23.617 1.00 88.38 376 ILE A N 1
ATOM 2959 C CA . ILE A 1 376 ? -25.525 -10.529 23.687 1.00 88.38 376 ILE A CA 1
ATOM 2960 C C . ILE A 1 376 ? -26.277 -11.817 23.329 1.00 88.38 376 ILE A C 1
ATOM 2962 O O . ILE A 1 376 ? -27.276 -12.136 23.957 1.00 88.38 376 ILE A O 1
ATOM 2966 N N . VAL A 1 377 ? -25.804 -12.573 22.335 1.00 84.06 377 VAL A N 1
ATOM 2967 C CA . VAL A 1 377 ? -26.473 -13.814 21.898 1.00 84.06 377 VAL A CA 1
ATOM 2968 C C . VAL A 1 377 ? -26.238 -14.986 22.860 1.00 84.06 377 VAL A C 1
ATOM 2970 O O . VAL A 1 377 ? -27.028 -15.924 22.888 1.00 84.06 377 VAL A O 1
ATOM 2973 N N . ARG A 1 378 ? -25.127 -14.990 23.604 1.00 88.25 378 ARG A N 1
ATOM 2974 C CA . ARG A 1 378 ? -24.711 -16.143 24.426 1.00 88.25 378 ARG A CA 1
ATOM 2975 C C . ARG A 1 378 ? -25.048 -15.986 25.902 1.00 88.25 378 ARG A C 1
ATOM 2977 O O . ARG A 1 378 ? -25.236 -16.992 26.582 1.00 88.25 378 ARG A O 1
ATOM 2984 N N . LEU A 1 379 ? -25.053 -14.753 26.396 1.00 88.75 379 LEU A N 1
ATOM 2985 C CA . LEU A 1 379 ? -25.243 -14.436 27.804 1.00 88.75 379 LEU A CA 1
ATOM 2986 C C . LEU A 1 379 ? -26.695 -14.037 28.039 1.00 88.75 379 LEU A C 1
ATOM 2988 O O . LEU A 1 379 ? -27.222 -13.170 27.348 1.00 88.75 379 LEU A O 1
ATOM 2992 N N . HIS A 1 380 ? -27.312 -14.673 29.030 1.00 85.88 380 HIS A N 1
ATOM 2993 C CA . HIS A 1 380 ? -28.728 -14.491 29.358 1.00 85.88 380 HIS A CA 1
ATOM 2994 C C . HIS A 1 380 ? -28.916 -13.810 30.722 1.00 85.88 380 HIS A C 1
ATOM 2996 O O . HIS A 1 380 ? -30.043 -13.604 31.153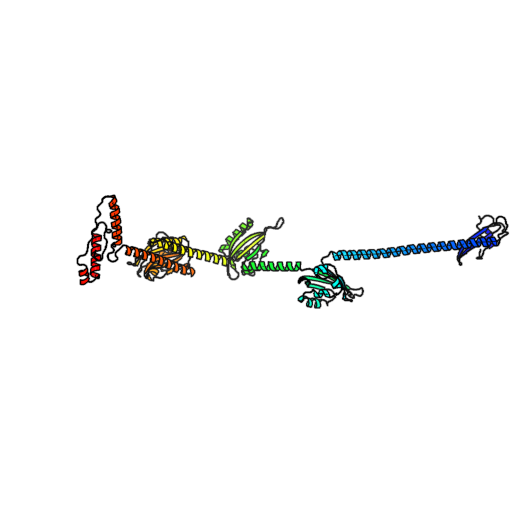 1.00 85.88 380 HIS A O 1
ATOM 3002 N N . GLU A 1 381 ? -27.821 -13.432 31.391 1.00 88.94 381 GLU A N 1
ATOM 3003 C CA . GLU A 1 381 ? -27.838 -12.648 32.624 1.00 88.94 381 GLU A CA 1
ATOM 3004 C C . GLU A 1 381 ? -27.257 -11.249 32.399 1.00 88.94 381 GLU A C 1
ATOM 3006 O O . GLU A 1 381 ? -26.249 -11.057 31.710 1.00 88.94 381 GLU A O 1
ATOM 3011 N N . ARG A 1 382 ? -27.896 -10.245 33.010 1.00 91.62 382 ARG A N 1
ATOM 3012 C CA . ARG A 1 382 ? -27.552 -8.825 32.819 1.00 91.62 382 ARG A CA 1
ATOM 3013 C C . ARG A 1 382 ? -26.146 -8.498 33.312 1.00 91.62 382 ARG A C 1
ATOM 3015 O O . ARG A 1 382 ? -25.399 -7.811 32.618 1.00 91.62 382 ARG A O 1
ATOM 3022 N N . ASP A 1 383 ? -25.800 -8.983 34.501 1.00 92.38 383 ASP A N 1
ATOM 3023 C CA . ASP A 1 383 ? -24.516 -8.703 35.145 1.00 92.38 383 ASP A CA 1
ATOM 3024 C C . ASP A 1 383 ? -23.369 -9.327 34.338 1.00 92.38 383 ASP A C 1
ATOM 3026 O O . ASP A 1 383 ? -22.367 -8.658 34.072 1.00 92.38 383 ASP A O 1
ATOM 3030 N N . GLU A 1 384 ? 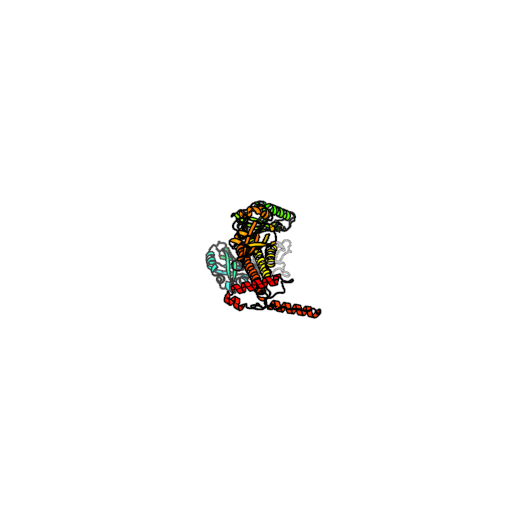-23.556 -10.560 33.854 1.00 93.69 384 GLU A N 1
ATOM 3031 C CA . GLU A 1 384 ? -22.593 -11.248 32.990 1.00 93.69 384 GLU A CA 1
ATOM 3032 C C . GLU A 1 384 ? -22.395 -10.520 31.657 1.00 93.69 384 GLU A C 1
ATOM 3034 O O . GLU A 1 384 ? -21.254 -10.323 31.228 1.00 93.69 384 GLU A O 1
ATOM 3039 N N . LEU A 1 385 ? -23.482 -10.068 31.016 1.00 94.25 385 LEU A N 1
ATOM 3040 C CA . LEU A 1 385 ? -23.405 -9.317 29.761 1.00 94.25 385 LEU A CA 1
ATOM 3041 C C . LEU A 1 385 ? -22.601 -8.023 29.927 1.00 94.25 385 LEU A C 1
ATOM 3043 O O . LEU A 1 385 ? -21.719 -7.725 29.119 1.00 94.25 385 LEU A O 1
ATOM 3047 N N . LEU A 1 386 ? -22.885 -7.257 30.982 1.00 95.19 386 LEU A N 1
ATOM 3048 C CA . LEU A 1 386 ? -22.174 -6.012 31.279 1.00 95.19 386 LEU A CA 1
ATOM 3049 C C . LEU A 1 386 ? -20.700 -6.268 31.613 1.00 95.19 386 LEU A C 1
ATOM 3051 O O . LEU A 1 386 ? -19.825 -5.505 31.192 1.00 95.19 386 LEU A O 1
ATOM 3055 N N . GLN A 1 387 ? -20.407 -7.360 32.319 1.00 94.50 387 GLN A N 1
ATOM 3056 C CA . GLN A 1 387 ? -19.040 -7.761 32.626 1.00 94.50 387 GLN A CA 1
ATOM 3057 C C . GLN A 1 387 ? -18.255 -8.157 31.374 1.00 94.50 387 GLN A C 1
ATOM 3059 O O . GLN A 1 387 ? -17.102 -7.735 31.218 1.00 94.50 387 GLN A O 1
ATOM 3064 N N . GLU A 1 388 ? -18.863 -8.917 30.465 1.00 94.56 388 GLU A N 1
ATOM 3065 C CA . GLU A 1 388 ? -18.255 -9.259 29.179 1.00 94.56 388 GLU A CA 1
ATOM 3066 C C . GLU A 1 388 ? -18.038 -8.014 28.319 1.00 94.56 388 GLU A C 1
ATOM 3068 O O . GLU A 1 388 ? -16.958 -7.838 27.758 1.00 94.56 388 GLU A O 1
ATOM 3073 N N . ALA A 1 389 ? -19.013 -7.104 28.271 1.00 93.75 389 ALA A N 1
ATOM 3074 C CA . ALA A 1 389 ? -18.907 -5.863 27.514 1.00 93.75 389 ALA A CA 1
ATOM 3075 C C . ALA A 1 389 ? -17.718 -5.004 27.976 1.00 93.75 389 ALA A C 1
ATOM 3077 O O . ALA A 1 389 ? -16.921 -4.562 27.145 1.00 93.75 389 ALA A O 1
ATOM 3078 N N . CYS A 1 390 ? -17.529 -4.826 29.291 1.00 93.38 390 CYS A N 1
ATOM 3079 C CA . CYS A 1 390 ? -16.351 -4.140 29.832 1.00 93.38 390 CYS A CA 1
ATOM 3080 C C . CYS A 1 390 ? -15.043 -4.869 29.483 1.00 93.38 390 CYS A C 1
ATOM 3082 O O . CYS A 1 390 ? -14.045 -4.224 29.152 1.00 93.38 390 CYS A O 1
ATOM 3084 N N . ARG A 1 391 ? -15.036 -6.207 29.528 1.00 93.31 391 ARG A N 1
ATOM 3085 C CA . ARG A 1 391 ? -13.851 -7.011 29.196 1.00 93.31 391 ARG A CA 1
ATOM 3086 C C . ARG A 1 391 ? -13.472 -6.891 27.726 1.00 93.31 391 ARG A C 1
ATOM 3088 O O . ARG A 1 391 ? -12.294 -6.717 27.432 1.00 93.31 391 ARG A O 1
ATOM 3095 N N . VAL A 1 392 ? -14.440 -6.949 26.817 1.00 92.19 392 VAL A N 1
ATOM 3096 C CA . VAL A 1 392 ? -14.226 -6.782 25.372 1.00 92.19 392 VAL A CA 1
ATOM 3097 C C . VAL A 1 392 ? -13.742 -5.365 25.061 1.00 92.19 392 VAL A C 1
ATOM 3099 O O . VAL A 1 392 ? -12.773 -5.201 24.319 1.00 92.19 392 VAL A O 1
ATOM 3102 N N . ALA A 1 393 ? -14.364 -4.349 25.665 1.00 90.00 393 ALA A N 1
ATOM 3103 C CA . ALA A 1 393 ? -14.011 -2.944 25.473 1.00 90.00 393 ALA A CA 1
ATOM 3104 C C . ALA A 1 393 ? -12.534 -2.655 25.818 1.00 90.00 393 ALA A C 1
ATOM 3106 O O . ALA A 1 393 ? -11.830 -2.003 25.044 1.00 90.00 393 ALA A O 1
ATOM 3107 N N . VAL A 1 394 ? -12.043 -3.183 26.942 1.00 91.44 394 VAL A N 1
ATOM 3108 C CA . VAL A 1 394 ? -10.652 -2.978 27.385 1.00 91.44 394 VAL A CA 1
ATOM 3109 C C . VAL A 1 394 ? -9.688 -3.981 26.742 1.00 91.44 394 VAL A C 1
ATOM 3111 O O . VAL A 1 394 ? -8.597 -3.610 26.321 1.00 91.44 394 VAL A O 1
ATOM 3114 N N . GLY A 1 395 ? -10.083 -5.249 26.612 1.00 86.06 395 GLY A N 1
ATOM 3115 C CA . GLY A 1 395 ? -9.227 -6.335 26.119 1.00 86.06 395 GLY A CA 1
ATOM 3116 C C . GLY A 1 395 ? -8.818 -6.197 24.651 1.00 86.06 395 GLY A C 1
ATOM 3117 O O . GLY A 1 395 ? -7.734 -6.637 24.279 1.00 86.06 395 GLY A O 1
ATOM 3118 N N . GLN A 1 396 ? -9.636 -5.532 23.830 1.00 76.81 396 GLN A N 1
ATOM 3119 C CA . GLN A 1 396 ? -9.281 -5.172 22.448 1.00 76.81 396 GLN A CA 1
ATOM 3120 C C . GLN A 1 396 ? -8.393 -3.910 22.370 1.00 76.81 396 GLN A C 1
ATOM 3122 O O . GLN A 1 396 ? -8.053 -3.446 21.280 1.00 76.81 396 GLN A O 1
ATOM 3127 N N . GLY A 1 397 ? -8.030 -3.323 23.517 1.00 70.50 397 GLY A N 1
ATOM 3128 C CA . GLY A 1 397 ? -7.174 -2.141 23.642 1.00 70.50 397 GLY A CA 1
ATOM 3129 C C . GLY A 1 397 ? -7.838 -0.824 23.239 1.00 70.50 397 GLY A C 1
ATOM 3130 O O . GLY A 1 397 ? -7.135 0.161 23.028 1.00 70.50 397 GLY A O 1
ATOM 3131 N N . ALA A 1 398 ? -9.161 -0.809 23.031 1.00 72.94 398 ALA A N 1
ATOM 3132 C CA . ALA A 1 398 ? -9.880 0.376 22.553 1.00 72.94 398 ALA A CA 1
ATOM 3133 C C . ALA A 1 398 ? -10.047 1.434 23.651 1.00 72.94 398 ALA A C 1
ATOM 3135 O O . ALA A 1 398 ? -10.167 2.620 23.349 1.00 72.94 398 ALA A O 1
ATOM 3136 N N . PHE A 1 399 ? -10.056 0.985 24.907 1.00 89.81 399 PHE A N 1
ATOM 3137 C CA . PHE A 1 399 ? -10.276 1.790 26.099 1.00 89.81 399 PHE A CA 1
ATOM 3138 C C . PHE A 1 399 ? -9.278 1.387 27.183 1.00 89.81 399 PHE A C 1
ATOM 3140 O O . PHE A 1 399 ? -8.979 0.203 27.342 1.00 89.81 399 PHE A O 1
ATOM 3147 N N . SER A 1 400 ? -8.782 2.362 27.944 1.00 91.06 400 SER A N 1
ATOM 3148 C CA . SER A 1 400 ? -7.854 2.122 29.056 1.00 91.06 400 SER A CA 1
ATOM 3149 C C . SER A 1 400 ? -8.558 1.550 30.287 1.00 91.06 400 SER A C 1
ATOM 3151 O O . SER A 1 400 ? -7.947 0.829 31.070 1.00 91.06 400 SER A O 1
ATOM 3153 N N . MET A 1 401 ? -9.852 1.831 30.444 1.00 92.94 401 MET A N 1
ATOM 3154 C CA . MET A 1 401 ? -10.700 1.273 31.496 1.00 92.94 401 MET A CA 1
ATOM 3155 C C . MET A 1 401 ? -12.164 1.281 31.050 1.00 92.94 401 MET A C 1
ATOM 3157 O O . MET A 1 401 ? -12.593 2.152 30.289 1.00 92.94 401 MET A O 1
ATOM 3161 N N . ALA A 1 402 ? -12.945 0.334 31.564 1.00 94.25 402 ALA A N 1
ATOM 3162 C CA . ALA A 1 402 ? -14.395 0.340 31.461 1.00 94.25 402 ALA A CA 1
ATOM 3163 C C . ALA A 1 402 ? -15.035 -0.136 32.769 1.00 94.25 402 ALA A C 1
ATOM 3165 O O . ALA A 1 402 ? -14.542 -1.072 33.398 1.00 94.25 402 ALA A O 1
ATOM 3166 N N . TRP A 1 403 ? -16.155 0.465 33.161 1.00 94.44 403 TRP A N 1
ATOM 3167 C CA . TRP A 1 403 ? -17.001 -0.057 34.236 1.00 94.44 403 TRP A CA 1
ATOM 3168 C C . TRP A 1 403 ? -18.473 0.026 33.856 1.00 94.44 403 TRP A C 1
ATOM 3170 O O . TRP A 1 403 ? -18.866 0.883 33.066 1.00 94.44 403 TRP A O 1
ATOM 3180 N N . ALA A 1 404 ? -19.288 -0.859 34.422 1.00 95.00 404 ALA A N 1
ATOM 3181 C CA . ALA A 1 404 ? -20.723 -0.894 34.185 1.00 95.00 404 ALA A CA 1
ATOM 3182 C C . ALA A 1 404 ? -21.508 -1.097 35.480 1.00 95.00 404 ALA A C 1
ATOM 3184 O O . ALA A 1 404 ? -21.071 -1.800 36.394 1.00 95.00 404 ALA A O 1
ATOM 3185 N N . ALA A 1 405 ? -22.679 -0.473 35.551 1.00 94.12 405 ALA A N 1
ATOM 3186 C CA . ALA A 1 405 ? -23.552 -0.486 36.712 1.00 94.12 405 ALA A CA 1
ATOM 3187 C C . ALA A 1 405 ? -25.001 -0.770 36.322 1.00 94.12 405 ALA A C 1
ATOM 3189 O O . ALA A 1 405 ? -25.476 -0.276 35.301 1.00 94.12 405 ALA A O 1
ATOM 3190 N N . VAL A 1 406 ? -25.712 -1.508 37.169 1.00 93.38 406 VAL A N 1
ATOM 3191 C CA . VAL A 1 406 ? -27.154 -1.748 37.048 1.00 93.38 406 VAL A CA 1
ATOM 3192 C C . VAL A 1 406 ? -27.897 -0.730 37.902 1.00 93.38 406 VAL A C 1
ATOM 3194 O O . VAL A 1 406 ? -27.468 -0.423 39.016 1.00 93.38 406 VAL A O 1
ATOM 3197 N N . ILE A 1 407 ? -28.996 -0.190 37.376 1.00 92.50 407 ILE A N 1
ATOM 3198 C CA . ILE A 1 407 ? -29.830 0.802 38.057 1.00 92.50 407 ILE A CA 1
ATOM 3199 C C . ILE A 1 407 ? -31.085 0.123 38.594 1.00 92.50 407 ILE A C 1
ATOM 3201 O O . ILE A 1 407 ? -31.859 -0.474 37.840 1.00 92.50 407 ILE A O 1
ATOM 3205 N N . ASP A 1 408 ? -31.313 0.249 39.897 1.00 87.50 408 ASP A N 1
ATOM 3206 C CA . ASP A 1 408 ? -32.529 -0.248 40.526 1.00 87.50 408 ASP A CA 1
ATOM 3207 C C . ASP A 1 408 ? -33.737 0.619 40.099 1.00 87.50 408 ASP A C 1
ATOM 3209 O O . ASP A 1 408 ? -33.712 1.847 40.254 1.00 87.50 408 ASP A O 1
ATOM 3213 N N . PRO A 1 409 ? -34.815 0.020 39.555 1.00 82.06 409 PRO A N 1
ATOM 3214 C CA . PRO A 1 409 ? -35.980 0.773 39.095 1.00 82.06 409 PRO A CA 1
ATOM 3215 C C . PRO A 1 409 ? -36.722 1.527 40.199 1.00 82.06 409 PRO A C 1
ATOM 3217 O O . PRO A 1 409 ? -37.308 2.573 39.911 1.00 82.06 409 PRO A O 1
ATOM 3220 N N . LEU A 1 410 ? -36.736 0.997 41.422 1.00 81.44 410 LEU A N 1
ATOM 3221 C CA . LEU A 1 410 ? -37.498 1.526 42.549 1.00 81.44 410 LEU A CA 1
ATOM 3222 C C . LEU A 1 410 ? -36.717 2.619 43.272 1.00 81.44 410 LEU A C 1
ATOM 3224 O O . LEU A 1 410 ? -37.259 3.694 43.528 1.00 81.44 410 LEU A O 1
ATOM 3228 N N . THR A 1 411 ? -35.450 2.358 43.594 1.00 85.38 411 THR A N 1
ATOM 3229 C CA . THR A 1 411 ? -34.627 3.311 44.357 1.00 85.38 411 THR A CA 1
ATOM 3230 C C . THR A 1 411 ? -33.967 4.359 43.465 1.00 85.38 411 THR A C 1
ATOM 3232 O O . THR A 1 411 ? -33.623 5.437 43.955 1.00 85.38 411 THR A O 1
ATOM 3235 N N . GLN A 1 412 ? -33.829 4.080 42.159 1.00 83.19 412 GLN A N 1
ATOM 3236 C CA . GLN A 1 412 ? -33.060 4.887 41.201 1.00 83.19 412 GLN A CA 1
ATOM 3237 C C . GLN A 1 412 ? -31.590 5.066 41.623 1.00 83.19 412 GLN A C 1
ATOM 3239 O O . GLN A 1 412 ? -30.944 6.059 41.272 1.00 83.19 412 GLN A O 1
ATOM 3244 N N . GLU A 1 413 ? -31.074 4.110 42.395 1.00 87.56 413 GLU A N 1
ATOM 3245 C CA . GLU A 1 413 ? -29.676 4.016 42.799 1.00 87.56 413 GLU A CA 1
ATOM 3246 C C . GLU A 1 413 ? -28.975 2.953 41.944 1.00 87.56 413 GLU A C 1
ATOM 3248 O O . GLU A 1 413 ? -29.572 1.950 41.547 1.00 87.56 413 GLU A O 1
ATOM 3253 N N . GLY A 1 414 ? -27.712 3.205 41.603 1.00 88.00 414 GLY A N 1
ATOM 3254 C CA . GLY A 1 414 ? -26.921 2.314 40.761 1.00 88.00 414 GLY A CA 1
ATOM 3255 C C . GLY A 1 414 ? -25.894 1.522 41.557 1.00 88.00 414 GLY A C 1
ATOM 3256 O O . GLY A 1 414 ? -25.189 2.081 42.398 1.00 88.00 414 GLY A O 1
ATOM 3257 N N . LYS A 1 415 ? -25.763 0.235 41.238 1.00 90.56 415 LYS A N 1
ATOM 3258 C CA . LYS A 1 415 ? -24.732 -0.660 41.771 1.00 90.56 415 LYS A CA 1
ATOM 3259 C C . LYS A 1 415 ? -23.764 -1.030 40.654 1.00 90.56 415 LYS A C 1
ATOM 3261 O O . LYS A 1 415 ? -24.190 -1.537 39.620 1.00 90.56 415 LYS A O 1
ATOM 3266 N N . VAL A 1 416 ? -22.467 -0.802 40.858 1.00 91.44 416 VAL A N 1
ATOM 3267 C CA . VAL A 1 416 ? -21.447 -1.245 39.897 1.00 91.44 416 VAL A CA 1
ATOM 3268 C C . VAL A 1 416 ? -21.352 -2.770 39.929 1.00 91.44 416 VAL A C 1
ATOM 3270 O O . VAL A 1 416 ? -21.186 -3.356 40.998 1.00 91.44 416 VAL A O 1
ATOM 3273 N N . VAL A 1 417 ? -21.478 -3.398 38.761 1.00 91.69 417 VAL A N 1
ATOM 3274 C CA . VAL A 1 417 ? -21.450 -4.861 38.585 1.00 91.69 417 VAL A CA 1
ATOM 3275 C C . VAL A 1 417 ? -20.200 -5.332 37.845 1.00 91.69 417 VAL A C 1
ATOM 3277 O O . VAL A 1 417 ? -19.805 -6.485 37.977 1.00 91.69 417 VAL A O 1
ATOM 3280 N N . ALA A 1 418 ? -19.526 -4.438 37.115 1.00 91.81 418 ALA A N 1
ATOM 3281 C CA . ALA A 1 418 ? -18.312 -4.761 36.379 1.00 91.81 418 ALA A CA 1
ATOM 3282 C C . ALA A 1 418 ? -17.314 -3.602 36.360 1.00 91.81 418 ALA A C 1
ATOM 3284 O O . ALA A 1 418 ? -17.695 -2.437 36.253 1.00 91.81 418 ALA A O 1
ATOM 3285 N N . CYS A 1 419 ? -16.024 -3.934 36.403 1.00 91.75 419 CYS A N 1
ATOM 3286 C CA . CYS A 1 419 ? -14.920 -3.010 36.166 1.00 91.75 419 CYS A CA 1
ATOM 3287 C C . CYS A 1 419 ? -13.721 -3.766 35.584 1.00 91.75 419 CYS A C 1
ATOM 3289 O O . CYS A 1 419 ? -13.370 -4.842 36.069 1.00 91.75 419 CYS A O 1
ATOM 3291 N N . VAL A 1 420 ? -13.088 -3.195 34.561 1.00 90.50 420 VAL A N 1
ATOM 3292 C CA . VAL A 1 420 ? -11.880 -3.713 33.912 1.00 90.50 420 VAL A CA 1
ATOM 3293 C C . VAL A 1 420 ? -10.927 -2.544 33.646 1.00 90.50 420 VAL A C 1
ATOM 3295 O O . VAL A 1 420 ? -11.354 -1.507 33.148 1.00 90.50 420 VAL A O 1
ATOM 3298 N N . GLY A 1 421 ? -9.639 -2.700 33.974 1.00 84.00 421 GLY A N 1
ATOM 3299 C CA . GLY A 1 421 ? -8.581 -1.712 33.691 1.00 84.00 421 GLY A CA 1
ATOM 3300 C C . GLY A 1 421 ? -8.409 -0.574 34.711 1.00 84.00 421 GLY A C 1
ATOM 3301 O O . GLY A 1 421 ? -7.496 0.226 34.556 1.00 84.00 421 GLY A O 1
ATOM 3302 N N . GLY A 1 422 ? -9.246 -0.492 35.752 1.00 74.00 422 GLY A N 1
ATOM 3303 C CA . GLY A 1 422 ? -9.152 0.547 36.787 1.00 74.00 422 GLY A CA 1
ATOM 3304 C C . GLY A 1 422 ? -8.301 0.166 38.001 1.00 74.00 422 GLY A C 1
ATOM 3305 O O . GLY A 1 422 ? -8.109 -1.015 38.294 1.00 74.00 422 GLY A O 1
ATOM 3306 N N . GLU A 1 423 ? -7.839 1.171 38.750 1.00 68.88 423 GLU A N 1
ATOM 3307 C CA . GLU A 1 423 ? -7.180 0.955 40.043 1.00 68.88 423 GLU A CA 1
ATOM 3308 C C . GLU A 1 423 ? -8.149 0.390 41.107 1.00 68.88 423 GLU A C 1
ATOM 3310 O O . GLU A 1 423 ? -9.312 0.814 41.175 1.00 68.88 423 GLU A O 1
ATOM 3315 N N . PRO A 1 424 ? -7.675 -0.502 42.003 1.00 62.50 424 PRO A N 1
ATOM 3316 C CA . PRO A 1 424 ? -8.450 -0.952 43.159 1.00 62.50 424 PRO A CA 1
ATOM 3317 C C . PRO A 1 424 ? -8.883 0.239 44.031 1.00 62.50 424 PRO A C 1
ATOM 3319 O O . PRO A 1 424 ? -8.066 1.102 44.353 1.00 62.50 424 PRO A O 1
ATOM 3322 N N . GLY A 1 425 ? -10.151 0.306 44.446 1.00 66.25 425 GLY A N 1
ATOM 3323 C CA . GLY A 1 425 ? -10.653 1.376 45.318 1.00 66.25 425 GLY A CA 1
ATOM 3324 C C . GLY A 1 425 ? -11.371 2.530 44.605 1.00 66.25 425 GLY A C 1
ATOM 3325 O O . GLY A 1 425 ? -12.035 3.321 45.280 1.00 66.25 425 GLY A O 1
ATOM 3326 N N . TYR A 1 426 ? -11.248 2.675 43.276 1.00 73.31 426 TYR A N 1
ATOM 3327 C CA . TYR A 1 426 ? -12.011 3.684 42.520 1.00 73.31 426 TYR A CA 1
ATOM 3328 C C . TYR A 1 426 ? -13.490 3.296 42.403 1.00 73.31 426 TYR A C 1
ATOM 3330 O O . TYR A 1 426 ? -14.375 4.129 42.600 1.00 73.31 426 TYR A O 1
ATOM 3338 N N . VAL A 1 427 ? -13.756 2.021 42.117 1.00 72.75 427 VAL A N 1
ATOM 3339 C CA . VAL A 1 427 ? -15.098 1.497 41.830 1.00 72.75 427 VAL A CA 1
ATOM 3340 C C . VAL A 1 427 ? -16.007 1.572 43.052 1.00 72.75 427 VAL A C 1
ATOM 3342 O O . VAL A 1 427 ? -17.173 1.941 42.945 1.00 72.75 427 VAL A O 1
ATOM 3345 N N . GLU A 1 428 ? -15.457 1.303 44.231 1.00 72.62 428 GLU A N 1
ATOM 3346 C CA . GLU A 1 428 ? -16.149 1.333 45.520 1.00 72.62 428 GLU A CA 1
ATOM 3347 C C . GLU A 1 428 ? -16.563 2.756 45.936 1.00 72.62 428 GLU A C 1
ATOM 3349 O O . GLU A 1 428 ? -17.385 2.928 46.834 1.00 72.62 428 GLU A O 1
ATOM 3354 N N . ARG A 1 429 ? -16.011 3.787 45.281 1.00 71.94 429 ARG A N 1
ATOM 3355 C CA . ARG A 1 429 ? -16.346 5.207 45.494 1.00 71.94 429 ARG A CA 1
ATOM 3356 C C . ARG A 1 429 ? -17.367 5.738 44.486 1.00 71.94 429 ARG A C 1
ATOM 3358 O O . ARG A 1 429 ? -17.740 6.914 44.556 1.00 71.94 429 ARG A O 1
ATOM 3365 N N . ILE A 1 430 ? -17.798 4.912 43.532 1.00 79.25 430 ILE A N 1
ATOM 3366 C CA . ILE A 1 430 ? -18.803 5.288 42.540 1.00 79.25 430 ILE A CA 1
ATOM 3367 C C . ILE A 1 430 ? -20.179 5.253 43.210 1.00 79.25 430 ILE A C 1
ATOM 3369 O O . ILE A 1 430 ? -20.709 4.193 43.528 1.00 79.25 430 ILE A O 1
ATOM 3373 N N . VAL A 1 431 ? -20.768 6.434 43.398 1.00 78.25 431 VAL A N 1
ATOM 3374 C CA . VAL A 1 431 ? -22.131 6.602 43.916 1.00 78.25 431 VAL A CA 1
ATOM 3375 C C . VAL A 1 431 ? -23.026 7.084 42.781 1.00 78.25 431 VAL A C 1
ATOM 3377 O O . VAL A 1 431 ? -22.854 8.195 42.276 1.00 78.25 431 VAL A O 1
ATOM 3380 N N . LEU A 1 432 ? -23.982 6.251 42.373 1.00 82.12 432 LEU A N 1
ATOM 3381 C CA . LEU A 1 432 ? -24.905 6.524 41.270 1.00 82.12 432 LEU A CA 1
ATOM 3382 C C . LEU A 1 432 ? -26.316 6.715 41.811 1.00 82.12 432 LEU A C 1
ATOM 3384 O O . LEU A 1 432 ? -26.856 5.831 42.468 1.00 82.12 432 LEU A O 1
ATOM 3388 N N . HIS A 1 433 ? -26.908 7.870 41.534 1.00 82.69 433 HIS A N 1
ATOM 3389 C CA . HIS A 1 433 ? -28.241 8.226 42.008 1.00 82.69 433 HIS A CA 1
ATOM 3390 C C . HIS A 1 433 ? -28.801 9.382 41.175 1.00 82.69 433 HIS A C 1
ATOM 3392 O O . HIS A 1 433 ? -28.054 10.169 40.590 1.00 82.69 433 HIS A O 1
ATOM 3398 N N . THR A 1 434 ? -30.125 9.510 41.134 1.00 78.94 434 THR A N 1
ATOM 3399 C CA . THR A 1 434 ? -30.823 10.568 40.380 1.00 78.94 434 THR A CA 1
ATOM 3400 C C . THR A 1 434 ? -31.053 11.855 41.178 1.00 78.94 434 THR A C 1
ATOM 3402 O O . THR A 1 434 ? -31.534 12.844 40.619 1.00 78.94 434 THR A O 1
ATOM 3405 N N . ARG A 1 435 ? -30.722 11.882 42.479 1.00 78.81 435 ARG A N 1
ATOM 3406 C CA . ARG A 1 435 ? -31.018 13.035 43.346 1.00 78.81 435 ARG A CA 1
ATOM 3407 C C . ARG A 1 435 ? -30.155 14.239 42.936 1.00 78.81 435 ARG A C 1
ATOM 3409 O O . ARG A 1 435 ? -28.940 14.106 42.836 1.00 78.81 435 ARG A 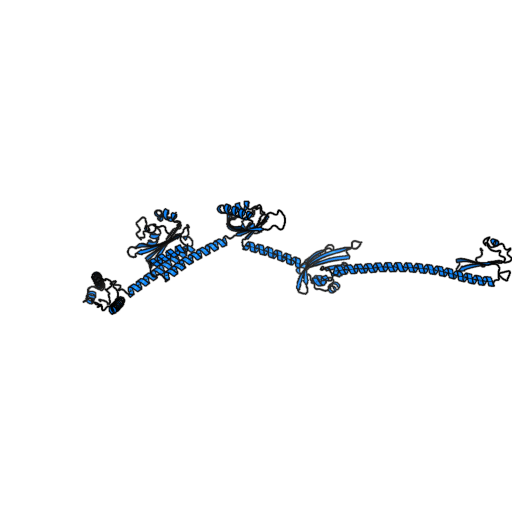O 1
ATOM 3416 N N . PRO A 1 436 ? -30.742 15.434 42.749 1.00 70.25 436 PRO A N 1
ATOM 3417 C CA . PRO A 1 436 ? -29.994 16.610 42.306 1.00 70.25 436 PRO A CA 1
ATOM 3418 C C . PRO A 1 436 ? -29.077 17.206 43.389 1.00 70.25 436 PRO A C 1
ATOM 3420 O O . PRO A 1 436 ? -28.269 18.077 43.074 1.00 70.25 436 PRO A O 1
ATOM 3423 N N . ALA A 1 437 ? -29.163 16.742 44.640 1.00 66.19 437 ALA A N 1
ATOM 3424 C CA . ALA A 1 437 ? -28.424 17.276 45.779 1.00 66.19 437 ALA A CA 1
ATOM 3425 C C . ALA A 1 437 ? -27.279 16.344 46.212 1.00 66.19 437 ALA A C 1
ATOM 3427 O O . ALA A 1 437 ? -27.512 15.175 46.508 1.00 66.19 437 ALA A O 1
ATOM 3428 N N . GLY A 1 438 ? -26.059 16.884 46.291 1.00 71.62 438 GLY A N 1
ATOM 3429 C CA . GLY A 1 438 ? -24.867 16.185 46.779 1.00 71.62 438 GLY A CA 1
ATOM 3430 C C . GLY A 1 438 ? -23.612 16.498 45.952 1.00 71.62 438 GLY A C 1
ATOM 3431 O O . GLY A 1 438 ? -23.733 16.937 44.807 1.00 71.62 438 GLY A O 1
ATOM 3432 N N . PRO A 1 439 ? -22.404 16.259 46.497 1.00 71.50 439 PRO A N 1
ATOM 3433 C CA . PRO A 1 439 ? -21.139 16.501 45.791 1.00 71.50 439 PRO A CA 1
ATOM 3434 C C . PRO A 1 439 ? -20.980 15.636 44.526 1.00 71.50 439 PRO A C 1
ATOM 3436 O O . PRO A 1 439 ? -20.252 16.006 43.609 1.00 71.50 439 PRO A O 1
ATOM 3439 N N . ASP A 1 440 ? -21.704 14.517 44.450 1.00 78.06 440 ASP A N 1
ATOM 3440 C CA . ASP A 1 440 ? -21.579 13.524 43.379 1.00 78.06 440 ASP A CA 1
ATOM 3441 C C . ASP A 1 440 ? -22.600 13.732 42.244 1.00 78.06 440 ASP A C 1
ATOM 3443 O O . ASP A 1 440 ? -22.435 13.186 41.155 1.00 78.06 440 ASP A O 1
ATOM 3447 N N . SER A 1 441 ? -23.633 14.555 42.464 1.00 81.44 441 SER A N 1
ATOM 3448 C CA . SER A 1 441 ? -24.741 14.808 41.519 1.00 81.44 441 SER A CA 1
ATOM 3449 C C . SER A 1 441 ? -24.289 15.461 40.201 1.00 81.44 441 SER A C 1
ATOM 3451 O O . SER A 1 441 ? -24.910 15.260 39.150 1.00 81.44 441 SER A O 1
ATOM 3453 N N . ALA A 1 442 ? -23.191 16.224 40.251 1.00 84.69 442 ALA A N 1
ATOM 3454 C CA . ALA A 1 442 ? -22.593 16.889 39.095 1.00 84.69 442 ALA A CA 1
ATOM 3455 C C . ALA A 1 442 ? -21.675 15.971 38.271 1.00 84.69 442 ALA A C 1
ATOM 3457 O O . ALA A 1 442 ? -21.276 16.347 37.172 1.00 84.69 442 ALA A O 1
ATOM 3458 N N . ARG A 1 443 ? -21.322 14.777 38.774 1.00 89.19 443 ARG A N 1
ATOM 3459 C CA . ARG A 1 443 ? -20.414 13.865 38.066 1.00 89.19 443 ARG A CA 1
ATOM 3460 C C . ARG A 1 443 ? -21.042 13.376 36.753 1.00 89.19 443 ARG A C 1
ATOM 3462 O O . ARG A 1 443 ? -22.254 13.142 36.726 1.00 89.19 443 ARG A O 1
ATOM 3469 N N . PRO A 1 444 ? -20.233 13.120 35.703 1.00 90.94 444 PRO A N 1
ATOM 3470 C CA . PRO A 1 444 ? -20.728 12.713 34.385 1.00 90.94 444 PRO A CA 1
ATOM 3471 C C . PRO A 1 444 ? -21.729 11.553 34.410 1.00 90.94 444 PRO A C 1
ATOM 3473 O O . PRO A 1 444 ? -22.741 11.608 33.720 1.00 90.94 444 PRO A O 1
ATOM 3476 N N . ALA A 1 445 ? -21.505 10.542 35.254 1.00 90.81 445 ALA A N 1
ATOM 3477 C CA . ALA A 1 445 ? -22.406 9.397 35.361 1.00 90.81 445 ALA A CA 1
ATOM 3478 C C . ALA A 1 445 ? -23.773 9.736 35.984 1.00 90.81 445 ALA A C 1
ATOM 3480 O O . ALA A 1 445 ? -24.800 9.284 35.489 1.00 90.81 445 ALA A O 1
ATOM 3481 N N . CYS A 1 446 ? -23.818 10.574 37.025 1.00 90.75 446 CYS A N 1
ATOM 3482 C CA . CYS A 1 446 ? -25.080 11.031 37.620 1.00 90.75 446 CYS A CA 1
ATOM 3483 C C . CYS A 1 446 ? -25.849 11.960 36.669 1.00 90.75 446 CYS A C 1
ATOM 3485 O O . CYS A 1 446 ? -27.078 11.911 36.605 1.00 90.75 446 CYS A O 1
ATOM 3487 N N . VAL A 1 447 ? -25.129 12.786 35.904 1.00 91.06 447 VAL A N 1
ATOM 3488 C CA . VAL A 1 447 ? -25.709 13.637 34.855 1.00 91.06 447 VAL A CA 1
ATOM 3489 C C . VAL A 1 447 ? -26.311 12.771 33.748 1.00 91.06 447 VAL A C 1
ATOM 3491 O O . VAL A 1 447 ? -27.472 12.971 33.404 1.00 91.06 447 VAL A O 1
ATOM 3494 N N . ALA A 1 448 ? -25.576 11.771 33.252 1.00 92.69 448 ALA A N 1
ATOM 3495 C CA . ALA A 1 448 ? -26.057 10.841 32.229 1.00 92.69 448 ALA A CA 1
ATOM 3496 C C . ALA A 1 448 ? -27.304 10.070 32.689 1.00 92.69 448 ALA A C 1
ATOM 3498 O O . ALA A 1 448 ? -28.281 9.975 31.945 1.00 92.69 448 ALA A O 1
ATOM 3499 N N . LEU A 1 449 ? -27.307 9.590 33.938 1.00 91.62 449 LEU A N 1
ATOM 3500 C CA . LEU A 1 449 ? -28.444 8.898 34.546 1.00 91.62 449 LEU A CA 1
ATOM 3501 C C . LEU A 1 449 ? -29.695 9.787 34.618 1.00 91.62 449 LEU A C 1
ATOM 3503 O O . LEU A 1 449 ? -30.794 9.359 34.264 1.00 91.62 449 LEU A O 1
ATOM 3507 N N . ARG A 1 450 ? -29.533 11.034 35.073 1.00 90.69 450 ARG A N 1
ATOM 3508 C CA . ARG A 1 450 ? -30.636 11.984 35.272 1.00 90.69 450 ARG A CA 1
ATOM 3509 C C . ARG A 1 450 ? -31.182 12.532 33.956 1.00 90.69 450 ARG A C 1
ATOM 3511 O O . ARG A 1 450 ? -32.394 12.639 33.798 1.00 90.69 450 ARG A O 1
ATOM 3518 N N . GLU A 1 451 ? -30.299 12.889 33.029 1.00 92.31 451 GLU A N 1
ATOM 3519 C CA . GLU A 1 451 ? -30.660 13.496 31.742 1.00 92.31 451 GLU A CA 1
ATOM 3520 C C . GLU A 1 451 ? -30.965 12.460 30.655 1.00 92.31 451 GLU A C 1
ATOM 3522 O O . GLU A 1 451 ? -31.474 12.828 29.599 1.00 92.31 451 GLU A O 1
ATOM 3527 N N . ARG A 1 452 ? -30.693 11.171 30.911 1.00 92.88 452 ARG A N 1
ATOM 3528 C CA . ARG A 1 452 ? -30.940 10.045 29.992 1.00 92.88 452 ARG A CA 1
ATOM 3529 C C . ARG A 1 452 ? -30.277 10.231 28.627 1.00 92.88 452 ARG A C 1
ATOM 3531 O O . ARG A 1 452 ? -30.836 9.880 27.592 1.00 92.88 452 ARG A O 1
ATOM 3538 N N . ARG A 1 453 ? -29.075 10.802 28.632 1.00 93.31 453 ARG A N 1
ATOM 3539 C CA . ARG A 1 453 ? -28.255 11.017 27.438 1.00 93.31 453 ARG A CA 1
ATOM 3540 C C . ARG A 1 453 ? -26.802 10.700 27.731 1.00 93.31 453 ARG A C 1
ATOM 3542 O O . ARG A 1 453 ? -26.366 10.786 28.879 1.00 93.31 453 ARG A O 1
ATOM 3549 N N . GLN A 1 454 ? -26.049 10.393 26.683 1.00 93.88 454 GLN A N 1
ATOM 3550 C CA . GLN A 1 454 ? -24.610 10.239 26.817 1.00 93.88 454 GLN A CA 1
ATOM 3551 C C . GLN A 1 454 ? -23.940 11.543 27.264 1.00 93.88 454 GLN A C 1
ATOM 3553 O O . GLN A 1 454 ? -24.337 12.649 26.869 1.00 93.88 454 GLN A O 1
ATOM 3558 N N . VAL A 1 455 ? -22.913 11.398 28.098 1.00 95.00 455 VAL A N 1
ATOM 3559 C CA . VAL A 1 455 ? -22.084 12.501 28.588 1.00 95.00 455 VAL A CA 1
ATOM 3560 C C . VAL A 1 455 ? -20.632 12.185 28.265 1.00 95.00 455 VAL A C 1
ATOM 3562 O O . VAL A 1 455 ? -20.106 11.155 28.683 1.00 95.00 455 VAL A O 1
ATOM 3565 N N . ILE A 1 456 ? -19.995 13.085 27.521 1.00 94.94 456 ILE A N 1
ATOM 3566 C CA . ILE A 1 456 ? -18.607 12.961 27.079 1.00 94.94 456 ILE A CA 1
ATOM 3567 C C . ILE A 1 456 ? -17.777 14.039 27.773 1.00 94.94 456 ILE A C 1
ATOM 3569 O O . ILE A 1 456 ? -18.129 15.217 27.758 1.00 94.94 456 ILE A O 1
ATOM 3573 N N . CYS A 1 457 ? -16.664 13.620 28.362 1.00 94.31 457 CYS A N 1
ATOM 3574 C CA . CYS A 1 457 ? -15.627 14.461 28.934 1.00 94.31 457 CYS A CA 1
ATOM 3575 C C . CYS A 1 457 ? -14.343 14.239 28.129 1.00 94.31 457 CYS A C 1
ATOM 3577 O O . CYS A 1 457 ? -13.706 13.189 28.231 1.00 94.31 457 CYS A O 1
ATOM 3579 N N . ASN A 1 458 ? -13.983 15.222 27.305 1.00 92.94 458 ASN A N 1
ATOM 3580 C CA . ASN A 1 458 ? -12.810 15.133 26.434 1.00 92.94 458 ASN A CA 1
ATOM 3581 C C . ASN A 1 458 ? -11.482 15.395 27.162 1.00 92.94 458 ASN A C 1
ATOM 3583 O O . ASN A 1 458 ? -10.438 14.969 26.678 1.00 92.94 458 ASN A O 1
ATOM 3587 N N . ASP A 1 459 ? -11.519 16.063 28.318 1.00 94.25 459 ASP A N 1
ATOM 3588 C CA . ASP A 1 459 ? -10.349 16.281 29.169 1.00 94.25 459 ASP A CA 1
ATOM 3589 C C . ASP A 1 459 ? -10.730 16.209 30.657 1.00 94.25 459 ASP A C 1
ATOM 3591 O O . ASP A 1 459 ? -11.278 17.149 31.242 1.00 94.25 459 ASP A O 1
ATOM 3595 N N . ILE A 1 460 ? -10.390 15.084 31.292 1.00 92.62 460 ILE A N 1
ATOM 3596 C CA . ILE A 1 460 ? -10.580 14.847 32.733 1.00 92.62 460 ILE A CA 1
ATOM 3597 C C . ILE A 1 460 ? -9.776 15.855 33.575 1.00 92.62 460 ILE A C 1
ATOM 3599 O O . ILE A 1 460 ? -10.175 16.206 34.692 1.00 92.62 460 ILE A O 1
ATOM 3603 N N . GLY A 1 461 ? -8.647 16.347 33.056 1.00 90.94 461 GLY A N 1
ATOM 3604 C CA . GLY A 1 461 ? -7.812 17.344 33.720 1.00 90.94 461 GLY A CA 1
ATOM 3605 C C . GLY A 1 461 ? -8.505 18.700 33.868 1.00 90.94 461 GLY A C 1
ATOM 3606 O O . GLY A 1 461 ? -8.301 19.379 34.879 1.00 90.94 461 GLY A O 1
ATOM 3607 N N . ALA A 1 462 ? -9.357 19.061 32.908 1.00 90.25 462 ALA A N 1
ATOM 3608 C CA . ALA A 1 462 ? -10.105 20.316 32.893 1.00 90.25 462 ALA A CA 1
ATOM 3609 C C . ALA A 1 462 ? -11.488 20.217 33.567 1.00 90.25 462 ALA A C 1
ATOM 3611 O O . ALA A 1 462 ? -12.023 21.228 34.023 1.00 90.25 462 ALA A O 1
ATOM 3612 N N . GLU A 1 463 ? -12.059 19.016 33.682 1.00 90.25 463 GLU A N 1
ATOM 3613 C CA . GLU A 1 463 ? -13.426 18.816 34.173 1.00 90.25 463 GLU A CA 1
ATOM 3614 C C . GLU A 1 463 ? -13.576 19.120 35.674 1.00 90.25 463 GLU A C 1
ATOM 3616 O O . GLU A 1 463 ? -12.963 18.474 36.535 1.00 90.25 463 GLU A O 1
ATOM 3621 N N . LEU A 1 464 ? -14.415 20.107 36.006 1.00 86.19 464 LEU A N 1
ATOM 3622 C CA . LEU A 1 464 ? -14.637 20.566 37.382 1.00 86.19 464 LEU A CA 1
ATOM 3623 C C . LEU A 1 464 ? -15.397 19.529 38.210 1.00 86.19 464 LEU A C 1
ATOM 3625 O O . LEU A 1 464 ? -15.058 19.314 39.376 1.00 86.19 464 LEU A O 1
ATOM 3629 N N . ALA A 1 465 ? -16.370 18.839 37.611 1.00 85.69 465 ALA A N 1
ATOM 3630 C CA . ALA A 1 465 ? -17.164 17.829 38.310 1.00 85.69 465 ALA A CA 1
ATOM 3631 C C . ALA A 1 465 ? -16.339 16.610 38.765 1.00 85.69 465 ALA A C 1
ATOM 3633 O O . ALA A 1 465 ? -16.735 15.887 39.681 1.00 85.69 465 ALA A O 1
ATOM 3634 N N . LEU A 1 466 ? -15.178 16.386 38.142 1.00 85.62 466 LEU A N 1
ATOM 3635 C CA . LEU A 1 466 ? -14.259 15.292 38.459 1.00 85.62 466 LEU A CA 1
ATOM 3636 C C . LEU A 1 466 ? -13.113 15.708 39.389 1.00 85.62 466 LEU A C 1
ATOM 3638 O O . LEU A 1 466 ? -12.279 14.866 39.717 1.00 85.62 466 LEU A O 1
ATOM 3642 N N . ALA A 1 467 ? -13.069 16.957 39.871 1.00 85.56 467 ALA A N 1
ATOM 3643 C CA . ALA A 1 467 ? -11.982 17.454 40.720 1.00 85.56 467 ALA A CA 1
ATOM 3644 C C . ALA A 1 467 ? -11.619 16.535 41.915 1.00 85.56 467 ALA A C 1
ATOM 3646 O O . ALA A 1 467 ? -10.424 16.311 42.115 1.00 85.56 467 ALA A O 1
ATOM 3647 N N . PRO A 1 468 ? -12.574 15.921 42.655 1.00 84.31 468 PRO A N 1
ATOM 3648 C CA . PRO A 1 468 ? -12.245 15.015 43.765 1.00 84.31 468 PRO A CA 1
ATOM 3649 C C . PRO A 1 468 ? -11.542 13.713 43.347 1.00 84.31 468 PRO A C 1
ATOM 3651 O O . PRO A 1 468 ? -10.868 13.096 44.165 1.00 84.31 468 PRO A O 1
ATOM 3654 N N . LEU A 1 469 ? -11.716 13.278 42.095 1.00 83.56 469 LEU A N 1
ATOM 3655 C CA . LEU A 1 469 ? -11.202 12.007 41.562 1.00 83.56 469 LEU A CA 1
ATOM 3656 C C . LEU A 1 469 ? -10.065 12.209 40.546 1.00 83.56 469 LEU A C 1
ATOM 3658 O O . LEU A 1 469 ? -9.410 11.247 40.153 1.00 83.56 469 LEU A O 1
ATOM 3662 N N . ARG A 1 470 ? -9.806 13.457 40.133 1.00 88.38 470 ARG A N 1
ATOM 3663 C CA . ARG A 1 470 ? -8.879 13.814 39.052 1.00 88.38 470 ARG A CA 1
ATOM 3664 C C . ARG A 1 470 ? -7.477 13.252 39.259 1.00 88.38 470 ARG A C 1
ATOM 3666 O O . ARG A 1 470 ? -6.918 12.683 38.333 1.00 88.38 470 ARG A O 1
ATOM 3673 N N . ALA A 1 471 ? -6.916 13.398 40.460 1.00 86.19 471 ALA A N 1
ATOM 3674 C CA . ALA A 1 471 ? -5.561 12.929 40.748 1.00 86.19 471 ALA A CA 1
ATOM 3675 C C . ALA A 1 471 ? -5.421 11.413 40.536 1.00 86.19 471 ALA A C 1
ATOM 3677 O O . ALA A 1 471 ? -4.440 10.970 39.951 1.00 86.19 471 ALA A O 1
ATOM 3678 N N . GLN A 1 472 ? -6.429 10.642 40.951 1.00 85.62 472 GLN A N 1
ATOM 3679 C CA . GLN A 1 472 ? -6.439 9.189 40.802 1.00 85.62 472 GLN A CA 1
ATOM 3680 C C . GLN A 1 472 ? -6.649 8.771 39.341 1.00 85.62 472 GLN A C 1
ATOM 3682 O O . GLN A 1 472 ? -5.913 7.938 38.826 1.00 85.62 472 GLN A O 1
ATOM 3687 N N . LEU A 1 473 ? -7.600 9.400 38.641 1.00 87.69 473 LEU A N 1
ATOM 3688 C CA . LEU A 1 473 ? -7.865 9.109 37.227 1.00 87.69 473 LEU A CA 1
ATOM 3689 C C . LEU A 1 473 ? -6.654 9.414 36.333 1.00 87.69 473 LEU A C 1
ATOM 3691 O O . LEU A 1 473 ? -6.317 8.613 35.466 1.00 87.69 473 LEU A O 1
ATOM 3695 N N . LEU A 1 474 ? -5.972 10.539 36.575 1.00 89.94 474 LEU A N 1
ATOM 3696 C CA . LEU A 1 474 ? -4.760 10.902 35.839 1.00 89.94 474 LEU A CA 1
ATOM 3697 C C . LEU A 1 474 ? -3.569 9.999 36.196 1.00 89.94 474 LEU A C 1
ATOM 3699 O O . LEU A 1 474 ? -2.765 9.708 35.314 1.00 89.94 474 LEU A O 1
ATOM 3703 N N . ALA A 1 475 ? -3.456 9.543 37.451 1.00 86.88 475 ALA A N 1
ATOM 3704 C CA . ALA A 1 475 ? -2.429 8.581 37.863 1.00 86.88 475 ALA A CA 1
ATOM 3705 C C . ALA A 1 475 ? -2.615 7.213 37.182 1.00 86.88 475 ALA A C 1
ATOM 3707 O O . ALA A 1 475 ? -1.631 6.619 36.749 1.00 86.88 475 ALA A O 1
ATOM 3708 N N . GLY A 1 476 ? -3.867 6.782 36.989 1.00 84.62 476 GLY A N 1
ATOM 3709 C CA . GLY A 1 476 ? -4.229 5.604 36.189 1.00 84.62 476 GLY A CA 1
ATOM 3710 C C . GLY A 1 476 ? -4.071 5.784 34.672 1.00 84.62 476 GLY A C 1
ATOM 3711 O O . GLY A 1 476 ? -4.358 4.866 33.911 1.00 84.62 476 GLY A O 1
ATOM 3712 N N . GLY A 1 477 ? -3.620 6.956 34.209 1.00 88.50 477 GLY A N 1
ATOM 3713 C CA . GLY A 1 477 ? -3.396 7.247 32.791 1.00 88.50 477 GLY A CA 1
ATOM 3714 C C . GLY A 1 477 ? -4.656 7.620 32.006 1.00 88.50 477 GLY A C 1
ATOM 3715 O O . GLY A 1 477 ? -4.583 7.772 30.791 1.00 88.50 477 GLY A O 1
ATOM 3716 N N . HIS A 1 478 ? -5.805 7.807 32.658 1.00 91.44 478 HIS A N 1
ATOM 3717 C CA . HIS A 1 478 ? -7.056 8.147 31.982 1.00 91.44 478 HIS A CA 1
ATOM 3718 C C . HIS A 1 478 ? -7.149 9.655 31.720 1.00 91.44 478 HIS A C 1
ATOM 3720 O O . HIS A 1 478 ? -7.009 10.473 32.632 1.00 91.44 478 HIS A O 1
ATOM 3726 N N . ARG A 1 479 ? -7.411 10.037 30.468 1.00 93.56 479 ARG A N 1
ATOM 3727 C CA . ARG A 1 479 ? -7.445 11.431 29.997 1.00 93.56 479 ARG A CA 1
ATOM 3728 C C . ARG A 1 479 ? -8.818 11.878 29.511 1.00 93.56 479 ARG A C 1
ATOM 3730 O O . ARG A 1 479 ? -9.137 13.052 29.673 1.00 93.56 479 ARG A O 1
ATOM 3737 N N . ALA A 1 480 ? -9.638 10.963 29.000 1.00 94.56 480 ALA A N 1
ATOM 3738 C CA . ALA A 1 480 ? -11.007 11.231 28.566 1.00 94.56 480 ALA A CA 1
ATOM 3739 C C . ALA A 1 480 ? -11.973 10.136 29.049 1.00 94.56 480 ALA A C 1
ATOM 3741 O O . ALA A 1 480 ? -11.559 9.010 29.334 1.00 94.56 480 ALA A O 1
ATOM 3742 N N . LEU A 1 481 ? -13.262 10.469 29.136 1.00 93.88 481 LEU A N 1
ATOM 3743 C CA . LEU A 1 481 ? -14.331 9.601 29.641 1.00 93.88 481 LEU A CA 1
ATOM 3744 C C . LEU A 1 481 ? -15.614 9.790 28.822 1.00 93.88 481 LEU A C 1
ATOM 3746 O O . LEU A 1 481 ? -16.043 10.921 28.603 1.00 93.88 481 LEU A O 1
ATOM 3750 N N . ALA A 1 482 ? -16.281 8.697 28.466 1.00 95.31 482 ALA A N 1
ATOM 3751 C CA . ALA A 1 482 ? -17.647 8.696 27.950 1.00 95.31 482 ALA A CA 1
ATOM 3752 C C . ALA A 1 482 ? -18.547 7.833 28.840 1.00 95.31 482 ALA A C 1
ATOM 3754 O O . ALA A 1 482 ? -18.196 6.698 29.157 1.00 95.31 482 ALA A O 1
ATOM 3755 N N . VAL A 1 483 ? -19.704 8.361 29.241 1.00 95.69 483 VAL A N 1
ATOM 3756 C CA . VAL A 1 483 ? -20.706 7.629 30.029 1.00 95.69 483 VAL A CA 1
ATOM 3757 C C . VAL A 1 483 ? -21.974 7.456 29.205 1.00 95.69 483 VAL A C 1
ATOM 3759 O O . VAL A 1 483 ? -22.569 8.442 28.763 1.00 95.69 483 VAL A O 1
ATOM 3762 N N . LEU A 1 484 ? -22.372 6.201 29.011 1.00 95.94 484 LEU A N 1
ATOM 3763 C CA . LEU A 1 484 ? -23.469 5.780 28.150 1.00 95.94 484 LEU A CA 1
ATOM 3764 C C . LEU A 1 484 ? -24.606 5.200 29.006 1.00 95.94 484 LEU A C 1
ATOM 3766 O O . LEU A 1 484 ? -24.414 4.167 29.660 1.00 95.94 484 LEU A O 1
ATOM 3770 N N . PRO A 1 485 ? -25.787 5.838 29.031 1.00 95.94 485 PRO A N 1
ATOM 3771 C CA . PRO A 1 485 ? -26.970 5.240 29.629 1.00 95.94 485 PRO A CA 1
ATOM 3772 C C . PRO A 1 485 ? -27.529 4.144 28.715 1.00 95.94 485 PRO A C 1
ATOM 3774 O O . PRO A 1 485 ? -27.737 4.368 27.524 1.00 95.94 485 PRO A O 1
ATOM 3777 N N . LEU A 1 486 ? -27.796 2.968 29.283 1.00 96.44 486 LEU A N 1
ATOM 3778 C CA . LEU A 1 486 ? -28.394 1.832 28.586 1.00 96.44 486 LEU A CA 1
ATOM 3779 C C . LEU A 1 486 ? -29.895 1.803 28.875 1.00 96.44 486 LEU A C 1
ATOM 3781 O O . LEU A 1 486 ? -30.330 1.695 30.029 1.00 96.44 486 LEU A O 1
ATOM 3785 N N . MET A 1 487 ? -30.683 1.950 27.818 1.00 93.69 487 MET A N 1
ATOM 3786 C CA . MET A 1 487 ? -32.110 2.225 27.894 1.00 93.69 487 MET A CA 1
ATOM 3787 C C . MET A 1 487 ? -32.917 0.945 27.705 1.00 93.69 487 MET A C 1
ATOM 3789 O O . MET A 1 487 ? -32.739 0.229 26.728 1.00 93.69 487 MET A O 1
ATOM 3793 N N . ILE A 1 488 ? -33.868 0.690 28.599 1.00 91.94 488 ILE A N 1
ATOM 3794 C CA . ILE A 1 488 ? -34.934 -0.290 28.362 1.00 91.94 488 ILE A CA 1
ATOM 3795 C C . ILE A 1 488 ? -36.246 0.482 28.396 1.00 91.94 488 ILE A C 1
ATOM 3797 O O . ILE A 1 488 ? -36.581 1.105 29.407 1.00 91.94 488 ILE A O 1
ATOM 3801 N N . GLU A 1 489 ? -36.967 0.468 27.276 1.00 85.25 489 GLU A N 1
ATOM 3802 C CA . GLU A 1 489 ? -38.154 1.298 27.049 1.00 85.25 489 GLU A CA 1
ATOM 3803 C C . GLU A 1 489 ? -37.852 2.792 27.279 1.00 85.25 489 GLU A C 1
ATOM 3805 O O . GLU A 1 489 ? -37.237 3.432 26.432 1.00 85.25 489 GLU A O 1
ATOM 3810 N N . ASN A 1 490 ? -38.254 3.359 28.420 1.00 85.50 490 ASN A N 1
ATOM 3811 C CA . ASN A 1 490 ? -38.049 4.773 28.749 1.00 85.50 490 ASN A CA 1
ATOM 3812 C C . ASN A 1 490 ? -37.340 4.981 30.102 1.00 85.50 490 ASN A C 1
ATOM 3814 O O . ASN A 1 490 ? -37.478 6.036 30.732 1.00 85.50 490 ASN A O 1
ATOM 3818 N N . ARG A 1 491 ? -36.601 3.970 30.577 1.00 90.44 491 ARG A N 1
ATOM 3819 C CA . ARG A 1 491 ? -35.781 4.038 31.797 1.00 90.44 491 ARG A CA 1
ATOM 3820 C C . ARG A 1 491 ? -34.333 3.651 31.512 1.00 90.44 491 ARG A C 1
ATOM 3822 O O . ARG A 1 491 ? -34.069 2.807 30.662 1.00 90.44 491 ARG A O 1
ATOM 3829 N N . VAL A 1 492 ? -33.412 4.240 32.272 1.00 93.44 492 VAL A N 1
ATOM 3830 C CA . VAL A 1 492 ? -32.009 3.809 32.304 1.00 93.44 492 VAL A CA 1
ATOM 3831 C C . VAL A 1 492 ? -31.951 2.546 33.158 1.00 93.44 492 VAL A C 1
ATOM 3833 O O . VAL A 1 492 ? -32.165 2.618 34.366 1.00 93.44 492 VAL A O 1
ATOM 3836 N N . ALA A 1 493 ? -31.744 1.389 32.535 1.00 93.00 493 ALA A N 1
ATOM 3837 C CA . ALA A 1 493 ? -31.666 0.107 33.238 1.00 93.00 493 ALA A CA 1
ATOM 3838 C C . ALA A 1 493 ? -30.242 -0.198 33.714 1.00 93.00 493 ALA A C 1
ATOM 3840 O O . ALA A 1 493 ? -30.045 -0.829 34.750 1.00 93.00 493 ALA A O 1
ATOM 3841 N N . ALA A 1 494 ? -29.252 0.272 32.962 1.00 95.44 494 ALA A N 1
ATOM 3842 C CA . ALA A 1 494 ? -27.845 0.142 33.288 1.00 95.44 494 ALA A CA 1
ATOM 3843 C C . ALA A 1 494 ? -27.066 1.340 32.733 1.00 95.44 494 ALA A C 1
ATOM 3845 O O . ALA A 1 494 ? -27.588 2.143 31.959 1.00 95.44 494 ALA A O 1
ATOM 3846 N N . MET A 1 495 ? -25.810 1.470 33.131 1.00 95.12 495 MET A N 1
ATOM 3847 C CA . MET A 1 495 ? -24.868 2.431 32.570 1.00 95.12 495 MET A CA 1
ATOM 3848 C C . MET A 1 495 ? -23.536 1.753 32.314 1.00 95.12 495 MET A C 1
ATOM 3850 O O . MET A 1 495 ? -23.124 0.894 33.092 1.00 95.12 495 MET A O 1
ATOM 3854 N N . ILE A 1 496 ? -22.841 2.191 31.271 1.00 95.19 496 ILE A N 1
ATOM 3855 C CA . ILE A 1 496 ? -21.453 1.819 31.012 1.00 95.19 496 ILE A CA 1
ATOM 3856 C C . ILE A 1 496 ? -20.616 3.083 30.835 1.00 95.19 496 ILE A C 1
ATOM 3858 O O . ILE A 1 496 ? -21.047 4.053 30.214 1.00 95.19 496 ILE A O 1
ATOM 3862 N N . ALA A 1 497 ? -19.422 3.089 31.410 1.00 94.44 497 ALA A N 1
ATOM 3863 C CA . ALA A 1 497 ? -18.464 4.171 31.289 1.00 94.44 497 ALA A CA 1
ATOM 3864 C C . ALA A 1 497 ? -17.166 3.648 30.683 1.00 94.44 497 ALA A C 1
ATOM 3866 O O . ALA A 1 497 ? -16.653 2.611 31.104 1.00 94.44 497 ALA A O 1
ATOM 3867 N N . LEU A 1 498 ? -16.641 4.384 29.710 1.00 94.44 498 LEU A N 1
ATOM 3868 C CA . LEU A 1 498 ? -15.466 4.038 28.921 1.00 94.44 498 LEU A CA 1
ATOM 3869 C C . LEU A 1 498 ? -14.422 5.143 29.067 1.00 94.44 498 LEU A C 1
ATOM 3871 O O . LEU A 1 498 ? -14.747 6.324 28.937 1.00 94.44 498 LEU A O 1
ATOM 3875 N N . PHE A 1 499 ? -13.173 4.766 29.318 1.00 93.81 499 PHE A N 1
ATOM 3876 C CA . PHE A 1 499 ? -12.059 5.691 29.514 1.00 93.81 499 PHE A CA 1
ATOM 3877 C C . PHE A 1 499 ? -11.021 5.521 28.412 1.00 93.81 499 PHE A C 1
ATOM 3879 O O . PHE A 1 499 ? -10.753 4.408 27.961 1.00 93.81 499 PHE A O 1
ATOM 3886 N N . ALA A 1 500 ? -10.410 6.628 28.009 1.00 92.38 500 ALA A N 1
ATOM 3887 C CA . ALA A 1 500 ? -9.298 6.652 27.067 1.00 92.38 500 ALA A CA 1
ATOM 3888 C C . ALA A 1 500 ? -8.086 7.346 27.694 1.00 92.38 500 ALA A C 1
ATOM 3890 O O . ALA A 1 500 ? -8.226 8.168 28.601 1.00 92.38 500 ALA A O 1
ATOM 3891 N N . ASP A 1 501 ? -6.894 6.998 27.228 1.00 90.94 501 ASP A N 1
ATOM 3892 C CA . ASP A 1 501 ? -5.602 7.562 27.637 1.00 90.94 501 ASP A CA 1
ATOM 3893 C C . ASP A 1 501 ? -5.190 8.809 26.831 1.00 90.94 501 ASP A C 1
ATOM 3895 O O . ASP A 1 501 ? -4.172 9.436 27.121 1.00 90.94 501 ASP A O 1
ATOM 3899 N N . GLU A 1 502 ? -6.013 9.224 25.868 1.00 89.88 502 GLU A N 1
ATOM 3900 C CA . GLU A 1 502 ? -5.838 10.432 25.061 1.00 89.88 502 GLU A CA 1
ATOM 3901 C C . GLU A 1 502 ? -6.936 11.469 25.367 1.00 89.88 502 GLU A C 1
ATOM 3903 O O . GLU A 1 502 ? -8.095 11.122 25.603 1.00 89.88 502 GLU A O 1
ATOM 3908 N N . ILE A 1 503 ? -6.575 12.758 25.354 1.00 91.88 503 ILE A N 1
ATOM 3909 C CA . ILE A 1 503 ? -7.558 13.857 25.360 1.00 91.88 503 ILE A CA 1
ATOM 3910 C C . ILE A 1 503 ? -8.290 13.908 24.014 1.00 91.88 503 ILE A C 1
ATOM 3912 O O . ILE A 1 503 ? -7.751 13.467 23.001 1.00 91.88 503 ILE A O 1
ATOM 3916 N N . ASP A 1 504 ? -9.516 14.432 23.996 1.00 89.69 504 ASP A N 1
ATOM 3917 C CA . ASP A 1 504 ? -10.360 14.543 22.792 1.00 89.69 504 ASP A CA 1
ATOM 3918 C C . ASP A 1 504 ? -10.611 13.212 22.056 1.00 89.69 504 ASP A C 1
ATOM 3920 O O . ASP A 1 504 ? -11.107 13.195 20.926 1.00 89.69 504 ASP A O 1
ATOM 3924 N N . PHE A 1 505 ? -10.330 12.072 22.697 1.00 87.69 505 PHE A N 1
ATOM 3925 C CA . PHE A 1 505 ? -10.484 10.753 22.086 1.00 87.69 505 PHE A CA 1
ATOM 3926 C C . PHE A 1 505 ? -11.907 10.530 21.555 1.00 87.69 505 PHE A C 1
ATOM 3928 O O . PHE A 1 505 ? -12.092 10.032 20.447 1.00 87.69 505 PHE A O 1
ATOM 3935 N N . PHE A 1 506 ? -12.919 10.955 22.316 1.00 89.19 506 PHE A N 1
ATOM 3936 C CA . PHE A 1 506 ? -14.338 10.810 21.978 1.00 89.19 506 PHE A CA 1
ATOM 3937 C C . PHE A 1 506 ? -14.905 11.970 21.140 1.00 89.19 506 PHE A C 1
ATOM 3939 O O . PHE A 1 506 ? -16.082 11.947 20.782 1.00 89.19 506 PHE A O 1
ATOM 3946 N N . ALA A 1 507 ? -14.101 12.983 20.801 1.00 87.38 507 ALA A N 1
ATOM 3947 C CA . ALA A 1 507 ? -14.549 14.120 19.994 1.00 87.38 507 ALA A CA 1
ATOM 3948 C C . ALA A 1 507 ? -14.695 13.775 18.499 1.00 87.38 507 ALA A C 1
ATOM 3950 O O . ALA A 1 507 ? -15.355 14.495 17.753 1.00 87.38 507 ALA A O 1
ATOM 3951 N N . GLN A 1 508 ? -14.078 12.680 18.048 1.00 82.56 508 GLN A N 1
ATOM 3952 C CA . GLN A 1 508 ? -14.081 12.274 16.642 1.00 82.56 508 GLN A CA 1
ATOM 3953 C C . GLN A 1 508 ? -15.446 11.684 16.224 1.00 82.56 508 GLN A C 1
ATOM 3955 O O . GLN A 1 508 ? -15.987 10.856 16.961 1.00 82.56 508 GLN A O 1
ATOM 3960 N N . PRO A 1 509 ? -15.975 12.004 15.022 1.00 83.31 509 PRO A N 1
ATOM 3961 C CA . PRO A 1 509 ? -17.275 11.498 14.561 1.00 83.31 509 PRO A CA 1
ATOM 3962 C C . PRO A 1 509 ? -17.384 9.968 14.554 1.00 83.31 509 PRO A C 1
ATOM 3964 O O . PRO A 1 509 ? -18.377 9.412 15.016 1.00 83.31 509 PRO A O 1
ATOM 3967 N N . ASP A 1 510 ? -16.329 9.278 14.104 1.00 80.38 510 ASP A N 1
ATOM 3968 C CA . ASP A 1 510 ? -16.284 7.810 14.063 1.00 80.38 510 ASP A CA 1
ATOM 3969 C C . ASP A 1 510 ? -16.377 7.196 15.479 1.00 80.38 510 ASP A C 1
ATOM 3971 O O . ASP A 1 510 ? -16.912 6.103 15.657 1.00 80.38 510 ASP A O 1
ATOM 3975 N N . ARG A 1 511 ? -15.896 7.911 16.509 1.00 84.38 511 ARG A N 1
ATOM 3976 C CA . ARG A 1 511 ? -15.946 7.476 17.916 1.00 84.38 511 ARG A CA 1
ATOM 3977 C C . ARG A 1 511 ? -17.314 7.725 18.533 1.00 84.38 511 ARG A C 1
ATOM 3979 O O . ARG A 1 511 ? -17.802 6.858 19.244 1.00 84.38 511 ARG A O 1
ATOM 3986 N N . GLN A 1 512 ? -17.947 8.856 18.233 1.00 85.88 512 GLN A N 1
ATOM 3987 C CA . GLN A 1 512 ? -19.319 9.130 18.676 1.00 85.88 512 GLN A CA 1
ATOM 3988 C C . GLN A 1 512 ? -20.299 8.103 18.109 1.00 85.88 512 GLN A C 1
ATOM 3990 O O . GLN A 1 512 ? -21.086 7.534 18.858 1.00 85.88 512 GLN A O 1
ATOM 3995 N N . LYS A 1 513 ? -20.168 7.773 16.819 1.00 84.94 513 LYS A N 1
ATOM 3996 C CA . LYS A 1 513 ? -20.990 6.739 16.185 1.00 84.94 513 LYS A CA 1
ATOM 3997 C C . LYS A 1 513 ? -20.828 5.369 16.854 1.00 84.94 513 LYS A C 1
ATOM 3999 O O . LYS A 1 513 ? -21.821 4.692 17.088 1.00 84.94 513 LYS A O 1
ATOM 4004 N N . LEU A 1 514 ? -19.598 4.978 17.204 1.00 85.19 514 LEU A N 1
ATOM 4005 C CA . LEU A 1 514 ? -19.358 3.751 17.972 1.00 85.19 514 LEU A CA 1
ATOM 4006 C C . LEU A 1 514 ? -20.079 3.770 19.322 1.00 85.19 514 LEU A C 1
ATOM 4008 O O . LEU A 1 514 ? -20.653 2.760 19.711 1.00 85.19 514 LEU A O 1
ATOM 4012 N N . LEU A 1 515 ? -20.002 4.881 20.059 1.00 90.06 515 LEU A N 1
ATOM 4013 C CA . LEU A 1 515 ? -20.658 4.993 21.361 1.00 90.06 515 LEU A CA 1
ATOM 4014 C C . LEU A 1 515 ? -22.174 4.814 21.234 1.00 90.06 515 LEU A C 1
ATOM 4016 O O . LEU A 1 515 ? -22.758 4.074 22.023 1.00 90.06 515 LEU A O 1
ATOM 4020 N N . ASP A 1 516 ? -22.779 5.439 20.222 1.00 89.31 516 ASP A N 1
ATOM 4021 C CA . ASP A 1 516 ? -24.211 5.322 19.943 1.00 89.31 516 ASP A CA 1
ATOM 4022 C C . ASP A 1 516 ? -24.600 3.878 19.585 1.00 89.31 516 ASP A C 1
ATOM 4024 O O . ASP A 1 516 ? -25.567 3.344 20.132 1.00 89.31 516 ASP A O 1
ATOM 4028 N N . GLU A 1 517 ? -23.830 3.218 18.713 1.00 89.50 517 GLU A N 1
ATOM 4029 C CA . GLU A 1 517 ? -24.065 1.820 18.329 1.00 89.50 517 GLU A CA 1
ATOM 4030 C C . GLU A 1 517 ? -23.882 0.865 19.515 1.00 89.50 517 GLU A C 1
ATOM 4032 O O . GLU A 1 517 ? -24.746 0.034 19.768 1.00 89.50 517 GLU A O 1
ATOM 4037 N N . LEU A 1 518 ? -22.817 1.023 20.306 1.00 91.56 518 LEU A N 1
ATOM 4038 C CA . LEU A 1 518 ? -22.552 0.185 21.477 1.00 91.56 518 LEU A CA 1
ATOM 4039 C C . LEU A 1 518 ? -23.622 0.359 22.562 1.00 91.56 518 LEU A C 1
ATOM 4041 O O . LEU A 1 518 ? -24.057 -0.625 23.163 1.00 91.56 518 LEU A O 1
ATOM 4045 N N . ALA A 1 519 ? -24.069 1.594 22.810 1.00 93.44 519 ALA A N 1
ATOM 4046 C CA . ALA A 1 519 ? -25.171 1.860 23.727 1.00 93.44 519 ALA A CA 1
ATOM 4047 C C . ALA A 1 519 ? -26.478 1.232 23.223 1.00 93.44 519 ALA A C 1
ATOM 4049 O O . ALA A 1 519 ? -27.212 0.644 24.020 1.00 93.44 519 ALA A O 1
ATOM 4050 N N . GLY A 1 520 ? -26.756 1.325 21.919 1.00 91.44 520 GLY A N 1
ATOM 4051 C CA . GLY A 1 520 ? -27.921 0.716 21.278 1.00 91.44 520 GLY A CA 1
ATOM 4052 C C . GLY A 1 520 ? -27.917 -0.811 21.361 1.00 91.44 520 GLY A C 1
ATOM 4053 O O . GLY A 1 520 ? -28.893 -1.394 21.834 1.00 91.44 520 GLY A O 1
ATOM 4054 N N . ASP A 1 521 ? -26.807 -1.445 20.982 1.00 91.81 521 ASP A N 1
ATOM 4055 C CA . ASP A 1 521 ? -26.632 -2.901 20.983 1.00 91.81 521 ASP A CA 1
ATOM 4056 C C . ASP A 1 521 ? -26.786 -3.466 22.405 1.00 91.81 521 ASP A C 1
ATOM 4058 O O . ASP A 1 521 ? -27.578 -4.382 22.639 1.00 91.81 521 ASP A O 1
ATOM 4062 N N . LEU A 1 522 ? -26.117 -2.869 23.400 1.00 94.75 522 LEU A N 1
ATOM 4063 C CA . LEU A 1 522 ? -26.248 -3.289 24.800 1.00 94.75 522 LEU A CA 1
ATOM 4064 C C . LEU A 1 522 ? -27.653 -3.047 25.361 1.00 94.75 522 LEU A C 1
ATOM 4066 O O . LEU A 1 522 ? -28.171 -3.891 26.090 1.00 94.75 522 LEU A O 1
ATOM 4070 N N . SER A 1 523 ? -28.285 -1.924 25.015 1.00 95.06 523 SER A N 1
ATOM 4071 C CA . SER A 1 523 ? -29.675 -1.642 25.399 1.00 95.06 523 SER A CA 1
ATOM 4072 C C . SER A 1 523 ? -30.625 -2.712 24.856 1.00 95.06 523 SER A C 1
ATOM 4074 O O . SER A 1 523 ? -31.469 -3.226 25.592 1.00 95.06 523 SER A O 1
ATOM 4076 N N . PHE A 1 524 ? -30.443 -3.108 23.593 1.00 91.50 524 PHE A N 1
ATOM 4077 C CA . PHE A 1 524 ? -31.218 -4.170 22.957 1.00 91.50 524 PHE A CA 1
ATOM 4078 C C . PHE A 1 524 ? -30.969 -5.542 23.598 1.00 91.50 524 PHE A C 1
ATOM 4080 O O . PHE A 1 524 ? -31.921 -6.284 23.859 1.00 91.50 524 PHE A O 1
ATOM 4087 N N . GLY A 1 525 ? -29.710 -5.873 23.894 1.00 92.44 525 GLY A N 1
ATOM 4088 C CA . GLY A 1 525 ? -29.355 -7.109 24.589 1.00 92.44 525 GLY A CA 1
ATOM 4089 C C . GLY A 1 525 ? -30.001 -7.197 25.971 1.00 92.44 525 GLY A C 1
ATOM 4090 O O . GLY A 1 525 ? -30.676 -8.177 26.280 1.00 92.44 525 GLY A O 1
ATOM 4091 N N . LEU A 1 526 ? -29.904 -6.129 26.767 1.00 93.25 526 LEU A N 1
ATOM 4092 C CA . LEU A 1 526 ? -30.544 -6.057 28.082 1.00 93.25 526 LEU A CA 1
ATOM 4093 C C . LEU A 1 526 ? -32.075 -6.111 28.000 1.00 93.25 526 LEU A C 1
ATOM 4095 O O . LEU A 1 526 ? -32.704 -6.742 28.845 1.00 93.25 526 LEU A O 1
ATOM 4099 N N . GLN A 1 527 ? -32.687 -5.482 26.992 1.00 92.00 527 GLN A N 1
ATOM 4100 C CA . GLN A 1 527 ? -34.131 -5.579 26.767 1.00 92.00 527 GLN A CA 1
ATOM 4101 C C . GLN A 1 527 ? -34.556 -7.009 26.408 1.00 92.00 527 GLN A C 1
ATOM 4103 O O . GLN A 1 527 ? -35.618 -7.459 26.838 1.00 92.00 527 GLN A O 1
ATOM 4108 N N . SER A 1 528 ? -33.745 -7.720 25.624 1.00 87.75 528 SER A N 1
ATOM 4109 C CA . SER A 1 528 ? -34.007 -9.115 25.259 1.00 87.75 528 SER A CA 1
ATOM 4110 C C . SER A 1 528 ? -33.959 -10.019 26.491 1.00 87.75 528 SER A C 1
ATOM 4112 O O . SER A 1 528 ? -34.897 -10.786 26.701 1.00 87.75 528 SER A O 1
ATOM 4114 N N . ILE A 1 529 ? -32.953 -9.833 27.353 1.00 88.31 529 ILE A N 1
ATOM 4115 C CA . ILE A 1 529 ? -32.838 -10.525 28.646 1.00 88.31 529 ILE A CA 1
ATOM 4116 C C . ILE A 1 529 ? -34.034 -10.200 29.560 1.00 88.31 529 ILE A C 1
ATOM 4118 O O . ILE A 1 529 ? -34.682 -11.113 30.060 1.00 88.31 529 ILE A O 1
ATOM 4122 N N . ASP A 1 530 ? -34.405 -8.921 29.726 1.00 85.19 530 ASP A N 1
ATOM 4123 C CA . ASP A 1 530 ? -35.560 -8.504 30.552 1.00 85.19 530 ASP A CA 1
ATOM 4124 C C . ASP A 1 530 ? -36.874 -9.118 30.038 1.00 85.19 530 ASP A C 1
ATOM 4126 O O . ASP A 1 530 ? -37.722 -9.557 30.819 1.00 85.19 530 ASP A O 1
ATOM 4130 N N . LYS A 1 531 ? -37.033 -9.213 28.712 1.00 85.00 531 LYS A N 1
ATOM 4131 C CA . LYS A 1 531 ? -38.195 -9.848 28.086 1.00 85.00 531 LYS A CA 1
ATOM 4132 C C . LYS A 1 531 ? -38.216 -11.358 28.312 1.00 85.00 531 LYS A C 1
ATOM 4134 O O . LYS A 1 531 ? -39.289 -11.896 28.581 1.00 85.00 531 LYS A O 1
ATOM 4139 N N . GLU A 1 532 ? -37.080 -12.034 28.195 1.00 81.94 532 GLU A N 1
ATOM 4140 C CA . GLU A 1 532 ? -36.968 -13.476 28.426 1.00 81.94 532 GLU A CA 1
ATOM 4141 C C . GLU A 1 532 ? -37.200 -13.835 29.897 1.00 81.94 532 GLU A C 1
ATOM 4143 O O . GLU A 1 532 ? -38.037 -14.689 30.186 1.00 81.94 532 GLU A O 1
ATOM 4148 N N . GLU A 1 533 ? -36.571 -13.117 30.830 1.00 79.69 533 GLU A N 1
ATOM 4149 C CA . GLU A 1 533 ? -36.820 -13.246 32.271 1.00 79.69 533 GLU A CA 1
ATOM 4150 C C . GLU A 1 533 ? -38.308 -13.056 32.591 1.00 79.69 533 GLU A C 1
ATOM 4152 O O . GLU A 1 533 ? -38.899 -13.835 33.343 1.00 79.69 533 GLU A O 1
ATOM 4157 N N . ARG A 1 534 ? -38.952 -12.057 31.977 1.00 80.56 534 ARG A N 1
ATOM 4158 C CA . ARG A 1 534 ? -40.381 -11.793 32.166 1.00 80.56 534 ARG A CA 1
ATOM 4159 C C . ARG A 1 534 ? -41.265 -12.884 31.571 1.00 80.56 534 ARG A C 1
ATOM 4161 O O . ARG A 1 534 ? -42.270 -13.232 32.185 1.00 80.56 534 ARG A O 1
ATOM 4168 N N . LEU A 1 535 ? -40.926 -13.420 30.399 1.00 80.69 535 LEU A N 1
ATOM 4169 C CA . LEU A 1 535 ? -41.648 -14.543 29.796 1.00 80.69 535 LEU A CA 1
ATOM 4170 C C . LEU A 1 535 ? -41.513 -15.806 30.647 1.00 80.69 535 LEU A C 1
ATOM 4172 O O . LEU A 1 535 ? -42.528 -16.439 30.927 1.00 80.69 535 LEU A O 1
ATOM 4176 N N . ASN A 1 536 ? -40.307 -16.123 31.121 1.00 75.38 536 ASN A N 1
ATOM 4177 C CA . ASN A 1 536 ? -40.070 -17.233 32.043 1.00 75.38 536 ASN A CA 1
ATOM 4178 C C . ASN A 1 536 ? -40.851 -17.045 33.347 1.00 75.38 536 ASN A C 1
ATOM 4180 O O . ASN A 1 536 ? -41.512 -17.972 33.811 1.00 75.38 536 ASN A O 1
ATOM 4184 N N . TYR A 1 537 ? -40.863 -15.834 33.906 1.00 76.94 537 TYR A N 1
ATOM 4185 C CA . TYR A 1 537 ? -41.668 -15.537 35.086 1.00 76.94 537 TYR A CA 1
ATOM 4186 C C . TYR A 1 537 ? -43.163 -15.767 34.824 1.00 76.94 537 TYR A C 1
ATOM 4188 O O . TYR A 1 537 ? -43.808 -16.481 35.582 1.00 76.94 537 TYR A O 1
ATOM 4196 N N . LEU A 1 538 ? -43.715 -15.235 33.728 1.00 79.19 538 LEU A N 1
ATOM 4197 C CA . LEU A 1 538 ? -45.127 -15.420 33.361 1.00 79.19 538 LEU A CA 1
ATOM 4198 C C . LEU A 1 538 ? -45.488 -16.882 33.058 1.00 79.19 538 LEU A C 1
ATOM 4200 O O . LEU A 1 538 ? -46.625 -17.293 33.289 1.00 79.19 538 LEU A O 1
ATOM 4204 N N . ALA A 1 539 ? -44.537 -17.664 32.542 1.00 82.31 539 ALA A N 1
ATOM 4205 C CA . ALA A 1 539 ? -44.729 -19.078 32.245 1.00 82.31 539 ALA A CA 1
ATOM 4206 C C . ALA A 1 539 ? -44.849 -19.935 33.512 1.00 82.31 539 ALA A C 1
ATOM 4208 O O . ALA A 1 539 ? -45.571 -20.931 33.491 1.00 82.31 539 ALA A O 1
ATOM 4209 N N . TYR A 1 540 ? -44.204 -19.541 34.616 1.00 84.00 540 TYR A N 1
ATOM 4210 C CA . TYR A 1 540 ? -44.110 -20.364 35.829 1.00 84.00 540 TYR A CA 1
ATOM 4211 C C . TYR A 1 540 ? -44.726 -19.749 37.092 1.00 84.00 540 TYR A C 1
ATOM 4213 O O . TYR A 1 540 ? -44.940 -20.472 38.064 1.00 84.00 540 TYR A O 1
ATOM 4221 N N . TYR A 1 541 ? -45.048 -18.457 37.104 1.00 86.75 541 TYR A N 1
ATOM 4222 C CA . TYR A 1 541 ? -45.549 -17.738 38.277 1.00 86.75 541 TYR A CA 1
ATOM 4223 C C . TYR A 1 541 ? -46.828 -16.948 37.972 1.00 86.75 541 TYR A C 1
ATOM 4225 O O . TYR A 1 541 ? -47.038 -16.437 36.872 1.00 86.75 541 TYR A O 1
ATOM 4233 N N . ASP A 1 542 ? -47.700 -16.845 38.973 1.00 88.25 542 ASP A N 1
ATOM 4234 C CA . ASP A 1 542 ? -48.905 -16.023 38.949 1.00 88.25 542 ASP A CA 1
ATOM 4235 C C . ASP A 1 542 ? -48.570 -14.557 39.257 1.00 88.25 542 ASP A C 1
ATOM 4237 O O . ASP A 1 542 ? -48.048 -14.226 40.321 1.00 88.25 542 ASP A O 1
ATOM 4241 N N . VAL A 1 543 ? -48.939 -13.654 38.346 1.00 83.88 543 VAL A N 1
ATOM 4242 C CA . VAL A 1 543 ? -48.605 -12.219 38.429 1.00 83.88 543 VAL A CA 1
ATOM 4243 C C . VAL A 1 543 ? -49.230 -11.534 39.645 1.00 83.88 543 VAL A C 1
ATOM 4245 O O . VAL A 1 543 ? -48.681 -10.559 40.157 1.00 83.88 543 VAL A O 1
ATOM 4248 N N . LEU A 1 544 ? -50.395 -12.000 40.102 1.00 88.19 544 LEU A N 1
ATOM 4249 C CA . LEU A 1 544 ? -51.121 -11.335 41.179 1.00 88.19 544 LEU A CA 1
ATOM 4250 C C . LEU A 1 544 ? -50.521 -11.644 42.553 1.00 88.19 544 LEU A C 1
ATOM 4252 O O . LEU A 1 544 ? -50.389 -10.740 43.378 1.00 88.19 544 LEU A O 1
ATOM 4256 N N . THR A 1 545 ? -50.213 -12.915 42.800 1.00 87.81 545 THR A N 1
ATOM 4257 C CA . THR A 1 545 ? -49.783 -13.430 44.108 1.00 87.81 545 THR A CA 1
ATOM 4258 C C . THR A 1 545 ? -48.273 -13.627 44.220 1.00 87.81 545 THR A C 1
ATOM 4260 O O . THR A 1 545 ? -47.757 -13.694 45.333 1.00 87.81 545 THR A O 1
ATOM 4263 N N . GLY A 1 546 ? -47.562 -13.714 43.093 1.00 85.12 546 GLY A N 1
ATOM 4264 C CA . GLY A 1 546 ? -46.136 -14.040 43.036 1.00 85.12 546 GLY A CA 1
ATOM 4265 C C . GLY A 1 546 ? -45.815 -15.504 43.350 1.00 85.12 546 GLY A C 1
ATOM 4266 O O . GLY A 1 546 ? -44.642 -15.868 43.425 1.00 85.12 546 GLY A O 1
ATOM 4267 N N . LEU A 1 547 ? -46.837 -16.343 43.542 1.00 88.25 547 LEU A N 1
ATOM 4268 C CA . LEU A 1 547 ? -46.688 -17.780 43.748 1.00 88.25 547 LEU A CA 1
ATOM 4269 C C . LEU A 1 547 ? -46.435 -18.501 42.415 1.00 88.25 547 LEU A C 1
ATOM 4271 O O . LEU A 1 547 ? -46.875 -18.015 41.373 1.00 88.25 547 LEU A O 1
ATOM 4275 N N . PRO A 1 548 ? -45.775 -19.672 42.424 1.00 88.69 548 PRO A N 1
ATOM 4276 C CA . PRO A 1 548 ? -45.828 -20.636 41.329 1.00 88.69 548 PRO A CA 1
ATOM 4277 C C . PRO A 1 548 ? -47.245 -20.789 40.760 1.00 88.69 548 PRO A C 1
ATOM 4279 O O . PRO A 1 548 ? -48.217 -20.840 41.515 1.00 88.69 548 PRO A O 1
ATOM 4282 N N . ASN A 1 549 ? -47.372 -20.871 39.441 1.00 89.62 549 ASN A N 1
ATOM 4283 C CA . ASN A 1 549 ? -48.648 -21.129 38.781 1.00 89.62 549 ASN A CA 1
ATOM 4284 C C . ASN A 1 549 ? -48.935 -22.643 38.691 1.00 89.62 549 ASN A C 1
ATOM 4286 O O . ASN A 1 549 ? -48.109 -23.482 39.065 1.00 89.62 549 ASN A O 1
ATOM 4290 N N . GLY A 1 550 ? -50.097 -23.009 38.144 1.00 87.44 550 GLY A N 1
ATOM 4291 C CA . GLY A 1 550 ? -50.482 -24.412 37.951 1.00 87.44 550 GLY A CA 1
ATOM 4292 C C . GLY A 1 550 ? -49.501 -25.246 37.117 1.00 87.44 550 GLY A C 1
ATOM 4293 O O . GLY A 1 550 ? -49.375 -26.446 37.351 1.00 87.44 550 GLY A O 1
ATOM 4294 N N . MET A 1 551 ? -48.767 -24.636 36.183 1.00 86.38 551 MET A N 1
ATOM 4295 C CA . MET A 1 551 ? -47.769 -25.344 35.377 1.00 86.38 551 MET A CA 1
ATOM 4296 C C . MET A 1 551 ? -46.553 -25.737 36.223 1.00 86.38 551 MET A C 1
ATOM 4298 O O . MET A 1 551 ? -46.197 -26.915 36.253 1.00 86.38 551 MET A O 1
ATOM 4302 N N . LEU A 1 552 ? -45.968 -24.786 36.962 1.00 86.88 552 LEU A N 1
ATOM 4303 C CA . LEU A 1 552 ? -44.834 -25.056 37.853 1.00 86.88 552 LEU A CA 1
ATOM 4304 C C . LEU A 1 552 ? -45.223 -25.995 39.009 1.00 86.88 552 LEU A C 1
ATOM 4306 O O . LEU A 1 552 ? -44.414 -26.819 39.434 1.00 86.88 552 LEU A O 1
ATOM 4310 N N . PHE A 1 553 ? -46.466 -25.908 39.496 1.00 89.00 553 PHE A N 1
ATOM 4311 C CA . PHE A 1 553 ? -47.015 -26.854 40.472 1.00 89.00 553 PHE A CA 1
ATOM 4312 C C . PHE A 1 553 ? -47.010 -28.293 39.948 1.00 89.00 553 PHE A C 1
ATOM 4314 O O . PHE A 1 553 ? -46.494 -29.185 40.619 1.00 89.00 553 PHE A O 1
ATOM 4321 N N . ASN A 1 554 ? -47.557 -28.518 38.749 1.00 89.00 554 ASN A N 1
ATOM 4322 C CA . ASN A 1 554 ? -47.642 -29.852 38.157 1.00 89.00 554 ASN A CA 1
ATOM 4323 C C . ASN A 1 554 ? -46.257 -30.450 37.885 1.00 89.00 554 ASN A C 1
ATOM 4325 O O . ASN A 1 554 ? -46.046 -31.633 38.149 1.00 89.00 554 ASN A O 1
ATOM 4329 N N . ASP A 1 555 ? -45.313 -29.636 37.406 1.00 86.94 555 ASP A N 1
ATOM 4330 C CA . ASP A 1 555 ? -43.939 -30.080 37.158 1.00 86.94 555 ASP A CA 1
ATOM 4331 C C . ASP A 1 555 ? -43.242 -30.511 38.462 1.00 86.94 555 ASP A C 1
ATOM 4333 O O . ASP A 1 555 ? -42.693 -31.611 38.555 1.00 86.94 555 ASP A O 1
ATOM 4337 N N . ARG A 1 556 ? -43.367 -29.711 39.531 1.00 87.69 556 ARG A N 1
ATOM 4338 C CA . ARG A 1 556 ? -42.838 -30.064 40.861 1.00 87.69 556 ARG A CA 1
ATOM 4339 C C . ARG A 1 556 ? -43.507 -31.302 41.451 1.00 87.69 556 ARG A C 1
ATOM 4341 O O . ARG A 1 556 ? -42.816 -32.160 41.993 1.00 87.69 556 ARG A O 1
ATOM 4348 N N . LEU A 1 557 ? -44.830 -31.424 41.341 1.00 87.25 557 LEU A N 1
ATOM 4349 C CA . LEU A 1 557 ? -45.556 -32.601 41.824 1.00 87.25 557 LEU A CA 1
ATOM 4350 C C . LEU A 1 557 ? -45.076 -33.874 41.114 1.00 87.25 557 LEU A C 1
ATOM 4352 O O . LEU A 1 557 ? -44.850 -34.888 41.774 1.00 87.25 557 LEU A O 1
ATOM 4356 N N . ALA A 1 558 ? -44.860 -33.818 39.797 1.00 88.50 558 ALA A N 1
ATOM 4357 C CA . ALA A 1 558 ? -44.310 -34.937 39.036 1.00 88.50 558 ALA A CA 1
ATOM 4358 C C . ALA A 1 558 ? -42.893 -35.316 39.506 1.00 88.50 558 ALA A C 1
ATOM 4360 O O . ALA A 1 558 ? -42.609 -36.501 39.685 1.00 88.50 558 ALA A O 1
ATOM 4361 N N . GLN A 1 559 ? -42.029 -34.328 39.770 1.00 85.81 559 GLN A N 1
ATOM 4362 C CA . GLN A 1 559 ? -40.687 -34.556 40.320 1.00 85.81 559 GLN A CA 1
ATOM 4363 C C . GLN A 1 559 ? -40.737 -35.216 41.706 1.00 85.81 559 GLN A C 1
ATOM 4365 O O . GLN A 1 559 ? -40.031 -36.198 41.938 1.00 85.81 559 GLN A O 1
ATOM 4370 N N . PHE A 1 560 ? -41.602 -34.735 42.606 1.00 86.25 560 PHE A N 1
ATOM 4371 C CA . PHE A 1 560 ? -41.779 -35.333 43.934 1.00 86.25 560 PHE A CA 1
ATOM 4372 C C . PHE A 1 560 ? -42.293 -36.772 43.857 1.00 86.25 560 PHE A C 1
ATOM 4374 O O . PHE A 1 560 ? -41.757 -37.642 44.541 1.00 86.25 560 PHE A O 1
ATOM 4381 N N . LEU A 1 561 ? -43.276 -37.051 42.996 1.00 86.69 561 LEU A N 1
ATOM 4382 C CA . LEU A 1 561 ? -43.783 -38.410 42.777 1.00 86.69 561 LEU A CA 1
ATOM 4383 C C . LEU A 1 561 ? -42.699 -39.346 42.222 1.00 86.69 561 LEU A C 1
ATOM 4385 O O . LEU A 1 561 ? -42.624 -40.505 42.627 1.00 86.69 561 LEU A O 1
ATOM 4389 N N . HIS A 1 562 ? -41.839 -38.853 41.326 1.00 86.06 562 HIS A N 1
ATOM 4390 C CA . HIS A 1 562 ? -40.747 -39.647 40.764 1.00 86.06 562 HIS A CA 1
ATOM 4391 C C . HIS A 1 562 ? -39.647 -39.946 41.791 1.00 86.06 562 HIS A C 1
ATOM 4393 O O . HIS A 1 562 ? -39.168 -41.076 41.862 1.00 86.06 562 HIS A O 1
ATOM 4399 N N . ALA A 1 563 ? -39.272 -38.964 42.616 1.00 82.62 563 ALA A N 1
ATOM 4400 C CA . ALA A 1 563 ? -38.302 -39.160 43.693 1.00 82.62 563 ALA A CA 1
ATOM 4401 C C . ALA A 1 563 ? -38.828 -40.129 44.769 1.00 82.62 563 ALA A C 1
ATOM 4403 O O . ALA A 1 563 ? -38.104 -41.018 45.215 1.00 82.62 563 ALA A O 1
ATOM 4404 N N . ALA A 1 564 ? -40.106 -40.002 45.134 1.00 82.50 564 ALA A N 1
ATOM 4405 C CA . ALA A 1 564 ? -40.766 -40.858 46.117 1.00 82.50 564 ALA A CA 1
ATOM 4406 C C . ALA A 1 564 ? -40.933 -42.313 45.648 1.00 82.50 564 ALA A C 1
ATOM 4408 O O . ALA A 1 564 ? -40.839 -43.231 46.462 1.00 82.50 564 ALA A O 1
ATOM 4409 N N . ALA A 1 565 ? -41.098 -42.546 44.340 1.00 75.38 565 ALA A N 1
ATOM 4410 C CA . ALA A 1 565 ? -41.203 -43.891 43.762 1.00 75.38 565 ALA A CA 1
ATOM 4411 C C . ALA A 1 565 ? -39.973 -44.785 44.030 1.00 75.38 565 ALA A C 1
ATOM 4413 O O . ALA A 1 565 ? -40.090 -46.006 43.953 1.00 75.38 565 ALA A O 1
ATOM 4414 N N . GLY A 1 566 ? -38.808 -44.207 44.352 1.00 69.31 566 GLY A N 1
ATOM 4415 C CA . GLY A 1 566 ? -37.610 -44.959 44.741 1.00 69.31 566 GLY A CA 1
ATOM 4416 C C . GLY A 1 566 ? -37.461 -45.225 46.245 1.00 69.31 566 GLY A C 1
ATOM 4417 O O . GLY A 1 566 ? -36.658 -46.080 46.615 1.00 69.31 566 GLY A O 1
ATOM 4418 N N . ALA A 1 567 ? -38.196 -44.508 47.103 1.00 73.06 567 ALA A N 1
ATOM 4419 C CA . ALA A 1 567 ? -37.984 -44.481 48.556 1.00 73.06 567 ALA A CA 1
ATOM 4420 C C . ALA A 1 567 ? -39.201 -44.930 49.393 1.00 73.06 567 ALA A C 1
ATOM 4422 O O . ALA A 1 567 ? -39.068 -45.062 50.605 1.00 73.06 567 ALA A O 1
ATOM 4423 N N . ASP A 1 568 ? -40.357 -45.188 48.765 1.00 77.06 568 ASP A N 1
ATOM 4424 C CA . ASP A 1 568 ? -41.635 -45.515 49.433 1.00 77.06 568 ASP A CA 1
ATOM 4425 C C . ASP A 1 568 ? -42.130 -44.409 50.399 1.00 77.06 568 ASP A C 1
ATOM 4427 O O . ASP A 1 568 ? -42.940 -44.641 51.299 1.00 77.06 568 ASP A O 1
ATOM 4431 N N . ASP A 1 569 ? -41.661 -43.173 50.190 1.00 82.75 569 ASP A N 1
ATOM 4432 C CA . ASP A 1 569 ? -42.050 -42.004 50.979 1.00 82.75 569 ASP A CA 1
ATOM 4433 C C . ASP A 1 569 ? -43.416 -41.450 50.513 1.00 82.75 569 ASP A C 1
ATOM 4435 O O . ASP A 1 569 ? -43.607 -41.175 49.324 1.00 82.75 569 ASP A O 1
ATOM 4439 N N . PRO A 1 570 ? -44.393 -41.233 51.414 1.00 80.12 570 PRO A N 1
ATOM 4440 C CA . PRO A 1 570 ? -45.704 -40.720 51.031 1.00 80.12 570 PRO A CA 1
ATOM 4441 C C . PRO A 1 570 ? -45.651 -39.227 50.660 1.00 80.12 570 PRO A C 1
ATOM 4443 O O . PRO A 1 570 ? -45.281 -38.382 51.474 1.00 80.12 570 PRO A O 1
ATOM 4446 N N . VAL A 1 571 ? -46.108 -38.887 49.449 1.00 84.50 571 VAL A N 1
ATOM 4447 C CA . VAL A 1 571 ? -46.284 -37.497 48.984 1.00 84.50 571 VAL A CA 1
ATOM 4448 C C . VAL A 1 571 ? -47.730 -37.053 49.212 1.00 84.50 571 VAL A C 1
ATOM 4450 O O . VAL A 1 571 ? -48.666 -37.732 48.790 1.00 84.50 571 VAL A O 1
ATOM 4453 N N . ALA A 1 572 ? -47.927 -35.893 49.845 1.00 84.44 572 ALA A N 1
ATOM 4454 C CA . ALA A 1 572 ? -49.245 -35.296 50.063 1.00 84.44 572 ALA A CA 1
ATOM 4455 C C . ALA A 1 572 ? -49.363 -33.944 49.344 1.00 84.44 572 ALA A C 1
ATOM 4457 O O . ALA A 1 572 ? -48.519 -33.068 49.521 1.00 84.44 572 ALA A O 1
ATOM 4458 N N . ALA A 1 573 ? -50.439 -33.761 48.576 1.00 87.19 573 ALA A N 1
ATOM 4459 C CA . ALA A 1 573 ? -50.820 -32.481 47.983 1.00 87.19 573 ALA A CA 1
ATOM 4460 C C . ALA A 1 573 ? -52.112 -31.977 48.642 1.00 87.19 573 ALA A C 1
ATOM 4462 O O . ALA A 1 573 ? -53.077 -32.730 48.777 1.00 87.19 573 ALA A O 1
ATOM 4463 N N . ILE A 1 574 ? -52.129 -30.709 49.056 1.00 87.75 574 ILE A N 1
ATOM 4464 C CA . ILE A 1 574 ? -53.280 -30.069 49.704 1.00 87.75 574 ILE A CA 1
ATOM 4465 C C . ILE A 1 574 ? -53.792 -28.970 48.776 1.00 87.75 574 ILE A C 1
ATOM 4467 O O . ILE A 1 574 ? -53.036 -28.076 48.407 1.00 87.75 574 ILE A O 1
ATOM 4471 N N . VAL A 1 575 ? -55.075 -29.037 48.419 1.00 89.62 575 VAL A N 1
ATOM 4472 C CA . VAL A 1 575 ? -55.759 -28.030 47.598 1.00 89.62 575 VAL A CA 1
ATOM 4473 C C . VAL A 1 575 ? -56.731 -27.266 48.490 1.00 89.62 575 VAL A C 1
ATOM 4475 O O . VAL A 1 575 ? -57.542 -27.879 49.184 1.00 89.62 575 VAL A O 1
ATOM 4478 N N . ILE A 1 576 ? -56.633 -25.938 48.495 1.00 89.31 576 ILE A N 1
ATOM 4479 C CA . ILE A 1 576 ? -57.435 -25.045 49.339 1.00 89.31 576 ILE A CA 1
ATOM 4480 C C . ILE A 1 576 ? -58.201 -24.112 48.407 1.00 89.31 576 ILE A C 1
ATOM 4482 O O . ILE A 1 576 ? -57.592 -23.530 47.524 1.00 89.31 576 ILE A O 1
ATOM 4486 N N . ASN A 1 577 ? -59.510 -23.950 48.605 1.00 90.88 577 ASN A N 1
ATOM 4487 C CA . ASN A 1 577 ? -60.302 -22.975 47.854 1.00 90.88 577 ASN A CA 1
ATOM 4488 C C . ASN A 1 577 ? -60.842 -21.888 48.787 1.00 90.88 577 ASN A C 1
ATOM 4490 O O . ASN A 1 577 ? -61.168 -22.172 49.943 1.00 90.88 577 ASN A O 1
ATOM 4494 N N . LEU A 1 578 ? -60.943 -20.649 48.305 1.00 90.06 578 LEU A N 1
ATOM 4495 C CA . LEU A 1 578 ? -61.526 -19.556 49.083 1.00 90.06 578 LEU A CA 1
ATOM 4496 C C . LEU A 1 578 ? -63.054 -19.553 48.987 1.00 90.06 578 LEU A C 1
ATOM 4498 O O . LEU A 1 578 ? -63.638 -19.174 47.971 1.00 90.06 578 LEU A O 1
ATOM 4502 N N . ASP A 1 579 ? -63.709 -19.913 50.088 1.00 91.25 579 ASP A N 1
ATOM 4503 C CA . ASP A 1 579 ? -65.165 -19.885 50.174 1.00 91.25 579 ASP A CA 1
ATOM 4504 C C . ASP A 1 579 ? -65.720 -18.475 49.934 1.00 91.25 579 ASP A C 1
ATOM 4506 O O . ASP A 1 579 ? -65.188 -17.471 50.415 1.00 91.25 579 ASP A O 1
ATOM 4510 N N . HIS A 1 580 ? -66.832 -18.403 49.197 1.00 89.75 580 HIS A N 1
ATOM 4511 C CA . HIS A 1 580 ? -67.569 -17.162 48.935 1.00 89.75 580 HIS A CA 1
ATOM 4512 C C . HIS A 1 580 ? -66.766 -16.060 48.207 1.00 89.75 580 HIS A C 1
ATOM 4514 O O . HIS A 1 580 ? -67.173 -14.895 48.203 1.00 89.75 580 HIS A O 1
ATOM 4520 N N . PHE A 1 581 ? -65.668 -16.402 47.520 1.00 91.56 581 PHE A N 1
ATOM 4521 C CA . PHE A 1 581 ? -64.808 -15.421 46.845 1.00 91.56 581 PHE A CA 1
ATOM 4522 C C . PHE A 1 581 ? -65.531 -14.593 45.766 1.00 91.56 581 PHE A C 1
ATOM 4524 O O . PHE A 1 581 ? -65.308 -13.388 45.644 1.00 91.56 581 PHE A O 1
ATOM 4531 N N . VAL A 1 582 ? -66.457 -15.205 45.018 1.00 89.19 582 VAL A N 1
ATOM 4532 C CA . VAL A 1 582 ? -67.279 -14.499 44.014 1.00 89.19 582 VAL A CA 1
ATOM 4533 C C . VAL A 1 582 ? -68.132 -13.406 44.662 1.00 89.19 582 VAL A C 1
ATOM 4535 O O . VAL A 1 582 ? -68.157 -12.279 44.184 1.00 89.19 582 VAL A O 1
ATOM 4538 N N . GLN A 1 583 ? -68.757 -13.701 45.803 1.00 91.69 583 GLN A N 1
ATOM 4539 C CA . GLN A 1 583 ? -69.613 -12.749 46.520 1.00 91.69 583 GLN A CA 1
ATOM 4540 C C . GLN A 1 583 ? -68.799 -11.594 47.112 1.00 91.69 583 GLN A C 1
ATOM 4542 O O . GLN A 1 583 ? -69.271 -10.460 47.146 1.00 91.69 583 GLN A O 1
ATOM 4547 N N . LEU A 1 584 ? -67.557 -11.862 47.529 1.00 91.31 584 LEU A N 1
ATOM 4548 C CA . LEU A 1 584 ? -66.617 -10.823 47.945 1.00 91.31 584 LEU A CA 1
ATOM 4549 C C . LEU A 1 584 ? -66.267 -9.883 46.781 1.00 91.31 584 LEU A C 1
ATOM 4551 O O . LEU A 1 584 ? -66.275 -8.664 46.964 1.00 91.31 584 LEU A O 1
ATOM 4555 N N . ASN A 1 585 ? -66.019 -10.426 45.586 1.00 88.94 585 ASN A N 1
ATOM 4556 C CA . ASN A 1 585 ? -65.782 -9.620 44.387 1.00 88.94 585 ASN A CA 1
ATOM 4557 C C . ASN A 1 585 ? -67.011 -8.803 43.972 1.00 88.94 585 ASN A C 1
ATOM 4559 O O . ASN A 1 585 ? -66.857 -7.635 43.617 1.00 88.94 585 ASN A O 1
ATOM 4563 N N . ASP A 1 586 ? -68.209 -9.384 44.039 1.00 92.25 586 ASP A N 1
ATOM 4564 C CA . ASP A 1 586 ? -69.455 -8.699 43.677 1.00 92.25 586 ASP A CA 1
ATOM 4565 C C . ASP A 1 586 ? -69.793 -7.565 44.659 1.00 92.25 586 ASP A C 1
ATOM 4567 O O . ASP A 1 586 ? -70.278 -6.511 44.249 1.00 92.25 586 ASP A O 1
ATOM 4571 N N . ALA A 1 587 ? -69.510 -7.754 45.952 1.00 92.44 587 ALA A N 1
ATOM 4572 C CA . ALA A 1 587 ? -69.824 -6.777 46.993 1.00 92.44 587 ALA A CA 1
ATOM 4573 C C . ALA A 1 587 ? -68.787 -5.646 47.119 1.00 92.44 587 ALA A C 1
ATOM 4575 O O . ALA A 1 587 ? -69.159 -4.500 47.366 1.00 92.44 587 ALA A O 1
ATOM 4576 N N . LEU A 1 588 ? -67.491 -5.958 46.998 1.00 91.00 588 LEU A N 1
ATOM 4577 C CA . LEU A 1 588 ? -66.388 -5.029 47.304 1.00 91.00 588 LEU A CA 1
ATOM 4578 C C . LEU A 1 588 ? -65.511 -4.693 46.090 1.00 91.00 588 LEU A C 1
ATOM 4580 O O . LEU A 1 588 ? -64.593 -3.875 46.184 1.00 91.00 588 LEU A O 1
ATOM 4584 N N . GLY A 1 589 ? -65.801 -5.298 44.942 1.00 90.81 589 GLY A N 1
ATOM 4585 C CA . GLY A 1 589 ? -65.066 -5.106 43.703 1.00 90.81 589 GLY A CA 1
ATOM 4586 C C . GLY A 1 589 ? -63.806 -5.964 43.596 1.00 90.81 589 GLY A C 1
ATOM 4587 O O . GLY A 1 589 ? -63.249 -6.473 44.571 1.00 90.81 589 GLY A O 1
ATOM 4588 N N . ARG A 1 590 ? -63.309 -6.073 42.360 1.00 88.19 590 ARG A N 1
ATOM 4589 C CA . ARG A 1 590 ? -62.175 -6.935 41.989 1.00 88.19 590 ARG A CA 1
ATOM 4590 C C . ARG A 1 590 ? -60.876 -6.591 42.738 1.00 88.19 590 ARG A C 1
ATOM 4592 O O . ARG A 1 590 ? -60.116 -7.484 43.085 1.00 88.19 590 ARG A O 1
ATOM 4599 N N . HIS A 1 591 ? -60.651 -5.316 43.071 1.00 87.44 591 HIS A N 1
ATOM 4600 C CA . HIS A 1 591 ? -59.488 -4.896 43.865 1.00 87.44 591 HIS A CA 1
ATOM 4601 C C . HIS A 1 591 ? -59.482 -5.460 45.295 1.00 87.44 591 HIS A C 1
ATOM 4603 O O . HIS A 1 591 ? -58.412 -5.756 45.835 1.00 87.44 591 HIS A O 1
ATOM 4609 N N . ALA A 1 592 ? -60.655 -5.616 45.917 1.00 87.88 592 ALA A N 1
ATOM 4610 C CA . ALA A 1 592 ? -60.760 -6.224 47.239 1.00 87.88 592 ALA A CA 1
ATOM 4611 C C . ALA A 1 592 ? -60.443 -7.727 47.182 1.00 87.88 592 ALA A C 1
ATOM 4613 O O . ALA A 1 592 ? -59.694 -8.218 48.027 1.00 87.88 592 ALA A O 1
ATOM 4614 N N . GLY A 1 593 ? -60.923 -8.433 46.150 1.00 91.50 593 GLY A N 1
ATOM 4615 C CA . GLY A 1 593 ? -60.565 -9.833 45.901 1.00 91.50 593 GLY A CA 1
ATOM 4616 C C . GLY A 1 593 ? -59.079 -10.030 45.625 1.00 91.50 593 GLY A C 1
ATOM 4617 O O . GLY A 1 593 ? -58.455 -10.901 46.227 1.00 91.50 593 GLY A O 1
ATOM 4618 N N . ASP A 1 594 ? -58.479 -9.166 44.808 1.00 91.88 594 ASP A N 1
ATOM 4619 C CA . ASP A 1 594 ? -57.039 -9.182 44.536 1.00 91.88 594 ASP A CA 1
ATOM 4620 C C . ASP A 1 594 ? -56.204 -9.008 45.816 1.00 91.88 594 ASP A C 1
ATOM 4622 O O . ASP A 1 594 ? -55.184 -9.673 46.015 1.00 91.88 594 ASP A O 1
ATOM 4626 N N . THR A 1 595 ? -56.651 -8.125 46.711 1.00 90.81 595 THR A N 1
ATOM 4627 C CA . THR A 1 595 ? -56.002 -7.877 48.008 1.00 90.81 595 THR A CA 1
ATOM 4628 C C . THR A 1 595 ? -56.161 -9.074 48.949 1.00 90.81 595 THR A C 1
ATOM 4630 O O . THR A 1 595 ? -55.208 -9.445 49.642 1.00 90.81 595 THR A O 1
ATOM 4633 N N . ALA A 1 596 ? -57.333 -9.716 48.954 1.00 91.25 596 ALA A N 1
ATOM 4634 C CA . ALA A 1 596 ? -57.575 -10.942 49.708 1.00 91.25 596 ALA A CA 1
ATOM 4635 C C . ALA A 1 596 ? -56.662 -12.083 49.230 1.00 91.25 596 ALA A C 1
ATOM 4637 O O . ALA A 1 596 ? -55.974 -12.685 50.055 1.00 91.25 596 ALA A O 1
ATOM 4638 N N . LEU A 1 597 ? -56.564 -12.311 47.915 1.00 93.00 597 LEU A N 1
ATOM 4639 C CA . LEU A 1 597 ? -55.682 -13.325 47.323 1.00 93.00 597 LEU A CA 1
ATOM 4640 C C . LEU A 1 597 ? -54.210 -13.094 47.685 1.00 93.00 597 LEU A C 1
ATOM 4642 O O . LEU A 1 597 ? -53.543 -14.018 48.149 1.00 93.00 597 LEU A O 1
ATOM 4646 N N . LYS A 1 598 ? -53.711 -11.857 47.559 1.00 91.56 598 LYS A N 1
ATOM 4647 C CA . LYS A 1 598 ? -52.341 -11.495 47.972 1.00 91.56 598 LYS A CA 1
ATOM 4648 C C . LYS A 1 598 ? -52.089 -11.769 49.454 1.00 91.56 598 LYS A C 1
ATOM 4650 O O . LYS A 1 598 ? -51.047 -12.306 49.816 1.00 91.56 598 LYS A O 1
ATOM 4655 N N . THR A 1 599 ? -53.054 -11.427 50.306 1.00 92.31 599 THR A N 1
ATOM 4656 C CA . THR A 1 599 ? -52.949 -11.623 51.760 1.00 92.31 599 THR A CA 1
ATOM 4657 C C . THR A 1 599 ? -52.928 -13.107 52.123 1.00 92.31 599 THR A C 1
ATOM 4659 O O . THR A 1 599 ? -52.142 -13.520 52.975 1.00 92.31 599 THR A O 1
ATOM 4662 N N . VAL A 1 600 ? -53.775 -13.917 51.483 1.00 91.06 600 VAL A N 1
ATOM 4663 C CA . VAL A 1 600 ? -53.816 -15.374 51.682 1.00 91.06 600 VAL A CA 1
ATOM 4664 C C . VAL A 1 600 ? -52.508 -16.005 51.222 1.00 91.06 600 VAL A C 1
ATOM 4666 O O . VAL A 1 600 ? -51.888 -16.721 52.006 1.00 91.06 600 VAL A O 1
ATOM 4669 N N . ALA A 1 601 ? -52.048 -15.676 50.013 1.00 89.81 601 ALA A N 1
ATOM 4670 C CA . ALA A 1 601 ? -50.773 -16.146 49.483 1.00 89.81 601 ALA A CA 1
ATOM 4671 C C . ALA A 1 601 ? -49.621 -15.840 50.450 1.00 89.81 601 ALA A C 1
ATOM 4673 O O . ALA A 1 601 ? -48.903 -16.743 50.866 1.00 89.81 601 ALA A O 1
ATOM 4674 N N . GLN A 1 602 ? -49.509 -14.590 50.908 1.00 88.94 602 GLN A N 1
ATOM 4675 C CA . GLN A 1 602 ? -48.458 -14.179 51.837 1.00 88.94 602 GLN A CA 1
ATOM 4676 C C . GLN A 1 602 ? -48.518 -14.935 53.176 1.00 88.94 602 GLN A C 1
ATOM 4678 O O . GLN A 1 602 ? -47.479 -15.318 53.715 1.00 88.94 602 GLN A O 1
ATOM 4683 N N . ARG A 1 603 ? -49.721 -15.182 53.715 1.00 89.81 603 ARG A N 1
ATOM 4684 C CA . ARG A 1 603 ? -49.903 -15.962 54.953 1.00 89.81 603 ARG A CA 1
ATOM 4685 C C . ARG A 1 603 ? -49.507 -17.426 54.779 1.00 89.81 603 ARG A C 1
ATOM 4687 O O . ARG A 1 603 ? -48.862 -17.970 55.672 1.00 89.81 603 ARG A O 1
ATOM 4694 N N . LEU A 1 604 ? -49.871 -18.045 53.657 1.00 87.75 604 LEU A N 1
ATOM 4695 C CA . LEU A 1 604 ? -49.510 -19.432 53.356 1.00 87.75 604 LEU A CA 1
ATOM 4696 C C . LEU A 1 604 ? -47.993 -19.583 53.203 1.00 87.75 604 LEU A C 1
ATOM 4698 O O . LEU A 1 604 ? -47.408 -20.473 53.817 1.00 87.75 604 LEU A O 1
ATOM 4702 N N . THR A 1 605 ? -47.343 -18.667 52.483 1.00 85.81 605 THR A N 1
ATOM 4703 C CA . THR A 1 605 ? -45.884 -18.669 52.300 1.00 85.81 605 THR A CA 1
ATOM 4704 C C . THR A 1 605 ? -45.127 -18.507 53.621 1.00 85.81 605 THR A C 1
ATOM 4706 O O . THR A 1 605 ? -44.115 -19.169 53.824 1.00 85.81 605 THR A O 1
ATOM 4709 N N . LEU A 1 606 ? -45.613 -17.664 54.541 1.00 83.00 606 LEU A N 1
ATOM 4710 C CA . LEU A 1 606 ? -44.992 -17.461 55.861 1.00 83.00 606 LEU A CA 1
ATOM 4711 C C . LEU A 1 606 ? -45.215 -18.631 56.832 1.00 83.00 606 LEU A C 1
ATOM 4713 O O . LEU A 1 606 ? -44.421 -18.822 57.751 1.00 83.00 606 LEU A O 1
ATOM 4717 N N . GLY A 1 607 ? -46.307 -19.383 56.669 1.00 78.88 607 GLY A N 1
ATOM 4718 C CA . GLY A 1 607 ? -46.677 -20.489 57.556 1.00 78.88 607 GLY A CA 1
ATOM 4719 C C . GLY A 1 607 ? -45.981 -21.818 57.247 1.00 78.88 607 GLY A C 1
ATOM 4720 O O . GLY A 1 607 ? -46.044 -22.736 58.065 1.00 78.88 607 GLY A O 1
ATOM 4721 N N . LEU A 1 608 ? -45.329 -21.941 56.089 1.00 76.69 608 LEU A N 1
ATOM 4722 C CA . LEU A 1 608 ? -44.717 -23.184 55.623 1.00 76.69 608 LEU A CA 1
ATOM 4723 C C . LEU A 1 608 ? -43.195 -23.161 55.767 1.00 76.69 608 LEU A C 1
ATOM 4725 O O . LEU A 1 608 ? -42.540 -22.146 55.551 1.00 76.69 608 LEU A O 1
ATOM 4729 N N . ARG A 1 609 ? -42.626 -24.321 56.123 1.00 63.16 609 ARG A N 1
ATOM 4730 C CA . ARG A 1 609 ? -41.168 -24.503 56.258 1.00 63.16 609 ARG A CA 1
ATOM 4731 C C . ARG A 1 609 ? -40.431 -24.362 54.927 1.00 63.16 609 ARG A C 1
ATOM 4733 O O . ARG A 1 609 ? -39.280 -23.945 54.919 1.00 63.16 609 ARG A O 1
ATOM 4740 N N . GLU A 1 610 ? -41.108 -24.682 53.828 1.00 68.50 610 GLU A N 1
ATOM 4741 C CA . GLU A 1 610 ? -40.605 -24.532 52.468 1.00 68.50 610 GLU A CA 1
ATOM 4742 C C . GLU A 1 610 ? -41.530 -23.577 51.700 1.00 68.50 610 GLU A C 1
ATOM 4744 O O . GLU A 1 610 ? -42.565 -23.998 51.176 1.00 68.50 610 GLU A O 1
ATOM 4749 N N . PRO A 1 611 ? -41.194 -22.275 51.631 1.00 55.81 611 PRO A N 1
ATOM 4750 C CA . PRO A 1 611 ? -42.034 -21.273 50.969 1.00 55.81 611 PRO A CA 1
ATOM 4751 C C . PRO A 1 611 ? -42.240 -21.549 49.469 1.00 55.81 611 PRO A C 1
ATOM 4753 O O . PRO A 1 611 ? -43.149 -21.002 48.851 1.00 55.81 611 PRO A O 1
ATOM 4756 N N . CYS A 1 612 ? -41.423 -22.429 48.886 1.00 58.59 612 CYS A N 1
ATOM 4757 C CA . CYS A 1 612 ? -41.476 -22.849 47.490 1.00 58.59 612 CYS A CA 1
ATOM 4758 C C . CYS A 1 612 ? -42.579 -23.883 47.184 1.00 58.59 612 CYS A C 1
ATOM 4760 O O . CYS A 1 612 ? -42.764 -24.225 46.017 1.00 58.59 612 CYS A O 1
ATOM 4762 N N . SER A 1 613 ? -43.308 -24.385 48.183 1.00 73.00 613 SER A N 1
ATOM 4763 C CA . SER A 1 613 ? -44.250 -25.509 48.016 1.00 73.00 613 SER A CA 1
ATOM 4764 C C . SER A 1 613 ? -45.715 -25.080 47.846 1.00 73.00 613 SER A C 1
ATOM 4766 O O . SER A 1 613 ? -46.602 -25.926 47.773 1.00 73.00 613 SER A O 1
ATOM 4768 N N . VAL A 1 614 ? -45.979 -23.772 47.771 1.00 87.75 614 VAL A N 1
ATOM 4769 C CA . VAL A 1 614 ? -47.316 -23.201 47.537 1.00 87.75 614 VAL A CA 1
ATOM 4770 C C . VAL A 1 614 ? -47.418 -22.736 46.097 1.00 87.75 614 VAL A C 1
ATOM 4772 O O . VAL A 1 614 ? -46.497 -22.103 45.590 1.00 87.75 614 VAL A O 1
ATOM 4775 N N . ALA A 1 615 ? -48.546 -23.008 45.455 1.00 89.88 615 ALA A N 1
ATOM 4776 C CA . ALA A 1 615 ? -48.856 -22.524 44.121 1.00 89.88 615 ALA A CA 1
ATOM 4777 C C . ALA A 1 615 ? -50.283 -21.985 44.082 1.00 89.88 615 ALA A C 1
ATOM 4779 O O . ALA A 1 615 ? -51.128 -22.425 44.859 1.00 89.88 615 ALA A O 1
ATOM 4780 N N . ARG A 1 616 ? -50.546 -21.069 43.153 1.00 91.00 616 ARG A N 1
ATOM 4781 C CA . ARG A 1 616 ? -51.906 -20.706 42.763 1.00 91.00 616 ARG A CA 1
ATOM 4782 C C . ARG A 1 616 ? -52.243 -21.437 41.473 1.00 91.00 616 ARG A C 1
ATOM 4784 O O . ARG A 1 616 ? -51.593 -21.229 40.444 1.00 91.00 616 ARG A O 1
ATOM 4791 N N . ILE A 1 617 ? -53.247 -22.297 41.528 1.00 89.19 617 ILE A N 1
ATOM 4792 C CA . ILE A 1 617 ? -53.599 -23.197 40.421 1.00 89.19 617 ILE A CA 1
ATOM 4793 C C . ILE A 1 617 ? -54.925 -22.812 39.760 1.00 89.19 617 ILE A C 1
ATOM 4795 O O . ILE A 1 617 ? -55.190 -23.246 38.639 1.00 89.19 617 ILE A O 1
ATOM 4799 N N . GLY A 1 618 ? -55.726 -21.965 40.416 1.00 84.50 618 GLY A N 1
ATOM 4800 C CA . GLY A 1 618 ? -57.009 -21.477 39.919 1.00 84.50 618 GLY A CA 1
ATOM 4801 C C . GLY A 1 618 ? -57.284 -20.006 40.246 1.00 84.50 618 GLY A C 1
ATOM 4802 O O . GLY A 1 618 ? -56.441 -19.267 40.759 1.00 84.50 618 GLY A O 1
ATOM 4803 N N . GLY A 1 619 ? -58.498 -19.554 39.916 1.00 81.81 619 GLY A N 1
ATOM 4804 C CA . GLY A 1 619 ? -58.942 -18.187 40.204 1.00 81.81 619 GLY A CA 1
ATOM 4805 C C . GLY A 1 619 ? -58.955 -17.885 41.706 1.00 81.81 619 GLY A C 1
ATOM 4806 O O . GLY A 1 619 ? -58.444 -16.847 42.123 1.00 81.81 619 GLY A O 1
ATOM 4807 N N . ASP A 1 620 ? -59.475 -18.814 42.496 1.00 85.25 620 ASP A N 1
ATOM 4808 C CA . ASP A 1 620 ? -59.649 -18.779 43.953 1.00 85.25 620 ASP A CA 1
ATOM 4809 C C . ASP A 1 620 ? -58.998 -19.979 44.673 1.00 85.25 620 ASP A C 1
ATOM 4811 O O . ASP A 1 620 ? -59.185 -20.133 45.883 1.00 85.25 620 ASP A O 1
ATOM 4815 N N . THR A 1 621 ? -58.222 -20.783 43.928 1.00 82.44 621 THR A N 1
ATOM 4816 C CA . THR A 1 621 ? -57.606 -22.057 44.344 1.00 82.44 621 THR A CA 1
ATOM 4817 C C . THR A 1 621 ? -56.083 -22.014 44.366 1.00 82.44 621 THR A C 1
ATOM 4819 O O . THR A 1 621 ? -55.475 -21.599 43.342 1.00 82.44 621 THR A O 1
#

Secondary structure (DSSP, 8-state):
--SSS-EEE-S--S-GGGGT--TTSPP-S-EEEEEEEETTEEEEEEEEES-TTSSS--HHHHHHHHHHHHHHHHHHHHHHHHHHHHHHHHHHHHHHHHHHHHHHHHHHHHHHHHHHHHH-SSEEEEEETTTTEEEEE-THHHHHHSS-HHHHHH-TTGGGGGB-HHHHHHHHHHTTSTT-EEEEEEEE-TTS-EEEEEEEEEEEE-TTS-EEEEEEEEEE-HHHHHHHHHHHHHHHHHHHHHHHTTEEEEEE-TTSBEEEE-TTHHHHHT-SS--SBHHHHHHHB-TTTHHHHHHHHHHHHHHT--EEEEEEEE-TTS-EEEEEEEEEEEPP-S-TT-PPEEEEEEEE-HHHHHHHHHHHHHHHHHHHHHHHHHHHHH--SHHHHHHHHHHHHHHTTS-SEEEEEEEPTTT-EEEEEEEESPPTTTGGG--EE--S-STTTTSHHHHHHHHTS-EEES-TTT-GGGTTTHHHHHHTT--EEEEEEEEETTEEEEEEEEEESSTTGGGSHHHHHHHHHHHHHHHHHHHHHHHHHHHHHHHHB-TTT-SBBHHHHHHHHHHHHHHHTTTTPPP-------TTHHHHHHHH-HHHHHHHHHHHHHHHHHHSS-GGG--B-SS--

Solvent-accessible surface area (backbone atoms only — not comparable to full-atom values): 33570 Å² total; per-residue (Å²): 136,86,62,101,52,71,45,77,49,56,85,44,93,32,58,29,52,85,77,73,43,58,86,85,50,69,70,31,39,14,40,41,36,32,62,15,43,46,100,90,47,76,81,50,68,49,73,47,63,55,52,85,96,42,78,54,83,51,74,68,53,51,53,52,52,45,51,52,22,42,54,50,27,52,52,54,52,51,55,54,52,51,55,52,54,53,52,52,52,54,55,52,51,54,53,51,53,54,52,50,53,53,52,52,53,50,53,52,51,54,49,53,52,49,56,55,44,68,75,39,84,40,23,40,38,31,33,31,67,80,80,63,40,52,78,43,68,28,68,31,38,30,75,71,53,64,44,59,63,66,55,35,60,77,34,56,68,54,66,62,75,31,38,32,76,88,48,46,65,57,54,64,68,57,68,78,52,89,57,45,47,80,47,76,45,44,32,42,27,88,90,65,53,75,41,33,35,42,37,38,36,40,57,39,60,47,100,86,68,49,71,48,32,32,43,31,44,34,36,79,42,39,68,61,52,50,51,55,49,52,48,52,52,48,52,55,46,52,54,49,50,30,56,76,60,42,31,26,41,38,36,23,44,68,87,36,36,56,75,47,66,41,93,42,37,41,68,70,44,46,34,90,76,72,59,63,24,59,72,51,45,47,72,42,30,36,82,88,42,36,65,58,54,54,50,53,54,51,53,24,63,73,69,70,42,73,40,78,51,72,47,43,31,46,28,62,84,66,49,78,43,35,35,42,38,38,37,38,74,40,82,68,87,78,60,100,80,66,68,55,30,33,44,32,42,40,27,62,40,41,68,59,51,51,50,51,51,49,50,55,52,52,55,41,53,52,50,33,51,53,47,40,58,56,38,47,78,72,44,76,46,69,58,60,38,42,36,49,39,24,43,36,39,29,73,64,66,72,22,57,22,18,35,22,26,44,34,41,87,86,80,45,36,40,47,79,66,28,74,33,72,66,66,90,72,56,70,84,68,61,73,39,41,61,57,84,75,62,90,55,31,65,21,57,61,19,40,11,62,60,69,68,38,72,34,79,40,41,40,43,89,75,37,71,59,41,58,94,50,33,70,60,41,49,72,74,46,40,22,16,41,39,26,36,45,19,46,43,96,92,41,66,45,30,37,40,36,42,24,28,64,41,62,48,59,65,72,40,70,75,45,44,52,48,51,54,50,50,33,49,52,51,15,51,36,49,42,51,36,54,49,49,55,48,49,54,43,61,65,33,31,33,90,82,58,70,30,32,14,45,60,43,42,52,54,49,52,51,51,52,54,58,59,24,72,78,68,81,53,88,83,86,86,86,88,63,69,55,81,65,49,68,59,47,25,74,75,62,33,64,69,50,41,53,50,49,51,35,52,50,46,53,50,54,39,70,75,41,97,56,56,84,78,54,53,43,64,52,97,61,51